Protein 1P7O (pdb70)

Secondary structure (DSSP, 8-state):
-HHHHHHHHHHH-TTS-HHHHTTTBTTTSSS---S--SSHHHHHHHHHHHHHHHHTT-TT--STT-STTT----EEEETTEEEE---S-HHHHHHHHHHHHHHHHHHTS---GGGBT--GGG--/-HHHHHHHHHHH-TTS-HHHHSSSBTTTTTSS--S---SHHHHHHHHHHHHHHHHTT-TT--STT-STTT----EEEETTEEEE---S-HHHHHHHHHHHHHHHHHHHS---GGGBT--STT--/-HHHHHHHHHHHSTT--HHHHSTTBTTTBSS---S--SSHHHHHHHHHHHHHHHHTT-TT--STT-STTT----EEEETTEEEE--SS-HHHHHHHHHHHHHHHHHHTS---GGGBT--GGG--/-HHHHHHHHHHHS-SS-THHHHTTBTTTBSSS--S--SSHHHHHHHHHHHHHHHHTT-TT--STT-STTT----EEEETTEEEE--SS-HHHHHHHHHHHHHHHHHHTS---GGGBT--GGG--/-HHHHHHHHHHHSTTS-HHHHSSSBTTTTTS---S---SHHHHHHHHHHHHHHHHTT-TT--STT-STTT----EEEETTEEEE---S-HHHHHHHHHHHHHHHHHHHS---GGGBT--GGGG-/-HHHHHHHHHHH-TTS-HHHHSSSBTTTSSS---S--SSHHHHHHHHHHHHHHHHHH-TT--STT-STTT----EE-STT--EE---S-HHHHHHHHHHHHHHHHHHTS---GGGBT--GGG--

Sequence (744 aa):
NLLQFRNMIKCTIPGREPLLAFSNYGCYCGKGGSGTPVDELDRCCQTHDNCYDKAEKLPECKGILSGPYFNTYSYDCTDGKLTCNDQNDKCKLFICNCDRTAAMCFAKAPYNEAYNHFNRQLCKNLLQFRNMIKCTIPGREPLLAFSNYGCYCGKGGSGTPVDELDRCCQTHDNCYDKAEKLPECKGILSGPYFNTYSYDCTDGKLTCNDQNDKCKLFICNCDRTAAMCFAKAPYNEAYNHFNRQLCKNLLQFRNMIKCTIPGREPLLAFSNYGCYCGKGGSGTPVDELDRCCQTHDNCYDKAEKLPECKGILSGPYFNTYSYDCTDGKLTCNDQNDKCKLFICNCDRTAAMCFAKAPYNEAYNHFNRQLCKNLLQFRNMIKCTIPGREPLLAFSNYGCYCGKGGSGTPVDELDRCCQTHDNCYDKAEKLPECKGILSGPYFNTYSYDCTDGKLTCNDQNDKCKLFICNCDRTAAMCFAKAPYNEAYNHFNRQLCKNLLQFRNMIKCTIPGREPLLAFSNYGCYCGKGGSGTPVDELDRCCQTHDNCYDKAEKLPECKGILSGPYFNTYSYDCTDGKLTCNDQNDKCKLFICNCDRTAAMCFAKAPYNEAYNHFNRQLCKNLLQFRNMIKCTIPGREPLLAFSNYGCYCGKGGSGTPVDELDRCCQTHDNCYDKAEKLPECKGILSGPYFNTYSYDCTDGKLTCNDQNDKCKLFICNCDRTAAMCFAKAPYNEAYNHFNRQLCK

InterPro domains:
  IPR001211 Phospholipase A2 [PR00389] (29-39)
  IPR001211 Phospholipase A2 [PR00389] (45-63)
  IPR001211 Phospholipase A2 [PR00389] (64-82)
  IPR001211 Phospholipase A2 [PR00389] (99-113)
  IPR001211 Phospholipase A2 [PR00389] (118-134)
  IPR001211 Phospholipase A2 [PTHR11716] (13-142)
  IPR016090 Phospholipase A2-like, central domain [PF00068] (29-141)
  IPR016090 Phospholipase A2-like, central domain [SM00085] (28-151)
  IPR016090 Phospholipase A2-like, central domain [cd00125] (28-151)
  IPR033112 Phospholipase A2, aspartic acid active site [PS00119] (122-132)
  IPR033113 Phospholipase A2, histidine active site [PS00118] (71-78)
  IPR036444 Phospholipase A2 domain superfamily [G3DSA:1.20.90.10] (24-151)
  IPR036444 Phospholipase A2 domain superfamily [SSF48619] (28-151)

Nearest PDB structures (foldseek):
  1p7o-assembly1_A  TM=1.008E+00  e=1.500E-25  Micropechis ikaheca
  1pwo-assembly1_D  TM=9.812E-01  e=1.322E-20  Micropechis ikaheca
  1vl9-assembly1_A  TM=9.628E-01  e=1.609E-16  Bos taurus
  2bpp-assembly1_A  TM=9.616E-01  e=1.937E-16  Bos taurus
  1irb-assembly1_A-2  TM=9.610E-01  e=3.179E-16  Bos taurus

Radius of gyration: 32.67 Å; Cα contacts (8 Å, |Δi|>4): 1209; chains: 6; bounding box: 71×70×94 Å

B-factor: mean 38.7, std 9.1, range [19.75, 93.49]

Structure (mmCIF, N/CA/C/O backbone):
data_1P7O
#
_entry.id   1P7O
#
_cell.length_a   88.038
_cell.length_b   88.038
_cell.length_c   262.941
_cell.angle_alpha   90.00
_cell.angle_beta   90.00
_cell.angle_gamma   90.00
#
_symmetry.space_group_name_H-M   'I 41'
#
loop_
_entity.id
_entity.type
_entity.pdbx_description
1 polymer 'PHOSPHOLIPASE A2'
2 water water
#
loop_
_atom_site.group_PDB
_atom_site.id
_atom_site.type_symbol
_atom_site.label_atom_id
_atom_site.label_alt_id
_atom_site.label_comp_id
_atom_site.label_asym_id
_atom_site.label_entity_id
_atom_site.label_seq_id
_atom_site.pdbx_PDB_ins_code
_atom_site.Cartn_x
_atom_site.Cartn_y
_atom_site.Cartn_z
_atom_site.occupancy
_atom_site.B_iso_or_equiv
_atom_site.auth_seq_id
_atom_site.auth_comp_id
_atom_site.auth_asym_id
_atom_site.auth_atom_id
_atom_site.pdbx_PDB_model_num
ATOM 1 N N . ASN A 1 1 ? 23.015 71.131 62.715 1.00 29.25 1 ASN A N 1
ATOM 2 C CA . ASN A 1 1 ? 23.553 69.822 63.179 1.00 29.73 1 ASN A CA 1
ATOM 3 C C . ASN A 1 1 ? 22.943 68.659 62.395 1.00 31.20 1 ASN A C 1
ATOM 4 O O . ASN A 1 1 ? 21.926 68.821 61.722 1.00 31.36 1 ASN A O 1
ATOM 9 N N . LEU A 1 2 ? 23.568 67.489 62.489 1.00 30.06 2 LEU A N 1
ATOM 10 C CA . LEU A 1 2 ? 23.107 66.310 61.767 1.00 31.09 2 LEU A CA 1
ATOM 11 C C . LEU A 1 2 ? 21.614 66.018 61.858 1.00 30.20 2 LEU A C 1
ATOM 12 O O . LEU A 1 2 ? 21.016 65.557 60.883 1.00 29.19 2 LEU A O 1
ATOM 17 N N . LEU A 1 3 ? 21.007 66.271 63.013 1.00 30.01 3 LEU A N 1
ATOM 18 C CA . LEU A 1 3 ? 19.582 66.008 63.156 1.00 31.13 3 LEU A CA 1
ATOM 19 C C . LEU A 1 3 ? 18.824 67.009 62.297 1.00 30.43 3 LEU A C 1
ATOM 20 O O . LEU A 1 3 ? 17.806 66.676 61.695 1.00 31.69 3 LEU A O 1
ATOM 25 N N . GLN A 1 4 ? 19.327 68.236 62.231 1.00 30.81 4 GLN A N 1
ATOM 26 C CA . GLN A 1 4 ? 18.694 69.251 61.396 1.00 31.25 4 GLN A CA 1
ATOM 27 C C . GLN A 1 4 ? 18.861 68.854 59.923 1.00 30.53 4 GLN A C 1
ATOM 28 O O . GLN A 1 4 ? 17.982 69.107 59.094 1.00 31.64 4 GLN A O 1
ATOM 34 N N . PHE A 1 5 ? 19.989 68.224 59.606 1.00 28.13 5 PHE A N 1
ATOM 35 C CA . PHE A 1 5 ? 20.259 67.794 58.240 1.00 28.37 5 PHE A CA 1
ATOM 36 C C . PHE A 1 5 ? 19.239 66.736 57.839 1.00 28.29 5 PHE A C 1
ATOM 37 O O . PHE A 1 5 ? 18.708 66.767 56.736 1.00 27.03 5 PHE A O 1
ATOM 45 N N . ARG A 1 6 ? 18.961 65.813 58.750 1.00 29.68 6 ARG A N 1
ATOM 46 C CA . ARG A 1 6 ? 17.992 64.767 58.487 1.00 32.20 6 ARG A CA 1
ATOM 47 C C . ARG A 1 6 ? 16.639 65.395 58.138 1.00 33.08 6 ARG A C 1
ATOM 48 O O . ARG A 1 6 ? 15.999 65.010 57.155 1.00 33.39 6 ARG A O 1
ATOM 56 N N . ASN A 1 7 ? 16.213 66.368 58.939 1.00 33.62 7 ASN A N 1
ATOM 57 C CA . ASN A 1 7 ? 14.933 67.022 58.703 1.00 35.18 7 ASN A CA 1
ATOM 58 C C . ASN A 1 7 ? 14.907 67.797 57.400 1.00 35.46 7 ASN A C 1
ATOM 59 O O . ASN A 1 7 ? 13.861 67.916 56.775 1.00 36.83 7 ASN A O 1
ATOM 64 N N . MET A 1 8 ? 16.048 68.338 56.991 1.00 34.91 8 MET A N 1
ATOM 65 C CA . MET A 1 8 ? 16.092 69.064 55.732 1.00 34.31 8 MET A CA 1
ATOM 66 C C . MET A 1 8 ? 15.831 68.077 54.606 1.00 34.36 8 MET A C 1
ATOM 67 O O . MET A 1 8 ? 15.258 68.433 53.581 1.00 33.14 8 MET A O 1
ATOM 72 N N . ILE A 1 9 ? 16.259 66.835 54.807 1.00 33.44 9 ILE A N 1
ATOM 73 C CA . ILE A 1 9 ? 16.083 65.797 53.806 1.00 34.11 9 ILE A CA 1
ATOM 74 C C . ILE A 1 9 ? 14.609 65.420 53.748 1.00 34.54 9 ILE A C 1
ATOM 75 O O . ILE A 1 9 ? 14.054 65.244 52.666 1.00 34.77 9 ILE A O 1
ATOM 80 N N . LYS A 1 10 ? 13.979 65.299 54.913 1.00 34.41 10 LYS A N 1
ATOM 81 C CA . LYS A 1 10 ? 12.554 64.980 54.975 1.00 37.04 10 LYS A CA 1
ATOM 82 C C . LYS A 1 10 ? 11.742 66.057 54.253 1.00 37.41 10 LYS A C 1
ATOM 83 O O . LYS A 1 10 ? 10.668 65.786 53.722 1.00 37.79 10 LYS A O 1
ATOM 89 N N . CYS A 1 11 ? 12.263 67.280 54.243 1.00 36.99 11 CYS A N 1
ATOM 90 C CA . CYS A 1 11 ? 11.579 68.391 53.605 1.00 38.68 11 CYS A CA 1
ATOM 91 C C . CYS A 1 11 ? 11.536 68.216 52.093 1.00 39.39 11 CYS A C 1
ATOM 92 O O . CYS A 1 11 ? 10.457 68.158 51.494 1.00 40.80 11 CYS A O 1
ATOM 95 N N . THR A 1 12 ? 12.708 68.115 51.477 1.00 38.79 12 THR A N 1
ATOM 96 C CA . THR A 1 12 ? 12.787 67.941 50.033 1.00 37.02 12 THR A CA 1
ATOM 97 C C . THR A 1 12 ? 12.366 66.539 49.591 1.00 36.07 12 THR A C 1
ATOM 98 O O . THR A 1 12 ? 12.021 66.332 48.426 1.00 37.47 12 THR A O 1
ATOM 102 N N . ILE A 1 13 ? 12.403 65.582 50.513 1.00 34.40 13 ILE A N 1
ATOM 103 C CA . ILE A 1 13 ? 12.050 64.195 50.207 1.00 34.90 13 ILE A CA 1
ATOM 104 C C . ILE A 1 13 ? 11.191 63.561 51.325 1.00 34.79 13 ILE A C 1
ATOM 105 O O . ILE A 1 13 ? 11.682 62.782 52.141 1.00 34.43 13 ILE A O 1
ATOM 110 N N . PRO A 1 14 ? 9.889 63.887 51.361 1.00 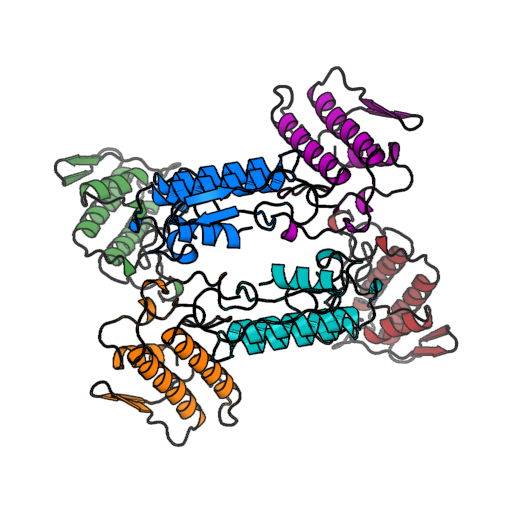34.46 14 PRO A N 1
ATOM 111 C CA . PRO A 1 14 ? 8.905 63.402 52.338 1.00 34.72 14 PRO A CA 1
ATOM 112 C C . PRO A 1 14 ? 8.696 61.891 52.404 1.00 34.09 14 PRO A C 1
ATOM 113 O O . PRO A 1 14 ? 8.513 61.335 53.486 1.00 33.42 14 PRO A O 1
ATOM 117 N N . GLY A 1 15 ? 8.705 61.227 51.254 1.00 35.60 15 GLY A N 1
ATOM 118 C CA . GLY A 1 15 ? 8.498 59.785 51.239 1.00 36.65 15 GLY A CA 1
ATOM 119 C C . GLY A 1 15 ? 9.699 58.917 51.592 1.00 37.78 15 GLY A C 1
ATOM 120 O O . GLY A 1 15 ? 9.867 57.828 51.041 1.00 39.86 15 GLY A O 1
ATOM 121 N N . ARG A 1 16 ? 10.530 59.370 52.523 1.00 38.21 16 ARG A N 1
ATOM 122 C CA . ARG A 1 16 ? 11.708 58.599 52.901 1.00 39.82 16 ARG A CA 1
ATOM 123 C C . ARG A 1 16 ? 12.317 58.903 54.260 1.00 39.44 16 ARG A C 1
ATOM 124 O O . ARG A 1 16 ? 12.320 60.045 54.723 1.00 38.71 16 ARG A O 1
ATOM 132 N N . GLU A 1 17 ? 12.843 57.856 54.886 1.00 38.32 17 GLU A N 1
ATOM 133 C CA . GLU A 1 17 ? 13.527 57.995 56.158 1.00 37.71 17 GLU A CA 1
ATOM 134 C C . GLU A 1 17 ? 14.980 58.226 55.751 1.00 36.98 17 GLU A C 1
ATOM 135 O O . GLU A 1 17 ? 15.640 57.322 55.239 1.00 36.50 17 GLU A O 1
ATOM 141 N N . PRO A 1 18 ? 15.492 59.442 55.964 1.00 35.76 18 PRO A N 1
ATOM 142 C CA . PRO A 1 18 ? 16.875 59.737 55.588 1.00 36.67 18 PRO A CA 1
ATOM 143 C C . PRO A 1 18 ? 17.891 58.722 56.112 1.00 37.85 18 PRO A C 1
ATOM 144 O O . PRO A 1 18 ? 18.756 58.256 55.365 1.00 36.83 18 PRO A O 1
ATOM 148 N N . LEU A 1 19 ? 17.775 58.363 57.385 1.00 37.96 19 LEU A N 1
ATOM 149 C CA . LEU A 1 19 ? 18.710 57.419 57.990 1.00 39.52 19 LEU A CA 1
ATOM 150 C C . LEU A 1 19 ? 18.685 56.017 57.407 1.00 41.19 19 LEU A C 1
ATOM 151 O O . LEU A 1 19 ? 19.563 55.205 57.710 1.00 44.46 19 LEU A O 1
ATOM 156 N N . LEU A 1 20 ? 17.704 55.716 56.567 1.00 40.76 20 LEU A N 1
ATOM 157 C CA . LEU A 1 20 ? 17.637 54.381 55.985 1.00 40.51 20 LEU A CA 1
ATOM 158 C C . LEU A 1 20 ? 17.972 54.361 54.506 1.00 39.68 20 LEU A C 1
ATOM 159 O O . LEU A 1 20 ? 18.275 53.307 53.942 1.00 40.42 20 LEU A O 1
ATOM 164 N N . ALA A 1 21 ? 17.928 55.524 53.878 1.00 37.36 21 ALA A N 1
ATOM 165 C CA . ALA A 1 21 ? 18.199 55.600 52.458 1.00 37.44 21 ALA A CA 1
ATOM 166 C C . ALA A 1 21 ? 19.548 56.224 52.096 1.00 36.95 21 ALA A C 1
ATOM 167 O O . ALA A 1 21 ? 20.132 55.881 51.072 1.00 36.26 21 ALA A O 1
ATOM 169 N N . PHE A 1 22 ? 20.049 57.120 52.939 1.00 36.75 22 PHE A N 1
ATOM 170 C CA . PHE A 1 22 ? 21.298 57.799 52.638 1.00 37.20 22 PHE A CA 1
ATOM 171 C C . PHE A 1 22 ? 22.431 57.592 53.642 1.00 39.05 22 PHE A C 1
ATOM 172 O O . PHE A 1 22 ? 23.549 58.027 53.400 1.00 40.89 22 PHE A O 1
ATOM 180 N N . SER A 1 23 ? 22.173 56.930 54.760 1.00 41.38 23 SER A N 1
ATOM 181 C CA . SER A 1 23 ? 23.237 56.766 55.739 1.00 44.51 23 SER A CA 1
ATOM 182 C C . SER A 1 23 ? 24.304 55.729 55.367 1.00 46.31 23 SER A C 1
ATOM 183 O O . SER A 1 23 ? 25.271 55.549 56.108 1.00 46.22 23 SER A O 1
ATOM 186 N N . ASN A 1 24 ? 24.139 55.059 54.227 1.00 46.78 24 ASN A N 1
ATOM 187 C CA . ASN A 1 24 ? 25.114 54.057 53.794 1.00 47.00 24 ASN A CA 1
ATOM 188 C C . ASN A 1 24 ? 24.965 53.764 52.304 1.00 45.35 24 ASN A C 1
ATOM 189 O O . ASN A 1 24 ? 24.915 52.611 51.892 1.00 46.77 24 ASN A O 1
ATOM 194 N N . TYR A 1 25 ? 24.914 54.818 51.503 1.00 43.59 25 TYR A N 1
ATOM 195 C CA . TYR A 1 25 ? 24.732 54.693 50.066 1.00 41.25 25 TYR A CA 1
ATOM 196 C C . TYR A 1 25 ? 25.968 55.125 49.281 1.00 40.51 25 TYR A C 1
ATOM 197 O O . TYR A 1 25 ? 26.585 56.152 49.576 1.00 38.99 25 TYR A O 1
ATOM 206 N N . GLY A 1 26 ? 26.330 54.324 48.285 1.00 40.49 26 GLY A N 1
ATOM 207 C CA . GLY A 1 26 ? 27.478 54.639 47.451 1.00 40.19 26 GLY A CA 1
ATOM 208 C C . GLY A 1 26 ? 28.814 54.639 48.166 1.00 39.52 26 GLY A C 1
ATOM 209 O O . GLY A 1 26 ? 29.062 53.796 49.026 1.00 39.02 26 GLY A O 1
ATOM 210 N N . CYS A 1 27 ? 29.677 55.586 47.806 1.00 39.06 27 CYS A N 1
ATOM 211 C CA . CYS A 1 27 ? 31.000 55.683 48.416 1.00 38.39 27 CYS A CA 1
ATOM 212 C C . CYS A 1 27 ? 31.165 56.900 49.326 1.00 38.97 27 CYS A C 1
ATOM 213 O O . CYS A 1 27 ? 32.112 56.946 50.110 1.00 40.21 27 CYS A O 1
ATOM 216 N N . TYR A 1 28 ? 30.255 57.873 49.233 1.00 38.27 28 TYR A N 1
ATOM 217 C CA . TYR A 1 28 ? 30.353 59.074 50.060 1.00 39.89 28 TYR A CA 1
ATOM 218 C C . TYR A 1 28 ? 29.193 59.387 50.998 1.00 40.46 28 TYR A C 1
ATOM 219 O O . TYR A 1 28 ? 29.374 60.068 52.010 1.00 39.29 28 TYR A O 1
ATOM 228 N N . CYS A 1 29 ? 28.005 58.898 50.675 1.00 41.95 29 CYS A N 1
ATOM 229 C CA . CYS A 1 29 ? 26.850 59.163 51.514 1.00 41.95 29 CYS A CA 1
ATOM 230 C C . CYS A 1 29 ? 26.945 58.566 52.897 1.00 43.56 29 CYS A C 1
ATOM 231 O O . CYS A 1 29 ? 27.147 57.362 53.056 1.00 42.53 29 CYS A O 1
ATOM 234 N N . GLY A 1 30 ? 26.805 59.423 53.901 1.00 46.37 30 GLY A N 1
ATOM 235 C CA . GLY A 1 30 ? 26.829 58.939 55.259 1.00 51.27 30 GLY A CA 1
ATOM 236 C C . GLY A 1 30 ? 28.056 59.082 56.135 1.00 55.32 30 GLY A C 1
ATOM 237 O O . GLY A 1 30 ? 28.153 60.040 56.912 1.00 57.54 30 GLY A O 1
ATOM 238 N N . LYS A 1 31 ? 29.015 58.164 56.018 1.00 57.91 31 LYS A N 1
ATOM 239 C CA . LYS A 1 31 ? 30.151 58.210 56.936 1.00 60.71 31 LYS A CA 1
ATOM 240 C C . LYS A 1 31 ? 31.592 58.261 56.433 1.00 60.09 31 LYS A C 1
ATOM 241 O O . LYS A 1 31 ? 32.279 59.269 56.615 1.00 59.82 31 LYS A O 1
ATOM 247 N N . GLY A 1 32 ? 32.069 57.181 55.824 1.00 59.67 32 GLY A N 1
ATOM 248 C CA . GLY A 1 32 ? 33.449 57.173 55.361 1.00 57.24 32 GLY A CA 1
ATOM 249 C C . GLY A 1 32 ? 33.705 57.439 53.891 1.00 54.99 32 GLY A C 1
ATOM 250 O O . GLY A 1 32 ? 34.336 56.633 53.219 1.00 56.28 32 GLY A O 1
ATOM 251 N N . GLY A 1 33 ? 33.246 58.573 53.384 1.00 53.19 33 GLY A N 1
ATOM 252 C CA . GLY A 1 33 ? 33.469 58.870 51.983 1.00 49.67 33 GLY A CA 1
ATOM 253 C C . GLY A 1 33 ? 34.909 58.804 51.492 1.00 47.10 33 GLY A C 1
ATOM 254 O O . GLY A 1 33 ? 35.785 59.497 52.007 1.00 46.10 33 GLY A O 1
ATOM 255 N N . SER A 1 34 ? 35.158 57.955 50.496 1.00 45.26 34 SER A N 1
ATOM 256 C CA . SER A 1 34 ? 36.484 57.832 49.884 1.00 42.98 34 SER A CA 1
ATOM 257 C C . SER A 1 34 ? 36.296 57.196 48.512 1.00 41.54 34 SER A C 1
ATOM 258 O O . SER A 1 34 ? 35.375 56.408 48.310 1.00 40.05 34 SER A O 1
ATOM 261 N N . GLY A 1 35 ? 37.147 57.559 47.560 1.00 40.69 35 GLY A N 1
ATOM 262 C CA . GLY A 1 35 ? 37.035 56.987 46.229 1.00 37.76 35 GLY A CA 1
ATOM 263 C C . GLY A 1 35 ? 36.277 57.842 45.234 1.00 36.31 35 GLY A C 1
ATOM 264 O O . GLY A 1 35 ? 36.289 59.069 45.329 1.00 33.87 35 GLY A O 1
ATOM 265 N N . THR A 1 36 ? 35.618 57.190 44.275 1.00 36.28 36 THR A N 1
ATOM 266 C CA . THR A 1 36 ? 34.853 57.886 43.232 1.00 36.50 36 THR A CA 1
ATOM 267 C C . THR A 1 36 ? 33.354 57.615 43.396 1.00 36.01 36 THR A C 1
ATOM 268 O O . THR A 1 36 ? 32.955 56.478 43.631 1.00 36.57 36 THR A O 1
ATOM 272 N N . PRO A 1 37 ? 32.509 58.655 43.262 1.00 35.77 37 PRO A N 1
ATOM 273 C CA . PRO A 1 37 ? 31.049 58.527 43.401 1.00 35.90 37 PRO A CA 1
ATOM 274 C C . PRO A 1 37 ? 30.474 57.490 42.439 1.00 37.35 37 PRO A C 1
ATOM 275 O O . PRO A 1 37 ? 30.866 57.459 41.268 1.00 38.33 37 PRO A O 1
ATOM 279 N N . VAL A 1 38 ? 29.554 56.649 42.918 1.00 36.55 38 VAL A N 1
ATOM 280 C CA . VAL A 1 38 ? 28.952 55.648 42.046 1.00 35.95 38 VAL A CA 1
ATOM 281 C C . VAL A 1 38 ? 27.926 56.309 41.117 1.00 36.29 38 VAL A C 1
ATOM 282 O O . VAL A 1 38 ? 27.753 55.885 39.980 1.00 35.69 38 VAL A O 1
ATOM 286 N N . ASP A 1 39 ? 27.260 57.357 41.596 1.00 37.49 39 ASP A N 1
ATOM 287 C CA . ASP A 1 39 ? 26.267 58.060 40.785 1.00 38.90 39 ASP A CA 1
ATOM 288 C C . ASP A 1 39 ? 26.113 59.518 41.184 1.00 39.21 39 ASP A C 1
ATOM 289 O O . ASP A 1 39 ? 26.890 60.028 41.975 1.00 39.23 39 ASP A O 1
ATOM 294 N N . GLU A 1 40 ? 25.102 60.176 40.630 1.00 39.81 40 GLU A N 1
ATOM 295 C CA . GLU A 1 40 ? 24.827 61.586 40.899 1.00 41.43 40 GLU A CA 1
ATOM 296 C C . GLU A 1 40 ? 24.494 61.851 42.368 1.00 40.68 40 GLU A C 1
ATOM 297 O O . GLU A 1 40 ? 24.925 62.861 42.946 1.00 41.34 40 GLU A O 1
ATOM 303 N N . LEU A 1 41 ? 23.723 60.944 42.964 1.00 38.52 41 LEU A N 1
ATOM 304 C CA . LEU A 1 41 ? 23.337 61.067 44.363 1.00 37.00 41 LEU A CA 1
ATOM 305 C C . LEU A 1 41 ? 24.618 60.981 45.181 1.00 35.61 41 LEU A C 1
ATOM 306 O O . LEU A 1 41 ? 24.882 61.818 46.036 1.00 35.37 41 LEU A O 1
ATOM 311 N N . ASP A 1 42 ? 25.412 59.954 44.901 1.00 34.94 42 ASP A N 1
ATOM 312 C CA . ASP A 1 42 ? 26.661 59.736 45.612 1.00 34.11 42 ASP A CA 1
ATOM 313 C C . ASP A 1 42 ? 27.530 60.975 45.540 1.00 32.57 42 ASP A C 1
ATOM 314 O O . ASP A 1 42 ? 28.245 61.307 46.481 1.00 30.29 42 ASP A O 1
ATOM 319 N N . ARG A 1 43 ? 27.455 61.666 44.415 1.00 31.73 43 ARG A N 1
ATOM 320 C CA . ARG A 1 43 ? 28.245 62.860 44.246 1.00 33.43 43 ARG A CA 1
ATOM 321 C C . ARG A 1 43 ? 27.752 63.966 45.168 1.00 33.38 43 ARG A C 1
ATOM 322 O O . ARG A 1 43 ? 28.551 64.740 45.694 1.00 35.30 43 ARG A O 1
ATOM 330 N N . CYS A 1 44 ? 26.442 64.043 45.368 1.00 32.40 44 CYS A N 1
ATOM 331 C CA . CYS A 1 44 ? 25.889 65.052 46.259 1.00 32.97 44 CYS A CA 1
ATOM 332 C C . CYS A 1 44 ? 26.542 64.896 47.636 1.00 32.29 44 CYS A C 1
ATOM 333 O O . CYS A 1 44 ? 26.819 65.881 48.318 1.00 32.18 44 CYS A O 1
ATOM 336 N N . CYS A 1 45 ? 26.782 63.653 48.038 1.00 32.32 45 CYS A N 1
ATOM 337 C CA . CYS A 1 45 ? 27.387 63.379 49.333 1.00 33.61 45 CYS A CA 1
ATOM 338 C C . CYS A 1 45 ? 28.870 63.754 49.395 1.00 35.25 45 CYS A C 1
ATOM 339 O O . CYS A 1 45 ? 29.366 64.182 50.437 1.00 33.95 45 CYS A O 1
ATOM 342 N N . GLN A 1 46 ? 29.576 63.597 48.280 1.00 35.73 46 GLN A N 1
ATOM 343 C CA . GLN A 1 46 ? 30.988 63.955 48.223 1.00 35.06 46 GLN A CA 1
ATOM 344 C C . GLN A 1 46 ? 31.094 65.483 48.340 1.00 34.64 46 GLN A C 1
ATOM 345 O O . GLN A 1 46 ? 31.965 66.018 49.030 1.00 36.47 46 GLN A O 1
ATOM 351 N N . THR A 1 47 ? 30.191 66.184 47.669 1.00 32.37 47 THR A N 1
ATOM 352 C CA . THR A 1 47 ? 30.193 67.631 47.717 1.00 31.64 47 THR A CA 1
ATOM 353 C C . THR A 1 47 ? 29.920 68.067 49.155 1.00 32.97 47 THR A C 1
ATOM 354 O O . THR A 1 47 ? 30.598 68.949 49.703 1.00 32.34 47 THR A O 1
ATOM 358 N N . HIS A 1 48 ? 28.929 67.426 49.765 1.00 32.17 48 HIS A N 1
ATOM 359 C CA . HIS A 1 48 ? 28.543 67.724 51.134 1.00 30.92 48 HIS A CA 1
ATOM 360 C C . HIS A 1 48 ? 29.779 67.599 52.018 1.00 32.10 48 HIS A C 1
ATOM 361 O O . HIS A 1 48 ? 30.102 68.508 52.786 1.00 33.03 48 HIS A O 1
ATOM 368 N N . ASP A 1 49 ? 30.469 66.468 51.901 1.00 31.89 49 ASP A N 1
ATOM 369 C CA . ASP A 1 49 ? 31.677 66.229 52.671 1.00 31.28 49 ASP A CA 1
ATOM 370 C C . ASP A 1 49 ? 32.658 67.365 52.488 1.00 31.76 49 ASP A C 1
ATOM 371 O O . ASP A 1 49 ? 33.199 67.887 53.455 1.00 32.49 49 ASP A O 1
ATOM 376 N N . ASN A 1 50 ? 32.888 67.737 51.236 1.00 31.85 50 ASN A N 1
ATOM 377 C CA . ASN A 1 50 ? 33.811 68.815 50.923 1.00 33.90 50 ASN A CA 1
ATOM 378 C C . ASN A 1 50 ? 33.372 70.123 51.582 1.00 34.20 50 ASN A C 1
ATOM 379 O O . ASN A 1 50 ? 34.200 70.873 52.092 1.00 34.58 50 ASN A O 1
ATOM 384 N N . CYS A 1 51 ? 32.068 70.382 51.563 1.00 33.31 51 CYS A N 1
ATOM 385 C CA . CYS A 1 51 ? 31.498 71.587 52.150 1.00 34.04 51 CYS A CA 1
ATOM 386 C C . CYS A 1 51 ? 31.809 71.643 53.646 1.00 35.47 51 CYS A C 1
ATOM 387 O O . CYS A 1 51 ? 32.247 72.674 54.155 1.00 34.64 51 CYS A O 1
ATOM 390 N N . TYR A 1 52 ? 31.582 70.528 54.341 1.00 35.03 52 TYR A N 1
ATOM 391 C CA . TYR A 1 52 ? 31.850 70.432 55.768 1.00 34.77 52 TYR A CA 1
ATOM 392 C C . TYR A 1 52 ? 33.342 70.653 56.009 1.00 36.39 52 TYR A C 1
ATOM 393 O O . TYR A 1 52 ? 33.731 71.224 57.022 1.00 37.08 52 TYR A O 1
ATOM 402 N N . ASP A 1 53 ? 34.169 70.195 55.073 1.00 37.13 53 ASP A N 1
ATOM 403 C CA . ASP A 1 53 ? 35.608 70.370 55.174 1.00 38.43 53 ASP A CA 1
ATOM 404 C C . ASP A 1 53 ? 35.920 71.863 55.124 1.00 38.81 53 ASP A C 1
ATOM 405 O O . ASP A 1 53 ? 36.778 72.344 55.863 1.00 37.68 53 ASP A O 1
ATOM 410 N N . LYS A 1 54 ? 35.206 72.584 54.257 1.00 38.67 54 LYS A N 1
ATOM 411 C CA . LYS A 1 54 ? 35.369 74.032 54.115 1.00 39.76 54 LYS A CA 1
ATOM 412 C C . LYS A 1 54 ? 34.866 74.725 55.367 1.00 38.73 54 LYS A C 1
ATOM 413 O O . LYS A 1 54 ? 35.448 75.703 55.821 1.00 39.52 54 LYS A O 1
ATOM 419 N N . ALA A 1 55 ? 33.767 74.213 55.910 1.00 38.56 55 ALA A N 1
ATOM 420 C CA . ALA A 1 55 ? 33.149 74.766 57.111 1.00 37.77 55 ALA A CA 1
ATOM 421 C C . ALA A 1 55 ? 34.114 74.813 58.294 1.00 37.23 55 ALA A C 1
ATOM 422 O O . ALA A 1 55 ? 34.074 75.746 59.093 1.00 38.04 55 ALA A O 1
ATOM 424 N N . GLU A 1 56 ? 34.974 73.807 58.400 1.00 36.93 56 GLU A N 1
ATOM 425 C CA . GLU A 1 56 ? 35.939 73.738 59.486 1.00 38.29 56 GLU A CA 1
ATOM 426 C C . GLU A 1 56 ? 37.133 74.679 59.302 1.00 39.69 56 GLU A C 1
ATOM 427 O O . GLU A 1 56 ? 37.939 74.830 60.219 1.00 38.81 56 GLU A O 1
ATOM 433 N N . LYS A 1 57 ? 37.265 75.282 58.120 1.00 41.60 57 LYS A N 1
ATOM 434 C CA . LYS A 1 57 ? 38.377 76.200 57.847 1.00 43.86 57 LYS A CA 1
ATOM 435 C C . LYS A 1 57 ? 37.856 77.606 57.642 1.00 44.89 57 LYS A C 1
ATOM 436 O O . LYS A 1 57 ? 38.619 78.533 57.363 1.00 47.24 57 LYS A O 1
ATOM 442 N N . LEU A 1 58 ? 36.546 77.765 57.775 1.00 46.34 58 LEU A N 1
ATOM 443 C CA . LEU A 1 58 ? 35.945 79.078 57.622 1.00 48.08 58 LEU A CA 1
ATOM 444 C C . LEU A 1 58 ? 36.396 79.906 58.823 1.00 48.32 58 LEU A C 1
ATOM 445 O O . LEU A 1 58 ? 36.239 79.489 59.968 1.00 49.52 58 LEU A O 1
ATOM 450 N N . PRO A 1 59 ? 36.989 81.079 58.575 1.00 47.71 59 PRO A N 1
ATOM 451 C CA . PRO A 1 59 ? 37.453 81.933 59.671 1.00 46.87 59 PRO A CA 1
ATOM 452 C C . PRO A 1 59 ? 36.340 82.258 60.651 1.00 46.77 59 PRO A C 1
ATOM 453 O O . PRO A 1 59 ? 36.591 82.454 61.834 1.00 47.63 59 PRO A O 1
ATOM 457 N N . GLU A 1 60 ? 35.107 82.314 60.159 1.00 45.98 60 GLU A N 1
ATOM 458 C CA . GLU A 1 60 ? 33.966 82.634 61.014 1.00 45.76 60 GLU A CA 1
ATOM 459 C C . GLU A 1 60 ? 33.554 81.490 61.933 1.00 45.74 60 GLU A C 1
ATOM 460 O O . GLU A 1 60 ? 32.777 81.691 62.871 1.00 44.46 60 GLU A O 1
ATOM 466 N N . CYS A 1 61 ? 34.047 80.288 61.646 1.00 44.90 61 CYS A N 1
ATOM 467 C CA . CYS A 1 61 ? 33.721 79.132 62.462 1.00 44.86 61 CYS A CA 1
ATOM 468 C C . CYS A 1 61 ? 34.797 78.942 63.534 1.00 45.02 61 CYS A C 1
ATOM 469 O O . CYS A 1 61 ? 35.967 78.794 63.209 1.00 45.69 61 CYS A O 1
ATOM 472 N N . LYS A 1 62 ? 34.393 78.948 64.803 1.00 46.03 62 LYS A N 1
ATOM 473 C CA . LYS A 1 62 ? 35.320 78.784 65.925 1.00 47.06 62 LYS A CA 1
ATOM 474 C C . LYS A 1 62 ? 34.563 78.533 67.234 1.00 46.73 62 LYS A C 1
ATOM 475 O O . LYS A 1 62 ? 33.415 78.958 67.396 1.00 46.52 62 LYS A O 1
ATOM 481 N N . GLY A 1 63 ? 35.207 77.828 68.161 1.00 45.77 63 GLY A N 1
ATOM 482 C CA . GLY A 1 63 ? 34.586 77.558 69.449 1.00 44.61 63 GLY A CA 1
ATOM 483 C C . GLY A 1 63 ? 33.924 76.200 69.592 1.00 43.83 63 GLY A C 1
ATOM 484 O O . GLY A 1 63 ? 33.659 75.505 68.605 1.00 43.93 63 GLY A O 1
ATOM 485 N N . ILE A 1 64 ? 33.645 75.827 70.834 1.00 42.53 64 ILE A N 1
ATOM 486 C CA . ILE A 1 64 ? 33.020 74.555 71.124 1.00 43.42 64 ILE A CA 1
ATOM 487 C C . ILE A 1 64 ? 31.728 74.420 70.329 1.00 42.73 64 ILE A C 1
ATOM 488 O O . ILE A 1 64 ? 30.995 75.395 70.126 1.00 40.85 64 ILE A O 1
ATOM 493 N N . LEU A 1 65 ? 31.485 73.199 69.872 1.00 41.49 65 LEU A N 1
ATOM 494 C CA . LEU A 1 65 ? 30.302 72.843 69.109 1.00 41.90 65 LEU A CA 1
ATOM 495 C C . LEU A 1 65 ? 29.976 73.752 67.922 1.00 41.66 65 LEU A C 1
ATOM 496 O O . LEU A 1 65 ? 28.800 74.034 67.654 1.00 42.51 65 LEU A O 1
ATOM 501 N N . SER A 1 66 ? 31.000 74.207 67.202 1.00 38.58 66 SER A N 1
ATOM 502 C CA . SER A 1 66 ? 30.757 75.044 66.035 1.00 37.57 66 SER A CA 1
ATOM 503 C C . SER A 1 66 ? 31.001 74.202 64.777 1.00 35.81 66 SER A C 1
ATOM 504 O O . SER A 1 66 ? 30.947 74.703 63.655 1.00 34.89 66 SER A O 1
ATOM 507 N N . GLY A 1 67 ? 31.249 72.911 64.987 1.00 34.76 67 GLY A N 1
ATOM 508 C CA . GLY A 1 67 ? 31.462 71.988 63.884 1.00 33.90 67 GLY A CA 1
ATOM 509 C C . GLY A 1 67 ? 30.143 71.701 63.182 1.00 33.88 67 GLY A C 1
ATOM 510 O O . GLY A 1 67 ? 29.089 71.854 63.791 1.00 33.44 67 GLY A O 1
ATOM 511 N N . PRO A 1 68 ? 30.165 71.263 61.914 1.00 34.50 68 PRO A N 1
ATOM 512 C CA . PRO A 1 68 ? 28.944 70.967 61.143 1.00 33.93 68 PRO A CA 1
ATOM 513 C C . PRO A 1 68 ? 28.022 69.929 61.774 1.00 32.89 68 PRO A C 1
ATOM 514 O O . PRO A 1 68 ? 26.810 69.972 61.587 1.00 30.87 68 PRO A O 1
ATOM 518 N N . TYR A 1 69 ? 28.598 68.987 62.509 1.00 34.12 69 TYR A N 1
ATOM 519 C CA . TYR A 1 69 ? 27.810 67.935 63.144 1.00 37.21 69 TYR A CA 1
ATOM 520 C C . TYR A 1 69 ? 27.026 68.366 64.386 1.00 36.66 69 TYR A C 1
ATOM 521 O O . TYR A 1 69 ? 25.950 67.839 64.661 1.00 35.08 69 TYR A O 1
ATOM 530 N N . PHE A 1 70 ? 27.563 69.323 65.132 1.00 36.05 70 PHE A N 1
ATOM 531 C CA . PHE A 1 70 ? 26.922 69.765 66.362 1.00 36.59 70 PHE A CA 1
ATOM 532 C C . PHE A 1 70 ? 26.404 71.192 66.364 1.00 34.65 70 PHE A C 1
ATOM 533 O O . PHE A 1 70 ? 25.606 71.550 67.221 1.00 37.19 70 PHE A O 1
ATOM 541 N N . ASN A 1 71 ? 26.854 72.004 65.414 1.00 32.73 71 ASN A N 1
ATOM 542 C CA . ASN A 1 71 ? 26.432 73.401 65.345 1.00 32.15 71 ASN A CA 1
ATOM 543 C C . ASN A 1 71 ? 24.983 73.554 64.877 1.00 32.67 71 ASN A C 1
ATOM 544 O O . ASN A 1 71 ? 24.609 73.073 63.802 1.00 31.59 71 ASN A O 1
ATOM 549 N N . THR A 1 72 ? 24.174 74.226 65.695 1.00 33.18 72 THR A N 1
ATOM 550 C CA . THR A 1 72 ? 22.761 74.445 65.386 1.00 33.44 72 THR A CA 1
ATOM 551 C C . THR A 1 72 ? 22.530 75.773 64.690 1.00 33.41 72 THR A C 1
ATOM 552 O O . THR A 1 72 ? 22.864 76.831 65.219 1.00 34.70 72 THR A O 1
ATOM 556 N N . TYR A 1 73 ? 21.946 75.711 63.501 1.00 32.09 73 TYR A N 1
ATOM 557 C CA . TYR A 1 73 ? 21.669 76.906 62.726 1.00 32.72 73 TYR A CA 1
ATOM 558 C C . TYR A 1 73 ? 20.169 77.142 62.722 1.00 33.74 73 TYR A C 1
ATOM 559 O O . TYR A 1 73 ? 19.423 76.339 63.275 1.00 33.66 73 TYR A O 1
ATOM 568 N N . SER A 1 74 ? 19.729 78.248 62.125 1.00 34.79 74 SER A N 1
ATOM 569 C CA . SER A 1 74 ? 18.296 78.528 62.030 1.00 37.38 74 SER A CA 1
ATOM 570 C C . SER A 1 74 ? 17.914 78.365 60.561 1.00 38.05 74 SER A C 1
ATOM 571 O O . SER A 1 74 ? 18.561 78.916 59.672 1.00 37.39 74 SER A O 1
ATOM 574 N N . TYR A 1 75 ? 16.875 77.582 60.305 1.00 39.67 75 TYR A N 1
ATOM 575 C CA . TYR A 1 75 ? 16.439 77.353 58.939 1.00 39.58 75 TYR A CA 1
ATOM 576 C C . TYR A 1 75 ? 14.936 77.171 58.914 1.00 39.35 75 TYR A C 1
ATOM 577 O O . TYR A 1 75 ? 14.296 77.074 59.961 1.00 37.01 75 TYR A O 1
ATOM 586 N N . ASP A 1 76 ? 14.390 77.101 57.706 1.00 40.39 76 ASP A N 1
ATOM 587 C CA . ASP A 1 76 ? 12.958 76.952 57.526 1.00 41.76 76 ASP A CA 1
ATOM 588 C C . ASP A 1 76 ? 12.563 75.988 56.415 1.00 42.18 76 ASP A C 1
ATOM 589 O O . ASP A 1 76 ? 13.179 75.961 55.345 1.00 41.07 76 ASP A O 1
ATOM 594 N N . CYS A 1 77 ? 11.536 75.191 56.689 1.00 43.37 77 CYS A N 1
ATOM 595 C CA . CYS A 1 77 ? 10.983 74.279 55.691 1.00 45.22 77 CYS A CA 1
ATOM 596 C C . CYS A 1 77 ? 9.490 74.584 55.629 1.00 45.72 77 CYS A C 1
ATOM 597 O O . CYS A 1 77 ? 8.760 74.285 56.569 1.00 45.65 77 CYS A O 1
ATOM 600 N N . THR A 1 78 ? 9.058 75.200 54.531 1.00 47.88 78 THR A N 1
ATOM 601 C CA . THR A 1 78 ? 7.652 75.541 54.316 1.00 50.03 78 THR A CA 1
ATOM 602 C C . THR A 1 78 ? 7.263 75.056 52.915 1.00 51.21 78 THR A C 1
ATOM 603 O O . THR A 1 78 ? 8.015 75.255 51.957 1.00 49.93 78 THR A O 1
ATOM 607 N N . ASP A 1 79 ? 6.084 74.436 52.808 1.00 52.87 79 ASP A N 1
ATOM 608 C CA . ASP A 1 79 ? 5.590 73.857 51.555 1.00 55.09 79 ASP A CA 1
ATOM 609 C C . ASP A 1 79 ? 6.707 73.379 50.613 1.00 55.47 79 ASP A C 1
ATOM 610 O O . ASP A 1 79 ? 6.810 73.794 49.450 1.00 56.22 79 ASP A O 1
ATOM 615 N N . GLY A 1 80 ? 7.559 72.508 51.160 1.00 55.46 80 GLY A N 1
ATOM 616 C CA . GLY A 1 80 ? 8.645 71.899 50.406 1.00 52.54 80 GLY A CA 1
ATOM 617 C C . GLY A 1 80 ? 9.971 72.599 50.192 1.00 50.62 80 GLY A C 1
ATOM 618 O O . GLY A 1 80 ? 10.899 71.986 49.664 1.00 49.66 80 GLY A O 1
ATOM 619 N N . LYS A 1 81 ? 10.094 73.861 50.583 1.00 49.37 81 LYS A N 1
ATOM 620 C CA . LYS A 1 81 ? 11.352 74.557 50.358 1.00 48.37 81 LYS A CA 1
ATOM 621 C C . LYS A 1 81 ? 12.137 74.835 51.638 1.00 46.13 81 LYS A C 1
ATOM 622 O O . LYS A 1 81 ? 11.568 74.907 52.725 1.00 45.92 81 LYS A O 1
ATOM 628 N N . LEU A 1 82 ? 13.447 74.998 51.486 1.00 43.74 82 LEU A N 1
ATOM 629 C CA . LEU A 1 82 ? 14.337 75.257 52.614 1.00 42.24 82 LEU A CA 1
ATOM 630 C C . LEU A 1 82 ? 14.975 76.638 52.533 1.00 41.04 82 LEU A C 1
ATOM 631 O O . LEU A 1 82 ? 15.497 77.029 51.490 1.00 40.63 82 LEU A O 1
ATOM 636 N N . THR A 1 83 ? 14.938 77.373 53.640 1.00 41.96 83 THR A N 1
ATOM 637 C CA . THR A 1 83 ? 15.530 78.704 53.676 1.00 41.91 83 THR A CA 1
ATOM 638 C C . THR A 1 83 ? 16.474 78.887 54.863 1.00 43.27 83 THR A C 1
ATOM 639 O O . THR A 1 83 ? 16.076 78.711 56.020 1.00 43.03 83 THR A O 1
ATOM 643 N N . CYS A 1 84 ? 17.727 79.230 54.574 1.00 43.63 84 CYS A N 1
ATOM 644 C CA . CYS A 1 84 ? 18.702 79.460 55.638 1.00 44.82 84 CYS A CA 1
ATOM 645 C C . CYS A 1 84 ? 18.556 80.907 56.104 1.00 45.43 84 CYS A C 1
ATOM 646 O O . CYS A 1 84 ? 18.846 81.853 55.364 1.00 45.87 84 CYS A O 1
ATOM 649 N N . ASN A 1 85 ? 18.100 81.054 57.345 1.00 46.28 85 ASN A N 1
ATOM 650 C CA . ASN A 1 85 ? 17.827 82.354 57.938 1.00 47.45 85 ASN A CA 1
ATOM 651 C C . ASN A 1 85 ? 18.898 82.955 58.855 1.00 48.90 85 ASN A C 1
ATOM 652 O O . ASN A 1 85 ? 18.635 83.919 59.575 1.00 48.20 85 ASN A O 1
ATOM 657 N N . ASP A 1 86 ? 20.098 82.393 58.848 1.00 49.43 86 ASP A N 1
ATOM 658 C CA . ASP A 1 86 ? 21.158 82.946 59.677 1.00 50.42 86 ASP A CA 1
ATOM 659 C C . ASP A 1 86 ? 21.759 84.178 58.988 1.00 51.69 86 ASP A C 1
ATOM 660 O O . ASP A 1 86 ? 21.972 84.194 57.767 1.00 51.35 86 ASP A O 1
ATOM 665 N N . GLN A 1 87 ? 22.024 85.215 59.773 1.00 52.69 87 GLN A N 1
ATOM 666 C CA . GLN A 1 87 ? 22.623 86.428 59.235 1.00 53.56 87 GLN A CA 1
ATOM 667 C C . GLN A 1 87 ? 23.879 86.763 60.017 1.00 52.44 87 GLN A C 1
ATOM 668 O O . GLN A 1 87 ? 24.982 86.770 59.465 1.00 52.91 87 GLN A O 1
ATOM 674 N N . ASN A 1 88 ? 23.714 87.022 61.311 1.00 50.76 88 ASN A N 1
ATOM 675 C CA . ASN A 1 88 ? 24.855 87.365 62.149 1.00 49.55 88 ASN A CA 1
ATOM 676 C C . ASN A 1 88 ? 25.915 86.262 62.164 1.00 48.67 88 ASN A C 1
ATOM 677 O O . ASN A 1 88 ? 27.074 86.507 61.841 1.00 49.81 88 ASN A O 1
ATOM 682 N N . ASP A 1 89 ? 25.521 85.045 62.518 1.00 47.04 89 ASP A N 1
ATOM 683 C CA . ASP A 1 89 ? 26.472 83.950 62.581 1.00 45.09 89 ASP A CA 1
ATOM 684 C C . ASP A 1 89 ? 26.710 83.341 61.212 1.00 45.01 89 ASP A C 1
ATOM 685 O O . ASP A 1 89 ? 25.962 82.470 60.766 1.00 45.70 89 ASP A O 1
ATOM 690 N N . LYS A 1 90 ? 27.767 83.793 60.551 1.00 43.77 90 LYS A N 1
ATOM 691 C CA . LYS A 1 90 ? 28.092 83.289 59.232 1.00 43.92 90 LYS A CA 1
ATOM 692 C C . LYS A 1 90 ? 28.577 81.849 59.248 1.00 43.01 90 LYS A C 1
ATOM 693 O O . LYS A 1 90 ? 28.617 81.209 58.203 1.00 43.86 90 LYS A O 1
ATOM 699 N N . CYS A 1 91 ? 28.950 81.335 60.417 1.00 41.28 91 CYS A N 1
ATOM 700 C CA . CYS A 1 91 ? 29.401 79.960 60.484 1.00 39.08 91 CYS A CA 1
ATOM 701 C C . CYS A 1 91 ? 28.195 79.047 60.324 1.00 38.74 91 CYS A C 1
ATOM 702 O O . CYS A 1 91 ? 28.245 78.060 59.595 1.00 36.28 91 CYS A O 1
ATOM 705 N N . LYS A 1 92 ? 27.105 79.392 61.002 1.00 38.40 92 LYS A N 1
ATOM 706 C CA . LYS A 1 92 ? 25.879 78.614 60.923 1.00 37.00 92 LYS A CA 1
ATOM 707 C C . LYS A 1 92 ? 25.315 78.736 59.515 1.00 37.50 92 LYS A C 1
ATOM 708 O O . LYS A 1 92 ? 24.933 77.733 58.905 1.00 36.45 92 LYS A O 1
ATOM 714 N N . LEU A 1 93 ? 25.291 79.963 58.995 1.00 35.91 93 LEU A N 1
ATOM 715 C CA . LEU A 1 93 ? 24.768 80.193 57.649 1.00 36.27 93 LEU A CA 1
ATOM 716 C C . LEU A 1 93 ? 25.469 79.297 56.636 1.00 33.65 93 LEU A C 1
ATOM 717 O O . LEU A 1 93 ? 24.833 78.723 55.753 1.00 34.92 93 LEU A O 1
ATOM 722 N N . PHE A 1 94 ? 26.781 79.183 56.766 1.00 31.38 94 PHE A N 1
ATOM 723 C CA . PHE A 1 94 ? 27.546 78.357 55.859 1.00 31.05 94 PHE A CA 1
ATOM 724 C C . PHE A 1 94 ? 27.135 76.884 56.010 1.00 31.01 94 PHE A C 1
ATOM 725 O O . PHE A 1 94 ? 26.809 76.224 55.026 1.00 32.21 94 PHE A O 1
ATOM 733 N N . ILE A 1 95 ? 27.154 76.380 57.241 1.00 29.97 95 ILE A N 1
ATOM 734 C CA . ILE A 1 95 ? 26.787 74.990 57.514 1.00 31.22 95 ILE A CA 1
ATOM 735 C C . ILE A 1 95 ? 25.375 74.725 56.999 1.00 30.35 95 ILE A C 1
ATOM 736 O O . ILE A 1 95 ? 25.114 73.697 56.378 1.00 28.97 95 ILE A O 1
ATOM 741 N N . CYS A 1 96 ? 24.473 75.663 57.275 1.00 31.31 96 CYS A N 1
ATOM 742 C CA . CYS A 1 96 ? 23.086 75.552 56.843 1.00 35.06 96 CYS A CA 1
ATOM 743 C C . CYS A 1 96 ? 22.991 75.355 55.334 1.00 35.04 96 CYS A C 1
ATOM 744 O O . CYS A 1 96 ? 22.210 74.529 54.866 1.00 34.99 96 CYS A O 1
ATOM 747 N N . ASN A 1 97 ? 23.786 76.118 54.584 1.00 35.12 97 ASN A N 1
ATOM 748 C CA . ASN A 1 97 ? 23.791 76.013 53.126 1.00 35.64 97 ASN A CA 1
ATOM 749 C C . ASN A 1 97 ? 24.387 74.687 52.692 1.00 35.11 97 ASN A C 1
ATOM 750 O O . ASN A 1 97 ? 23.943 74.098 51.718 1.00 36.14 97 ASN A O 1
ATOM 755 N N . CYS A 1 98 ? 25.399 74.220 53.410 1.00 33.03 98 CYS A N 1
ATOM 756 C CA . CYS A 1 98 ? 25.984 72.933 53.087 1.00 33.36 98 CYS A CA 1
ATOM 757 C C . CYS A 1 98 ? 24.839 71.911 53.087 1.00 32.29 98 CYS A C 1
ATOM 758 O O . CYS A 1 98 ? 24.701 71.113 52.165 1.00 30.36 98 CYS A O 1
ATOM 761 N N . ASP A 1 99 ? 24.021 71.960 54.135 1.00 31.82 99 ASP A N 1
ATOM 762 C CA . ASP A 1 99 ? 22.903 71.038 54.309 1.00 31.85 99 ASP A CA 1
ATOM 763 C C . ASP A 1 99 ? 21.752 71.254 53.336 1.00 33.45 99 ASP A C 1
ATOM 764 O O . ASP A 1 99 ? 21.196 70.295 52.800 1.00 34.45 99 ASP A O 1
ATOM 769 N N . ARG A 1 100 ? 21.390 72.511 53.117 1.00 34.83 100 ARG A N 1
ATOM 770 C CA . ARG A 1 100 ? 20.319 72.835 52.191 1.00 35.90 100 ARG A CA 1
ATOM 771 C C . ARG A 1 100 ? 20.671 72.359 50.780 1.00 34.48 100 ARG A C 1
ATOM 772 O O . ARG A 1 100 ? 19.874 71.708 50.122 1.00 34.23 100 ARG A O 1
ATOM 780 N N . THR A 1 101 ? 21.879 72.682 50.330 1.00 34.37 101 THR A N 1
ATOM 781 C CA . THR A 1 101 ? 22.328 72.311 48.995 1.00 33.89 101 THR A CA 1
ATOM 782 C C . THR A 1 101 ? 22.356 70.800 48.791 1.00 35.29 101 THR A C 1
ATOM 783 O O . THR A 1 101 ? 22.005 70.301 47.715 1.00 35.48 101 THR A O 1
ATOM 787 N N . ALA A 1 102 ? 22.763 70.067 49.821 1.00 33.78 102 ALA A N 1
ATOM 788 C CA . ALA A 1 102 ? 22.812 68.619 49.708 1.00 33.14 102 ALA A CA 1
ATOM 789 C C . ALA A 1 102 ? 21.393 68.054 49.678 1.00 32.99 102 ALA A C 1
ATOM 790 O O . ALA A 1 102 ? 21.109 67.123 48.934 1.00 32.11 102 ALA A O 1
ATOM 792 N N . ALA A 1 103 ? 20.504 68.628 50.482 1.00 33.68 103 ALA A N 1
ATOM 793 C CA . ALA A 1 103 ? 19.120 68.159 50.555 1.00 34.08 103 ALA A CA 1
ATOM 794 C C . ALA A 1 103 ? 18.390 68.261 49.218 1.00 34.33 103 ALA A C 1
ATOM 795 O O . ALA A 1 103 ? 17.667 67.343 48.828 1.00 32.04 103 ALA A O 1
ATOM 797 N N . MET A 1 104 ? 18.579 69.385 48.526 1.00 35.23 104 MET A N 1
ATOM 798 C CA . MET A 1 104 ? 17.946 69.605 47.227 1.00 36.32 104 MET A CA 1
ATOM 799 C C . MET A 1 104 ? 18.641 68.774 46.154 1.00 36.64 104 MET A C 1
ATOM 800 O O . MET A 1 104 ? 18.045 68.417 45.135 1.00 37.72 104 MET A O 1
ATOM 805 N N . CYS A 1 105 ? 19.914 68.483 46.384 1.00 35.91 105 CYS A N 1
ATOM 806 C CA . CYS A 1 105 ? 20.686 67.704 45.443 1.00 35.78 105 CYS A CA 1
ATOM 807 C C . CYS A 1 105 ? 20.212 66.266 45.558 1.00 36.55 105 CYS A C 1
ATOM 808 O O . CYS A 1 105 ? 20.158 65.538 44.563 1.00 37.70 105 CYS A O 1
ATOM 811 N N . PHE A 1 106 ? 19.852 65.868 46.775 1.00 36.02 106 PHE A N 1
ATOM 812 C CA . PHE A 1 106 ? 19.368 64.513 47.031 1.00 36.35 106 PHE A CA 1
ATOM 813 C C . PHE A 1 106 ? 18.027 64.306 46.328 1.00 37.82 106 PHE A C 1
ATOM 814 O O . PHE A 1 106 ? 17.801 63.272 45.695 1.00 37.14 106 PHE A O 1
ATOM 822 N N . ALA A 1 107 ? 17.142 65.294 46.442 1.00 38.06 107 ALA A N 1
ATOM 823 C CA . ALA A 1 107 ? 15.811 65.197 45.843 1.00 41.61 107 ALA A CA 1
ATOM 824 C C . ALA A 1 107 ? 15.826 65.244 44.316 1.00 43.04 107 ALA A C 1
ATOM 825 O O . ALA A 1 107 ? 15.101 64.497 43.650 1.00 43.27 107 ALA A O 1
ATOM 827 N N . LYS A 1 108 ? 16.671 66.111 43.771 1.00 44.00 108 LYS A N 1
ATOM 828 C CA . LYS A 1 108 ? 16.781 66.294 42.331 1.00 45.63 108 LYS A CA 1
ATOM 829 C C . LYS A 1 108 ? 17.629 65.221 41.662 1.00 46.03 108 LYS A C 1
ATOM 830 O O . LYS A 1 108 ? 17.851 65.269 40.453 1.00 47.48 108 LYS A O 1
ATOM 836 N N . ALA A 1 109 ? 18.097 64.250 42.436 1.00 44.76 109 ALA A N 1
ATOM 837 C CA . ALA A 1 109 ? 18.932 63.199 41.870 1.00 44.46 109 ALA A CA 1
ATOM 838 C C . ALA A 1 109 ? 18.251 61.843 41.874 1.00 44.93 109 ALA A C 1
ATOM 839 O O . ALA A 1 109 ? 17.321 61.605 42.641 1.00 44.97 109 ALA A O 1
ATOM 841 N N . PRO A 1 110 ? 18.707 60.931 40.997 1.00 46.26 110 PRO A N 1
ATOM 842 C CA . PRO A 1 110 ? 18.131 59.586 40.913 1.00 46.34 110 PRO A CA 1
ATOM 843 C C . PRO A 1 110 ? 18.538 58.732 42.114 1.00 45.38 110 PRO A C 1
ATOM 844 O O . PRO A 1 110 ? 19.610 58.924 42.701 1.00 45.96 110 PRO A O 1
ATOM 848 N N . TYR A 1 111 ? 17.676 57.798 42.488 1.00 44.24 111 TYR A N 1
ATOM 849 C CA . TYR A 1 111 ? 17.966 56.926 43.609 1.00 43.70 111 TYR A CA 1
ATOM 850 C C . TYR A 1 111 ? 18.077 55.503 43.087 1.00 46.60 111 TYR A C 1
ATOM 851 O O . TYR A 1 111 ? 17.149 54.996 42.457 1.00 46.54 111 TYR A O 1
ATOM 860 N N . ASN A 1 112 ? 19.207 54.858 43.358 1.00 48.66 112 ASN A N 1
ATOM 861 C CA . ASN A 1 112 ? 19.451 53.487 42.912 1.00 51.02 112 ASN A CA 1
ATOM 862 C C . ASN A 1 112 ? 19.681 52.602 44.128 1.00 52.69 112 ASN A C 1
ATOM 863 O O . ASN A 1 112 ? 20.779 52.585 44.693 1.00 53.04 112 ASN A O 1
ATOM 868 N N . GLU A 1 113 ? 18.654 51.856 44.525 1.00 54.69 113 GLU A N 1
ATOM 869 C CA . GLU A 1 113 ? 18.762 50.993 45.697 1.00 55.80 113 GLU A CA 1
ATOM 870 C C . GLU A 1 113 ? 19.808 49.899 45.551 1.00 54.16 113 GLU A C 1
ATOM 871 O O . GLU A 1 113 ? 20.203 49.278 46.540 1.00 51.89 113 GLU A O 1
ATOM 877 N N . ALA A 1 114 ? 20.241 49.651 44.321 1.00 52.32 114 ALA A N 1
ATOM 878 C CA . ALA A 1 114 ? 21.257 48.635 44.077 1.00 51.72 114 ALA A CA 1
ATOM 879 C C . ALA A 1 114 ? 22.545 49.150 44.712 1.00 51.38 114 ALA A C 1
ATOM 880 O O . ALA A 1 114 ? 23.415 48.372 45.120 1.00 51.12 114 ALA A O 1
ATOM 882 N N . TYR A 1 115 ? 22.636 50.476 44.804 1.00 50.37 115 TYR A N 1
ATOM 883 C CA . TYR A 1 115 ? 23.793 51.156 45.380 1.00 49.33 115 TYR A CA 1
ATOM 884 C C . TYR A 1 115 ? 23.667 51.416 46.880 1.00 48.65 115 TYR A C 1
ATOM 885 O O . TYR A 1 115 ? 24.527 52.069 47.472 1.00 48.29 115 TYR A O 1
ATOM 894 N N . ASN A 1 116 ? 22.599 50.914 47.492 1.00 47.87 116 ASN A N 1
ATOM 895 C CA . ASN A 1 116 ? 22.423 51.087 48.923 1.00 48.64 116 ASN A CA 1
ATOM 896 C C . ASN A 1 116 ? 23.202 49.961 49.592 1.00 49.53 116 ASN A C 1
ATOM 897 O O . ASN A 1 116 ? 23.310 48.864 49.037 1.00 49.23 116 ASN A O 1
ATOM 902 N N . HIS A 1 117 ? 23.754 50.219 50.775 1.00 49.84 117 HIS A N 1
ATOM 903 C CA . HIS A 1 117 ? 24.534 49.186 51.443 1.00 52.51 117 HIS A CA 1
ATOM 904 C C . HIS A 1 117 ? 25.627 48.749 50.471 1.00 51.96 117 HIS A C 1
ATOM 905 O O . HIS A 1 117 ? 25.829 47.560 50.225 1.00 53.39 117 HIS A O 1
ATOM 912 N N . PHE A 1 118 ? 26.336 49.733 49.932 1.00 50.85 118 PHE A N 1
ATOM 913 C CA . PHE A 1 118 ? 27.378 49.496 48.946 1.00 49.55 118 PHE A CA 1
ATOM 914 C C . PHE A 1 118 ? 28.704 48.980 49.495 1.00 49.90 118 PHE A C 1
ATOM 915 O O . PHE A 1 118 ? 29.156 49.376 50.573 1.00 49.08 118 PHE A O 1
ATOM 923 N N . ASN A 1 119 ? 29.319 48.089 48.724 1.00 49.60 119 ASN A N 1
ATOM 924 C CA . ASN A 1 119 ? 30.597 47.479 49.070 1.00 49.76 119 ASN A CA 1
ATOM 925 C C . ASN A 1 119 ? 31.701 48.478 48.719 1.00 50.12 119 ASN A C 1
ATOM 926 O O . ASN A 1 119 ? 32.219 48.489 47.596 1.00 49.37 119 ASN A O 1
ATOM 931 N N . ARG A 1 120 ? 32.055 49.308 49.699 1.00 49.81 120 ARG A N 1
ATOM 932 C CA . ARG A 1 120 ? 33.047 50.348 49.514 1.00 48.63 120 ARG A CA 1
ATOM 933 C C . ARG A 1 120 ? 34.455 49.940 49.131 1.00 48.32 120 ARG A C 1
ATOM 934 O O . ARG A 1 120 ? 35.306 50.799 48.909 1.00 46.17 120 ARG A O 1
ATOM 942 N N . GLN A 1 121 ? 34.717 48.643 49.038 1.00 49.16 121 GLN A N 1
ATOM 943 C CA . GLN A 1 121 ? 36.048 48.224 48.601 1.00 50.51 121 GLN A CA 1
ATOM 944 C C . GLN A 1 121 ? 36.068 48.356 47.084 1.00 48.83 121 GLN A C 1
ATOM 945 O O . GLN A 1 121 ? 37.095 48.136 46.438 1.00 48.44 121 GLN A O 1
ATOM 951 N N . LEU A 1 122 ? 34.915 48.719 46.528 1.00 47.69 122 LEU A N 1
ATOM 952 C CA . LEU A 1 122 ? 34.764 48.911 45.088 1.00 45.42 122 LEU A CA 1
ATOM 953 C C . LEU A 1 122 ? 34.890 50.379 44.764 1.00 44.07 122 LEU A C 1
ATOM 954 O O . LEU A 1 122 ? 34.701 50.786 43.625 1.00 43.69 122 LEU A O 1
ATOM 959 N N . CYS A 1 123 ? 35.214 51.174 45.774 1.00 42.91 123 CYS A N 1
ATOM 960 C CA . CYS A 1 123 ? 35.348 52.610 45.585 1.00 42.59 123 CYS A CA 1
ATOM 961 C C . CYS A 1 123 ? 36.703 53.036 45.038 1.00 42.89 123 CYS A C 1
ATOM 962 O O . CYS A 1 123 ? 36.826 54.102 44.443 1.00 43.51 123 CYS A O 1
ATOM 965 N N . LYS A 1 124 ? 37.715 52.200 45.233 1.00 42.89 124 LYS A N 1
ATOM 966 C CA . LYS A 1 124 ? 39.060 52.498 44.748 1.00 43.57 124 LYS A CA 1
ATOM 967 C C . LYS A 1 124 ? 39.178 52.429 43.219 1.00 45.29 124 LYS A C 1
ATOM 968 O O . LYS A 1 124 ? 40.065 53.125 42.678 1.00 46.00 124 LYS A O 1
ATOM 975 N N . ASN B 1 1 ? 18.359 24.892 71.875 1.00 27.71 1 ASN B N 1
ATOM 976 C CA . ASN B 1 1 ? 19.520 25.670 71.355 1.00 27.72 1 ASN B CA 1
ATOM 977 C C . ASN B 1 1 ? 19.119 26.545 70.168 1.00 27.82 1 ASN B C 1
ATOM 978 O O . ASN B 1 1 ? 18.014 26.418 69.641 1.00 28.33 1 ASN B O 1
ATOM 983 N N . LEU B 1 2 ? 20.019 27.425 69.743 1.00 26.72 2 LEU B N 1
ATOM 984 C CA . LEU B 1 2 ? 19.729 28.328 68.634 1.00 26.22 2 LEU B CA 1
ATOM 985 C C . LEU B 1 2 ? 19.360 27.644 67.327 1.00 25.16 2 LEU B C 1
ATOM 986 O O . LEU B 1 2 ? 18.504 28.132 66.595 1.00 25.85 2 LEU B O 1
ATOM 991 N N . LEU B 1 3 ? 20.001 26.524 67.023 1.00 25.19 3 LEU B N 1
ATOM 992 C CA . LEU B 1 3 ? 19.699 25.814 65.795 1.00 24.10 3 LEU B CA 1
ATOM 993 C C . LEU B 1 3 ? 18.253 25.350 65.843 1.00 23.70 3 LEU B C 1
ATOM 994 O O . LEU B 1 3 ? 17.557 25.391 64.841 1.00 23.26 3 LEU B O 1
ATOM 999 N N . GLN B 1 4 ? 17.801 24.921 67.016 1.00 24.67 4 GLN B N 1
ATOM 1000 C CA . GLN B 1 4 ? 16.416 24.492 67.175 1.00 25.68 4 GLN B CA 1
ATOM 1001 C C . GLN B 1 4 ? 15.514 25.710 67.011 1.00 26.95 4 GLN B C 1
ATOM 1002 O O . GLN B 1 4 ? 14.445 25.620 66.406 1.00 27.05 4 GLN B O 1
ATOM 1008 N N . PHE B 1 5 ? 15.954 26.850 67.548 1.00 26.37 5 PHE B N 1
ATOM 1009 C CA . PHE B 1 5 ? 15.188 28.092 67.462 1.00 25.18 5 PHE B CA 1
ATOM 1010 C C . PHE B 1 5 ? 14.966 28.495 66.001 1.00 25.68 5 PHE B C 1
ATOM 1011 O O . PHE B 1 5 ? 13.870 28.913 65.624 1.00 25.34 5 PHE B O 1
ATOM 1019 N N . ARG B 1 6 ? 16.004 28.355 65.181 1.00 25.61 6 ARG B N 1
ATOM 1020 C CA . ARG B 1 6 ? 15.902 28.677 63.767 1.00 25.26 6 ARG B CA 1
ATOM 1021 C C . ARG B 1 6 ? 14.837 27.795 63.113 1.00 27.53 6 ARG B C 1
ATOM 1022 O O . ARG B 1 6 ? 14.058 28.259 62.278 1.00 28.34 6 ARG B O 1
ATOM 1030 N N . ASN B 1 7 ? 14.806 26.523 63.488 1.00 27.02 7 ASN B N 1
ATOM 1031 C CA . ASN B 1 7 ? 13.828 25.609 62.922 1.00 29.20 7 ASN B CA 1
ATOM 1032 C C . ASN B 1 7 ? 12.410 25.851 63.429 1.00 30.17 7 ASN B C 1
ATOM 1033 O O . ASN B 1 7 ? 11.444 25.516 62.749 1.00 30.93 7 ASN B O 1
ATOM 1038 N N . MET B 1 8 ? 12.282 26.436 64.616 1.00 30.56 8 MET B N 1
ATOM 1039 C CA . MET B 1 8 ? 10.966 26.755 65.148 1.00 31.19 8 MET B CA 1
ATOM 1040 C C . MET B 1 8 ? 10.398 27.883 64.296 1.00 32.60 8 MET B C 1
ATOM 1041 O O . MET B 1 8 ? 9.220 27.892 63.968 1.00 35.77 8 MET B O 1
ATOM 1046 N N . ILE B 1 9 ? 11.247 28.849 63.955 1.00 33.22 9 ILE B N 1
ATOM 1047 C CA . ILE B 1 9 ? 10.821 29.972 63.135 1.00 31.04 9 ILE B CA 1
ATOM 1048 C C . ILE B 1 9 ? 10.412 29.431 61.765 1.00 32.92 9 ILE B C 1
ATOM 1049 O O . ILE B 1 9 ? 9.447 29.900 61.171 1.00 33.30 9 ILE B O 1
ATOM 1054 N N . LYS B 1 10 ? 11.146 28.439 61.267 1.00 33.49 10 LYS B N 1
ATOM 1055 C CA . LYS B 1 10 ? 10.828 27.841 59.975 1.00 35.23 10 LYS B CA 1
ATOM 1056 C C . LYS B 1 10 ? 9.502 27.107 60.086 1.00 36.34 10 LYS B C 1
ATOM 1057 O O . LYS B 1 10 ? 8.825 26.867 59.082 1.00 36.36 10 LYS B O 1
ATOM 1063 N N . CYS B 1 11 ? 9.144 26.747 61.316 1.00 38.08 11 CYS B N 1
ATOM 1064 C CA . CYS B 1 11 ? 7.891 26.055 61.578 1.00 39.62 11 CYS B CA 1
ATOM 1065 C C . CYS B 1 11 ? 6.733 27.044 61.551 1.00 39.50 11 CYS B C 1
ATOM 1066 O O . CYS B 1 11 ? 5.650 26.720 61.073 1.00 40.41 11 CYS B O 1
ATOM 1069 N N . THR B 1 12 ? 6.973 28.255 62.045 1.00 38.97 12 THR B N 1
ATOM 1070 C CA . THR B 1 12 ? 5.923 29.269 62.104 1.00 39.40 12 THR B CA 1
ATOM 1071 C C . THR B 1 12 ? 5.852 30.223 60.899 1.00 38.37 12 THR B C 1
ATOM 1072 O O . THR B 1 12 ? 4.804 30.818 60.631 1.00 38.54 12 THR B O 1
ATOM 1076 N N . ILE B 1 13 ? 6.960 30.361 60.178 1.00 37.57 13 ILE B N 1
ATOM 1077 C CA . ILE B 1 13 ? 7.014 31.212 58.991 1.00 36.78 13 ILE B CA 1
ATOM 1078 C C . ILE B 1 13 ? 7.642 30.393 57.867 1.00 37.72 13 ILE B C 1
ATOM 1079 O O . ILE B 1 13 ? 8.769 30.644 57.457 1.00 38.05 13 ILE B O 1
ATOM 1084 N N . PRO B 1 14 ? 6.899 29.400 57.349 1.00 38.98 14 PRO B N 1
ATOM 1085 C CA . PRO B 1 14 ? 7.317 28.497 56.275 1.00 40.04 14 PRO B CA 1
ATOM 1086 C C . PRO B 1 14 ? 8.081 29.151 55.125 1.00 41.17 14 PRO B C 1
ATOM 1087 O O . PRO B 1 14 ? 9.092 28.617 54.655 1.00 41.85 14 PRO B O 1
ATOM 1091 N N . GLY B 1 15 ? 7.604 30.314 54.690 1.00 41.44 15 GLY B N 1
ATOM 1092 C CA . GLY B 1 15 ? 8.218 31.008 53.566 1.00 42.03 15 GLY B CA 1
ATOM 1093 C C . GLY B 1 15 ? 9.525 31.783 53.701 1.00 42.37 15 GLY B C 1
ATOM 1094 O O . GLY B 1 15 ? 9.743 32.706 52.937 1.00 42.83 15 GLY B O 1
ATOM 1095 N N . ARG B 1 16 ? 10.410 31.439 54.633 1.00 42.17 16 ARG B N 1
ATOM 1096 C CA . ARG B 1 16 ? 11.658 32.184 54.711 1.00 40.98 16 ARG B CA 1
ATOM 1097 C C . ARG B 1 16 ? 12.807 31.558 55.503 1.00 39.68 16 ARG B C 1
ATOM 1098 O O . ARG B 1 16 ? 12.602 30.661 56.326 1.00 38.36 16 ARG B O 1
ATOM 1106 N N . GLU B 1 17 ? 14.015 32.053 55.230 1.00 35.95 17 GLU B N 1
ATOM 1107 C CA . GLU B 1 17 ? 15.217 31.591 55.899 1.00 32.37 17 GLU B CA 1
ATOM 1108 C C . GLU B 1 17 ? 15.441 32.539 57.068 1.00 30.98 17 GLU B C 1
ATOM 1109 O O . GLU B 1 17 ? 15.805 33.698 56.883 1.00 30.96 17 GLU B O 1
ATOM 1115 N N . PRO B 1 18 ? 15.207 32.056 58.297 1.00 30.89 18 PRO B N 1
ATOM 1116 C CA . PRO B 1 18 ? 15.378 32.879 59.495 1.00 29.08 18 PRO B CA 1
ATOM 1117 C C . PRO B 1 18 ? 16.660 33.690 59.548 1.00 29.77 18 PRO B C 1
ATOM 1118 O O . PRO B 1 18 ? 16.643 34.839 59.982 1.00 30.17 18 PRO B O 1
ATOM 1122 N N . LEU B 1 19 ? 17.762 33.107 59.089 1.00 31.37 19 LEU B N 1
ATOM 1123 C CA . LEU B 1 19 ? 19.060 33.791 59.101 1.00 30.39 19 LEU B CA 1
ATOM 1124 C C . LEU B 1 19 ? 19.156 34.983 58.147 1.00 29.66 19 LEU B C 1
ATOM 1125 O O . LEU B 1 19 ? 19.999 35.856 58.321 1.00 28.09 19 LEU B O 1
ATOM 1130 N N . LEU B 1 20 ? 18.290 35.016 57.143 1.00 30.77 20 LEU B N 1
ATOM 1131 C CA . LEU B 1 20 ? 18.295 36.103 56.168 1.00 31.73 20 LEU B CA 1
ATOM 1132 C C . LEU B 1 20 ? 17.303 37.214 56.525 1.00 30.60 20 LEU B C 1
ATOM 1133 O O . LEU B 1 20 ? 17.442 38.349 56.073 1.00 33.17 20 LEU B O 1
ATOM 1138 N N . ALA B 1 21 ? 16.312 36.897 57.343 1.00 28.31 21 ALA B N 1
ATOM 1139 C CA . ALA B 1 21 ? 15.313 37.890 57.710 1.00 27.40 21 ALA B CA 1
ATOM 1140 C C . ALA B 1 21 ? 15.348 38.400 59.152 1.00 27.90 21 ALA B C 1
ATOM 1141 O O . ALA B 1 21 ? 15.039 39.564 59.392 1.00 28.48 21 ALA B O 1
ATOM 1143 N N . PHE B 1 22 ? 15.727 37.547 60.100 1.00 27.59 22 PHE B N 1
ATOM 1144 C CA . 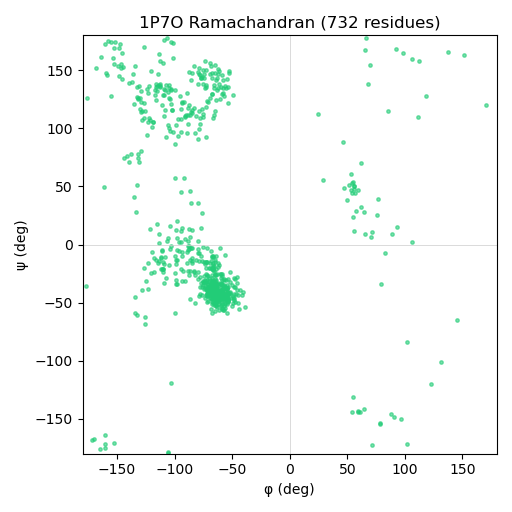PHE B 1 22 ? 15.723 37.933 61.511 1.00 28.78 22 PHE B CA 1
ATOM 1145 C C . PHE B 1 22 ? 17.061 38.036 62.258 1.00 31.37 22 PHE B C 1
ATOM 1146 O O . PHE B 1 22 ? 17.053 38.189 63.475 1.00 34.38 22 PHE B O 1
ATOM 1154 N N . SER B 1 23 ? 18.202 37.956 61.583 1.00 32.77 23 SER B N 1
ATOM 1155 C CA . SER B 1 23 ? 19.464 38.018 62.325 1.00 32.92 23 SER B CA 1
ATOM 1156 C C . SER B 1 23 ? 20.135 39.386 62.364 1.00 33.21 23 SER B C 1
ATOM 1157 O O . SER B 1 23 ? 21.043 39.613 63.163 1.00 30.46 23 SER B O 1
ATOM 1160 N N . ASN B 1 24 ? 19.674 40.295 61.507 1.00 33.92 24 ASN B N 1
ATOM 1161 C CA . ASN B 1 24 ? 20.200 41.655 61.450 1.00 35.44 24 ASN B CA 1
ATOM 1162 C C . ASN B 1 24 ? 19.040 42.641 61.392 1.00 35.43 24 ASN B C 1
ATOM 1163 O O . ASN B 1 24 ? 19.166 43.745 60.854 1.00 34.78 24 ASN B O 1
ATOM 1168 N N . TYR B 1 25 ? 17.909 42.240 61.957 1.00 34.39 25 TYR B N 1
ATOM 1169 C CA . TYR B 1 25 ? 16.721 43.080 61.929 1.00 32.72 25 TYR B CA 1
ATOM 1170 C C . TYR B 1 25 ? 16.611 44.041 63.105 1.00 32.10 25 TYR B C 1
ATOM 1171 O O . TYR B 1 25 ? 16.750 43.647 64.258 1.00 30.44 25 TYR B O 1
ATOM 1180 N N . GLY B 1 26 ? 16.360 45.307 62.789 1.00 30.98 26 GLY B N 1
ATOM 1181 C CA . GLY B 1 26 ? 16.211 46.323 63.812 1.00 32.25 26 GLY B CA 1
ATOM 1182 C C . GLY B 1 26 ? 17.340 46.457 64.816 1.00 30.72 26 GLY B C 1
ATOM 1183 O O . GLY B 1 26 ? 18.512 46.283 64.488 1.00 29.22 26 GLY B O 1
ATOM 1184 N N . CYS B 1 27 ? 16.969 46.759 66.053 1.00 30.12 27 CYS B N 1
ATOM 1185 C CA . CYS B 1 27 ? 17.929 46.952 67.128 1.00 31.17 27 CYS B CA 1
ATOM 1186 C C . CYS B 1 27 ? 18.224 45.718 67.979 1.00 30.34 27 CYS B C 1
ATOM 1187 O O . CYS B 1 27 ? 19.339 45.564 68.475 1.00 28.10 27 CYS B O 1
ATOM 1190 N N . TYR B 1 28 ? 17.239 44.840 68.141 1.00 31.02 28 TYR B N 1
ATOM 1191 C CA . TYR B 1 28 ? 17.430 43.659 68.978 1.00 33.03 28 TYR B CA 1
ATOM 1192 C C . TYR B 1 28 ? 17.503 42.288 68.320 1.00 32.87 28 TYR B C 1
ATOM 1193 O O . TYR B 1 28 ? 18.073 41.364 68.902 1.00 34.00 28 TYR B O 1
ATOM 1202 N N . CYS B 1 29 ? 16.942 42.136 67.127 1.00 32.80 29 CYS B N 1
ATOM 1203 C CA . CYS B 1 29 ? 16.960 40.830 66.484 1.00 34.11 29 CYS B CA 1
ATOM 1204 C C . CYS B 1 29 ? 18.345 40.365 66.059 1.00 35.81 29 CYS B C 1
ATOM 1205 O O . CYS B 1 29 ? 19.082 41.094 65.401 1.00 37.76 29 CYS B O 1
ATOM 1208 N N . GLY B 1 30 ? 18.694 39.146 66.445 1.00 36.97 30 GLY B N 1
ATOM 1209 C CA . GLY B 1 30 ? 19.983 38.601 66.071 1.00 42.17 30 GLY B CA 1
ATOM 1210 C C . GLY B 1 30 ? 20.980 38.552 67.207 1.00 44.57 30 GLY B C 1
ATOM 1211 O O . GLY B 1 30 ? 22.126 38.144 67.006 1.00 46.85 30 GLY B O 1
ATOM 1212 N N . LYS B 1 31 ? 20.542 38.956 68.396 1.00 45.79 31 LYS B N 1
ATOM 1213 C CA . LYS B 1 31 ? 21.390 38.970 69.589 1.00 48.34 31 LYS B CA 1
ATOM 1214 C C . LYS B 1 31 ? 22.465 40.055 69.490 1.00 48.77 31 LYS B C 1
ATOM 1215 O O . LYS B 1 31 ? 22.853 40.467 68.397 1.00 47.64 31 LYS B O 1
ATOM 1221 N N . GLY B 1 32 ? 22.928 40.521 70.648 1.00 49.51 32 GLY B N 1
ATOM 1222 C CA . GLY B 1 32 ? 23.937 41.564 70.681 1.00 50.22 32 GLY B CA 1
ATOM 1223 C C . GLY B 1 32 ? 23.342 42.931 70.386 1.00 51.03 32 GLY B C 1
ATOM 1224 O O . GLY B 1 32 ? 23.967 43.743 69.691 1.00 51.92 32 GLY B O 1
ATOM 1225 N N . GLY B 1 33 ? 22.143 43.191 70.915 1.00 50.32 33 GLY B N 1
ATOM 1226 C CA . GLY B 1 33 ? 21.489 44.471 70.679 1.00 48.90 33 GLY B CA 1
ATOM 1227 C C . GLY B 1 33 ? 21.041 45.236 71.918 1.00 48.22 33 GLY B C 1
ATOM 1228 O O . GLY B 1 33 ? 21.051 44.711 73.039 1.00 49.30 33 GLY B O 1
ATOM 1229 N N . SER B 1 34 ? 20.643 46.488 71.712 1.00 46.27 34 SER B N 1
ATOM 1230 C CA . SER B 1 34 ? 20.179 47.350 72.795 1.00 45.53 34 SER B CA 1
ATOM 1231 C C . SER B 1 34 ? 19.351 48.511 72.227 1.00 44.60 34 SER B C 1
ATOM 1232 O O . SER B 1 34 ? 18.906 48.459 71.080 1.00 44.91 34 SER B O 1
ATOM 1235 N N . GLY B 1 35 ? 19.144 49.552 73.028 1.00 41.79 35 GLY B N 1
ATOM 1236 C CA . GLY B 1 35 ? 18.386 50.701 72.563 1.00 38.78 35 GLY B CA 1
ATOM 1237 C C . GLY B 1 35 ? 16.889 50.488 72.577 1.00 38.67 35 GLY B C 1
ATOM 1238 O O . GLY B 1 35 ? 16.386 49.683 73.348 1.00 37.97 35 GLY B O 1
ATOM 1239 N N . THR B 1 36 ? 16.168 51.202 71.719 1.00 37.59 36 THR B N 1
ATOM 1240 C CA . THR B 1 36 ? 14.715 51.068 71.669 1.00 35.99 36 THR B CA 1
ATOM 1241 C C . THR B 1 36 ? 14.281 50.233 70.471 1.00 34.69 36 THR B C 1
ATOM 1242 O O . THR B 1 36 ? 14.760 50.442 69.365 1.00 36.64 36 THR B O 1
ATOM 1246 N N . PRO B 1 37 ? 13.374 49.266 70.676 1.00 34.15 37 PRO B N 1
ATOM 1247 C CA . PRO B 1 37 ? 12.928 48.447 69.543 1.00 33.21 37 PRO B CA 1
ATOM 1248 C C . PRO B 1 37 ? 12.318 49.369 68.481 1.00 34.59 37 PRO B C 1
ATOM 1249 O O . PRO B 1 37 ? 11.694 50.387 68.821 1.00 33.67 37 PRO B O 1
ATOM 1253 N N . VAL B 1 38 ? 12.488 49.021 67.208 1.00 32.96 38 VAL B N 1
ATOM 1254 C CA . VAL B 1 38 ? 11.965 49.858 66.142 1.00 32.50 38 VAL B CA 1
ATOM 1255 C C . VAL B 1 38 ? 10.525 49.573 65.764 1.00 31.68 38 VAL B C 1
ATOM 1256 O O . VAL B 1 38 ? 9.859 50.434 65.212 1.00 34.45 38 VAL B O 1
ATOM 1260 N N . ASP B 1 39 ? 10.046 48.371 66.062 1.00 31.45 39 ASP B N 1
ATOM 1261 C CA . ASP B 1 39 ? 8.674 47.982 65.740 1.00 29.69 39 ASP B CA 1
ATOM 1262 C C . ASP B 1 39 ? 8.282 46.729 66.515 1.00 29.95 39 ASP B C 1
ATOM 1263 O O . ASP B 1 39 ? 9.053 46.244 67.340 1.00 29.34 39 ASP B O 1
ATOM 1268 N N . GLU B 1 40 ? 7.087 46.209 66.252 1.00 30.06 40 GLU B N 1
ATOM 1269 C CA . GLU B 1 40 ? 6.620 45.016 66.944 1.00 30.67 40 GLU B CA 1
ATOM 1270 C C . GLU B 1 40 ? 7.598 43.844 66.819 1.00 30.45 40 GLU B C 1
ATOM 1271 O O . GLU B 1 40 ? 7.886 43.174 67.810 1.00 31.64 40 GLU B O 1
ATOM 1277 N N . LEU B 1 41 ? 8.103 43.596 65.611 1.00 29.37 41 LEU B N 1
ATOM 1278 C CA . LEU B 1 41 ? 9.042 42.498 65.392 1.00 29.90 41 LEU B CA 1
ATOM 1279 C C . LEU B 1 41 ? 10.246 42.671 66.314 1.00 31.22 41 LEU B C 1
ATOM 1280 O O . LEU B 1 41 ? 10.665 41.732 66.998 1.00 29.12 41 LEU B O 1
ATOM 1285 N N . ASP B 1 42 ? 10.794 43.884 66.315 1.00 32.08 42 ASP B N 1
ATOM 1286 C CA . ASP B 1 42 ? 11.954 44.211 67.128 1.00 34.11 42 ASP B CA 1
ATOM 1287 C C . ASP B 1 42 ? 11.685 43.985 68.619 1.00 35.25 42 ASP B C 1
ATOM 1288 O O . ASP B 1 42 ? 12.595 43.598 69.346 1.00 36.41 42 ASP B O 1
ATOM 1293 N N . ARG B 1 43 ? 10.448 44.220 69.068 1.00 35.78 43 ARG B N 1
ATOM 1294 C CA . ARG B 1 43 ? 10.081 44.011 70.477 1.00 36.81 43 ARG B CA 1
ATOM 1295 C C . ARG B 1 43 ? 10.132 42.514 70.752 1.00 36.32 43 ARG B C 1
ATOM 1296 O O . ARG B 1 43 ? 10.606 42.082 71.803 1.00 35.62 43 ARG B O 1
ATOM 1304 N N . CYS B 1 44 ? 9.612 41.725 69.814 1.00 35.22 44 CYS B N 1
ATOM 1305 C CA . CYS B 1 44 ? 9.636 40.274 69.964 1.00 35.93 44 CYS B CA 1
ATOM 1306 C C . CYS B 1 44 ? 11.057 39.823 70.341 1.00 35.51 44 CYS B C 1
ATOM 1307 O O . CYS B 1 44 ? 11.249 39.086 71.304 1.00 35.21 44 CYS B O 1
ATOM 1310 N N . CYS B 1 45 ? 12.046 40.279 69.577 1.00 34.07 45 CYS B N 1
ATOM 1311 C CA . CYS B 1 45 ? 13.428 39.908 69.834 1.00 34.84 45 CYS B CA 1
ATOM 1312 C C . CYS B 1 45 ? 13.907 40.417 71.186 1.00 36.05 45 CYS B C 1
ATOM 1313 O O . CYS B 1 45 ? 14.700 39.753 71.859 1.00 35.93 45 CYS B O 1
ATOM 1316 N N . GLN B 1 46 ? 13.420 41.584 71.598 1.00 36.74 46 GLN B N 1
ATOM 1317 C CA . GLN B 1 46 ? 13.804 42.113 72.897 1.00 36.00 46 GLN B CA 1
ATOM 1318 C C . GLN B 1 46 ? 13.250 41.221 74.011 1.00 35.22 46 GLN B C 1
ATOM 1319 O O . GLN B 1 46 ? 13.990 40.823 74.906 1.00 34.91 46 GLN B O 1
ATOM 1325 N N . THR B 1 47 ? 11.963 40.891 73.961 1.00 34.22 47 THR B N 1
ATOM 1326 C CA . THR B 1 47 ? 11.407 40.039 75.003 1.00 36.04 47 THR B CA 1
ATOM 1327 C C . THR B 1 47 ? 12.025 38.644 74.949 1.00 35.72 47 THR B C 1
ATOM 1328 O O . THR B 1 47 ? 11.974 37.892 75.923 1.00 36.26 47 THR B O 1
ATOM 1332 N N . HIS B 1 48 ? 12.629 38.308 73.815 1.00 34.76 48 HIS B N 1
ATOM 1333 C CA . HIS B 1 48 ? 13.280 37.016 73.670 1.00 32.22 48 HIS B CA 1
ATOM 1334 C C . HIS B 1 48 ? 14.615 37.074 74.421 1.00 30.69 48 HIS B C 1
ATOM 1335 O O . HIS B 1 48 ? 15.046 36.088 75.021 1.00 30.25 48 HIS B O 1
ATOM 1342 N N . ASP B 1 49 ? 15.265 38.232 74.379 1.00 30.56 49 ASP B N 1
ATOM 1343 C CA . ASP B 1 49 ? 16.521 38.419 75.094 1.00 32.59 49 ASP B CA 1
ATOM 1344 C C . ASP B 1 49 ? 16.201 38.303 76.582 1.00 34.33 49 ASP B C 1
ATOM 1345 O O . ASP B 1 49 ? 16.761 37.466 77.288 1.00 33.73 49 ASP B O 1
ATOM 1350 N N . ASN B 1 50 ? 15.278 39.146 77.043 1.00 36.87 50 ASN B N 1
ATOM 1351 C CA . ASN B 1 50 ? 14.870 39.156 78.441 1.00 37.88 50 ASN B CA 1
ATOM 1352 C C . ASN B 1 50 ? 14.612 37.745 78.898 1.00 37.79 50 ASN B C 1
ATOM 1353 O O . ASN B 1 50 ? 14.996 37.358 79.998 1.00 41.96 50 ASN B O 1
ATOM 1358 N N . CYS B 1 51 ? 13.953 36.978 78.042 1.00 36.00 51 CYS B N 1
ATOM 1359 C CA . CYS B 1 51 ? 13.636 35.604 78.357 1.00 35.81 51 CYS B CA 1
ATOM 1360 C C . CYS B 1 51 ? 14.914 34.792 78.588 1.00 35.11 51 CYS B C 1
ATOM 1361 O O . CYS B 1 51 ? 14.998 34.016 79.533 1.00 34.57 51 CYS B O 1
ATOM 1364 N N . TYR B 1 52 ? 15.906 34.972 77.721 1.00 32.62 52 TYR B N 1
ATOM 1365 C CA . TYR B 1 52 ? 17.164 34.251 77.870 1.00 32.21 52 TYR B CA 1
ATOM 1366 C C . TYR B 1 52 ? 17.849 34.694 79.155 1.00 31.88 52 TYR B C 1
ATOM 1367 O O . TYR B 1 52 ? 18.492 33.893 79.829 1.00 29.75 52 TYR B O 1
ATOM 1376 N N . ASP B 1 53 ? 17.694 35.974 79.484 1.00 32.90 53 ASP B N 1
ATOM 1377 C CA . ASP B 1 53 ? 18.267 36.547 80.696 1.00 35.20 53 ASP B CA 1
ATOM 1378 C C . ASP B 1 53 ? 17.690 35.839 81.916 1.00 35.11 53 ASP B C 1
ATOM 1379 O O . ASP B 1 53 ? 18.414 35.533 82.858 1.00 34.89 53 ASP B O 1
ATOM 1384 N N . LYS B 1 54 ? 16.384 35.581 81.891 1.00 34.46 54 LYS B N 1
ATOM 1385 C CA . LYS B 1 54 ? 15.721 34.910 83.003 1.00 35.48 54 LYS B CA 1
ATOM 1386 C C . LYS B 1 54 ? 16.129 33.448 83.078 1.00 36.50 54 LYS B C 1
ATOM 1387 O O . LYS B 1 54 ? 16.207 32.872 84.167 1.00 38.03 54 LYS B O 1
ATOM 1393 N N . ALA B 1 55 ? 16.358 32.834 81.923 1.00 35.00 55 ALA B N 1
ATOM 1394 C CA . ALA B 1 55 ? 16.744 31.431 81.897 1.00 35.09 55 ALA B CA 1
ATOM 1395 C C . ALA B 1 55 ? 18.082 31.233 82.598 1.00 34.30 55 ALA B C 1
ATOM 1396 O O . ALA B 1 55 ? 18.268 30.259 83.320 1.00 35.45 55 ALA B O 1
ATOM 1398 N N . GLU B 1 56 ? 19.007 32.164 82.397 1.00 33.70 56 GLU B N 1
ATOM 1399 C CA . GLU B 1 56 ? 20.319 32.044 83.014 1.00 35.53 56 GLU B CA 1
ATOM 1400 C C . GLU B 1 56 ? 20.253 32.124 84.538 1.00 36.00 56 GLU B C 1
ATOM 1401 O O . GLU B 1 56 ? 21.221 31.789 85.217 1.00 35.83 56 GLU B O 1
ATOM 1407 N N . LYS B 1 57 ? 19.110 32.557 85.063 1.00 37.70 57 LYS B N 1
ATOM 1408 C CA . LYS B 1 57 ? 18.923 32.704 86.502 1.00 38.65 57 LYS B CA 1
ATOM 1409 C C . LYS B 1 57 ? 17.931 31.714 87.090 1.00 38.95 57 LYS B C 1
ATOM 1410 O O . LYS B 1 57 ? 17.811 31.595 88.312 1.00 37.87 57 LYS B O 1
ATOM 1416 N N . LEU B 1 58 ? 17.211 31.007 86.227 1.00 38.74 58 LEU B N 1
ATOM 1417 C CA . LEU B 1 58 ? 16.246 30.029 86.705 1.00 40.53 58 LEU B CA 1
ATOM 1418 C C . LEU B 1 58 ? 17.016 29.019 87.564 1.00 42.20 58 LEU B C 1
ATOM 1419 O O . LEU B 1 58 ? 18.060 28.512 87.155 1.00 41.64 58 LEU B O 1
ATOM 1424 N N . PRO B 1 59 ? 16.519 28.732 88.778 1.00 43.13 59 PRO B N 1
ATOM 1425 C CA . PRO B 1 59 ? 17.171 27.783 89.685 1.00 42.87 59 PRO B CA 1
ATOM 1426 C C . PRO B 1 59 ? 17.385 26.435 89.025 1.00 42.17 59 PRO B C 1
ATOM 1427 O O . PRO B 1 59 ? 18.407 25.778 89.225 1.00 42.29 59 PRO B O 1
ATOM 1431 N N . GLU B 1 60 ? 16.410 26.037 88.223 1.00 42.03 60 GLU B N 1
ATOM 1432 C CA . GLU B 1 60 ? 16.463 24.764 87.527 1.00 43.22 60 GLU B CA 1
ATOM 1433 C C . GLU B 1 60 ? 17.550 24.668 86.460 1.00 42.81 60 GLU B C 1
ATOM 1434 O O . GLU B 1 60 ? 17.804 23.583 85.951 1.00 42.98 60 GLU B O 1
ATOM 1440 N N . CYS B 1 61 ? 18.181 25.789 86.113 1.00 41.49 61 CYS B N 1
ATOM 1441 C CA . CYS B 1 61 ? 19.233 25.786 85.092 1.00 39.53 61 CYS B CA 1
ATOM 1442 C C . CYS B 1 61 ? 20.653 25.827 85.642 1.00 40.20 61 CYS B C 1
ATOM 1443 O O . CYS B 1 61 ? 21.170 26.897 85.965 1.00 40.16 61 CYS B O 1
ATOM 1446 N N . LYS B 1 62 ? 21.281 24.662 85.751 1.00 39.71 62 LYS B N 1
ATOM 1447 C CA . LYS B 1 62 ? 22.659 24.572 86.216 1.00 39.06 62 LYS B CA 1
ATOM 1448 C C . LYS B 1 62 ? 23.293 23.449 85.446 1.00 35.74 62 LYS B C 1
ATOM 1449 O O . LYS B 1 62 ? 22.593 22.537 85.014 1.00 36.47 62 LYS B O 1
ATOM 1455 N N . GLY B 1 63 ? 24.609 23.526 85.264 1.00 32.99 63 GLY B N 1
ATOM 1456 C CA . GLY B 1 63 ? 25.325 22.491 84.539 1.00 29.54 63 GLY B CA 1
ATOM 1457 C C . GLY B 1 63 ? 25.921 22.899 83.200 1.00 28.86 63 GLY B C 1
ATOM 1458 O O . GLY B 1 63 ? 25.489 23.873 82.584 1.00 26.20 63 GLY B O 1
ATOM 1459 N N . ILE B 1 64 ? 26.922 22.144 82.755 1.00 28.11 64 ILE B N 1
ATOM 1460 C CA . ILE B 1 64 ? 27.566 22.405 81.477 1.00 29.17 64 ILE B CA 1
ATOM 1461 C C . ILE B 1 64 ? 26.500 22.409 80.385 1.00 28.26 64 ILE B C 1
ATOM 1462 O O . ILE B 1 64 ? 25.639 21.531 80.338 1.00 27.44 64 ILE B O 1
ATOM 1467 N N . LEU B 1 65 ? 26.574 23.408 79.514 1.00 27.45 65 LEU B N 1
ATOM 1468 C CA . LEU B 1 65 ? 25.634 23.581 78.413 1.00 27.34 65 LEU B CA 1
ATOM 1469 C C . LEU B 1 65 ? 24.168 23.614 78.822 1.00 27.08 65 LEU B C 1
ATOM 1470 O O . LEU B 1 65 ? 23.329 22.992 78.185 1.00 27.36 65 LEU B O 1
ATOM 1475 N N . SER B 1 66 ? 23.856 24.340 79.887 1.00 26.34 66 SER B N 1
ATOM 1476 C CA . SER B 1 66 ? 22.468 24.464 80.303 1.00 27.11 66 SER B CA 1
ATOM 1477 C C . SER B 1 66 ? 21.959 25.850 79.862 1.00 26.24 66 SER B C 1
ATOM 1478 O O . SER B 1 66 ? 20.799 26.186 80.065 1.00 26.07 66 SER B O 1
ATOM 1481 N N . GLY B 1 67 ? 22.846 26.636 79.248 1.00 27.10 67 GLY B N 1
ATOM 1482 C CA . GLY B 1 67 ? 22.495 27.964 78.755 1.00 26.42 67 GLY B CA 1
ATOM 1483 C C . GLY B 1 67 ? 21.535 27.879 77.582 1.00 26.44 67 GLY B C 1
ATOM 1484 O O . GLY B 1 67 ? 21.545 26.883 76.868 1.00 27.93 67 GLY B O 1
ATOM 1485 N N . PRO B 1 68 ? 20.708 28.910 77.342 1.00 26.03 68 PRO B N 1
ATOM 1486 C CA . PRO B 1 68 ? 19.733 28.928 76.245 1.00 26.95 68 PRO B CA 1
ATOM 1487 C C . PRO B 1 68 ? 20.272 28.791 74.823 1.00 27.08 68 PRO B C 1
ATOM 1488 O O . PRO B 1 68 ? 19.551 28.353 73.932 1.00 28.17 68 PRO B O 1
ATOM 1492 N N . TYR B 1 69 ? 21.528 29.171 74.610 1.00 26.94 69 TYR B N 1
ATOM 1493 C CA . TYR B 1 69 ? 22.152 29.084 73.292 1.00 26.26 69 TYR B CA 1
ATOM 1494 C C . TYR B 1 69 ? 22.460 27.646 72.886 1.00 26.55 69 TYR B C 1
ATOM 1495 O O . TYR B 1 69 ? 22.212 27.249 71.752 1.00 24.08 69 TYR B O 1
ATOM 1504 N N . PHE B 1 70 ? 23.006 26.871 73.823 1.00 26.13 70 PHE B N 1
ATOM 1505 C CA . PHE B 1 70 ? 23.407 25.503 73.528 1.00 28.09 70 PHE B CA 1
ATOM 1506 C C . PHE B 1 70 ? 22.630 24.346 74.151 1.00 27.86 70 PHE B C 1
ATOM 1507 O O . PHE B 1 70 ? 22.907 23.193 73.827 1.00 27.80 70 PHE B O 1
ATOM 1515 N N . ASN B 1 71 ? 21.667 24.645 75.021 1.00 26.32 71 ASN B N 1
ATOM 1516 C CA . ASN B 1 71 ? 20.877 23.619 75.701 1.00 26.12 71 ASN B CA 1
ATOM 1517 C C . ASN B 1 71 ? 19.845 23.022 74.750 1.00 26.84 71 ASN B C 1
ATOM 1518 O O . ASN B 1 71 ? 18.945 23.711 74.276 1.00 28.43 71 ASN B O 1
ATOM 1523 N N . THR B 1 72 ? 19.979 21.731 74.476 1.00 26.05 72 THR B N 1
ATOM 1524 C CA . THR B 1 72 ? 19.062 21.058 73.567 1.00 27.46 72 THR B CA 1
ATOM 1525 C C . THR B 1 72 ? 17.813 20.562 74.270 1.00 28.38 72 THR B C 1
ATOM 1526 O O . THR B 1 72 ? 17.872 19.673 75.117 1.00 28.97 72 THR B O 1
ATOM 1530 N N . TYR B 1 73 ? 16.679 21.145 73.914 1.00 29.03 73 TYR B N 1
ATOM 1531 C CA . TYR B 1 73 ? 15.414 20.752 74.508 1.00 31.41 73 TYR B CA 1
ATOM 1532 C C . TYR B 1 73 ? 14.642 19.845 73.564 1.00 32.72 73 TYR B C 1
ATOM 1533 O O . TYR B 1 73 ? 15.057 19.619 72.424 1.00 33.30 73 TYR B O 1
ATOM 1542 N N . SER B 1 74 ? 13.528 19.305 74.044 1.00 35.34 74 SER B N 1
ATOM 1543 C CA . SER B 1 74 ? 12.707 18.439 73.210 1.00 37.07 74 SER B CA 1
ATOM 1544 C C . SER B 1 74 ? 11.479 19.234 72.795 1.00 36.48 74 SER B C 1
ATOM 1545 O O . SER B 1 74 ? 10.865 19.915 73.612 1.00 36.62 74 SER B O 1
ATOM 1548 N N . TYR B 1 75 ? 11.134 19.159 71.518 1.00 36.87 75 TYR B N 1
ATOM 1549 C CA . TYR B 1 75 ? 9.988 19.891 71.020 1.00 38.57 75 TYR B CA 1
ATOM 1550 C C . TYR B 1 75 ? 9.547 19.269 69.710 1.00 39.79 75 TYR B C 1
ATOM 1551 O O . TYR B 1 75 ? 10.227 18.399 69.161 1.00 39.71 75 TYR B O 1
ATOM 1560 N N . ASP B 1 76 ? 8.411 19.729 69.206 1.00 40.74 76 ASP B N 1
ATOM 1561 C CA . ASP B 1 76 ? 7.867 19.211 67.961 1.00 42.83 76 ASP B CA 1
ATOM 1562 C C . ASP B 1 76 ? 7.132 20.285 67.162 1.00 43.63 76 ASP B C 1
ATOM 1563 O O . ASP B 1 76 ? 6.604 21.259 67.712 1.00 43.46 76 ASP B O 1
ATOM 1568 N N . CYS B 1 77 ? 7.113 20.106 65.851 1.00 45.15 77 CYS B N 1
ATOM 1569 C CA . CYS B 1 77 ? 6.428 21.037 64.967 1.00 46.66 77 CYS B CA 1
ATOM 1570 C C . CYS B 1 77 ? 5.495 20.248 64.063 1.00 48.26 77 CYS B C 1
ATOM 1571 O O . CYS B 1 77 ? 5.950 19.545 63.162 1.00 48.48 77 CYS B O 1
ATOM 1574 N N . THR B 1 78 ? 4.194 20.358 64.318 1.00 50.30 78 THR B N 1
ATOM 1575 C CA . THR B 1 78 ? 3.191 19.666 63.515 1.00 52.81 78 THR B CA 1
ATOM 1576 C C . THR B 1 78 ? 2.087 20.637 63.118 1.00 53.93 78 THR B C 1
ATOM 1577 O O . THR B 1 78 ? 1.481 21.301 63.975 1.00 54.00 78 THR B O 1
ATOM 1581 N N . ASP B 1 79 ? 1.838 20.716 61.815 1.00 54.65 79 ASP B N 1
ATOM 1582 C CA . ASP B 1 79 ? 0.818 21.605 61.265 1.00 56.84 79 ASP B CA 1
ATOM 1583 C C . ASP B 1 79 ? 1.013 23.043 61.745 1.00 56.99 79 ASP B C 1
ATOM 1584 O O . ASP B 1 79 ? 0.143 23.618 62.411 1.00 57.50 79 ASP B O 1
ATOM 1589 N N . GLY B 1 80 ? 2.171 23.607 61.407 1.00 56.40 80 GLY B N 1
ATOM 1590 C CA . GLY B 1 80 ? 2.492 24.974 61.776 1.00 54.02 80 GLY B CA 1
ATOM 1591 C C . GLY B 1 80 ? 2.399 25.255 63.260 1.00 52.51 80 GLY B C 1
ATOM 1592 O O . GLY B 1 80 ? 2.419 26.414 63.681 1.00 51.45 80 GLY B O 1
ATOM 1593 N N . LYS B 1 81 ? 2.287 24.204 64.061 1.00 51.28 81 LYS B N 1
ATOM 1594 C CA . LYS B 1 81 ? 2.200 24.388 65.504 1.00 51.40 81 LYS B CA 1
ATOM 1595 C C . LYS B 1 81 ? 3.379 23.764 66.256 1.00 48.96 81 LYS B C 1
ATOM 1596 O O . LYS B 1 81 ? 3.760 22.614 66.014 1.00 47.66 81 LYS B O 1
ATOM 1602 N N . LEU B 1 82 ? 3.940 24.550 67.172 1.00 46.35 82 LEU B N 1
ATOM 1603 C CA . LEU B 1 82 ? 5.084 24.154 67.990 1.00 43.55 82 LEU B CA 1
ATOM 1604 C C . LEU B 1 82 ? 4.676 23.697 69.385 1.00 42.30 82 LEU B C 1
ATOM 1605 O O . LEU B 1 82 ? 3.895 24.366 70.064 1.00 41.85 82 LEU B O 1
ATOM 1610 N N . THR B 1 83 ? 5.224 22.567 69.821 1.00 40.01 83 THR B N 1
ATOM 1611 C CA . THR B 1 83 ? 4.919 22.070 71.153 1.00 40.75 83 THR B CA 1
ATOM 1612 C C . THR B 1 83 ? 6.199 21.688 71.903 1.00 39.71 83 THR B C 1
ATOM 1613 O O . THR B 1 83 ? 7.026 20.925 71.399 1.00 38.85 83 THR B O 1
ATOM 1617 N N . CYS B 1 84 ? 6.371 22.252 73.095 1.00 39.28 84 CYS B N 1
ATOM 1618 C CA . CYS B 1 84 ? 7.527 21.949 73.928 1.00 40.10 84 CYS B CA 1
ATOM 1619 C C . CYS B 1 84 ? 7.212 20.686 74.716 1.00 42.39 84 CYS B C 1
ATOM 1620 O O . CYS B 1 84 ? 6.294 20.676 75.538 1.00 42.41 84 CYS B O 1
ATOM 1623 N N . ASN B 1 85 ? 7.965 19.618 74.471 1.00 43.57 85 ASN B N 1
ATOM 1624 C CA . ASN B 1 85 ? 7.698 18.358 75.150 1.00 46.10 85 ASN B CA 1
ATOM 1625 C C . ASN B 1 85 ? 8.393 18.109 76.485 1.00 47.95 85 ASN B C 1
ATOM 1626 O O . ASN B 1 85 ? 7.985 17.215 77.219 1.00 50.00 85 ASN B O 1
ATOM 1631 N N . ASP B 1 86 ? 9.427 18.872 76.822 1.00 49.90 86 ASP B N 1
ATOM 1632 C CA . ASP B 1 86 ? 10.105 18.630 78.096 1.00 52.91 86 ASP B CA 1
ATOM 1633 C C . ASP B 1 86 ? 9.119 18.620 79.257 1.00 55.76 86 ASP B C 1
ATOM 1634 O O . ASP B 1 86 ? 8.110 19.322 79.217 1.00 55.59 86 ASP B O 1
ATOM 1639 N N . GLN B 1 87 ? 9.405 17.819 80.284 1.00 58.62 87 GLN B N 1
ATOM 1640 C CA . GLN B 1 87 ? 8.516 17.721 81.442 1.00 61.97 87 GLN B CA 1
ATOM 1641 C C . GLN B 1 87 ? 9.206 17.807 82.799 1.00 61.90 87 GLN B C 1
ATOM 1642 O O . GLN B 1 87 ? 8.913 18.718 83.584 1.00 62.76 87 GLN B O 1
ATOM 1648 N N . ASN B 1 88 ? 10.114 16.881 83.095 1.00 61.33 88 ASN B N 1
ATOM 1649 C CA . ASN B 1 88 ? 10.784 16.938 84.394 1.00 61.45 88 ASN B CA 1
ATOM 1650 C C . ASN B 1 88 ? 11.993 17.857 84.412 1.00 60.07 88 ASN B C 1
ATOM 1651 O O . ASN B 1 88 ? 12.483 18.220 85.485 1.00 59.95 88 ASN B O 1
ATOM 1656 N N . ASP B 1 89 ? 12.481 18.228 83.230 1.00 58.12 89 ASP B N 1
ATOM 1657 C CA . ASP B 1 89 ? 13.617 19.143 83.148 1.00 54.59 89 ASP B CA 1
ATOM 1658 C C . ASP B 1 89 ? 13.049 20.532 82.858 1.00 53.03 89 ASP B C 1
ATOM 1659 O O . ASP B 1 89 ? 12.935 20.964 81.707 1.00 52.09 89 ASP B O 1
ATOM 1664 N N . LYS B 1 90 ? 12.694 21.211 83.939 1.00 50.90 90 LYS B N 1
ATOM 1665 C CA . LYS B 1 90 ? 12.104 22.538 83.913 1.00 49.55 90 LYS B CA 1
ATOM 1666 C C . LYS B 1 90 ? 12.964 23.575 83.186 1.00 47.28 90 LYS B C 1
ATOM 1667 O O . LYS B 1 90 ? 12.444 24.462 82.515 1.00 44.68 90 LYS B O 1
ATOM 1673 N N . CYS B 1 91 ? 14.282 23.457 83.307 1.00 44.19 91 CYS B N 1
ATOM 1674 C CA . CYS B 1 91 ? 15.182 24.420 82.679 1.00 40.91 91 CYS B CA 1
ATOM 1675 C C . CYS B 1 91 ? 15.072 24.417 81.153 1.00 40.04 91 CYS B C 1
ATOM 1676 O O . CYS B 1 91 ? 14.990 25.458 80.483 1.00 37.35 91 CYS B O 1
ATOM 1679 N N . LYS B 1 92 ? 15.070 23.216 80.623 1.00 38.60 92 LYS B N 1
ATOM 1680 C CA . LYS B 1 92 ? 15.071 22.999 79.215 1.00 40.61 92 LYS B CA 1
ATOM 1681 C C . LYS B 1 92 ? 13.651 23.163 78.612 1.00 40.65 92 LYS B C 1
ATOM 1682 O O . LYS B 1 92 ? 13.473 23.206 77.383 1.00 40.65 92 LYS B O 1
ATOM 1688 N N . LEU B 1 93 ? 12.666 23.325 79.509 1.00 40.31 93 LEU B N 1
ATOM 1689 C CA . LEU B 1 93 ? 11.268 23.599 79.154 1.00 38.02 93 LEU B CA 1
ATOM 1690 C C . LEU B 1 93 ? 11.143 25.117 79.007 1.00 37.29 93 LEU B C 1
ATOM 1691 O O . LEU B 1 93 ? 10.549 25.630 78.058 1.00 37.64 93 LEU B O 1
ATOM 1696 N N . PHE B 1 94 ? 11.691 25.827 79.985 1.00 35.49 94 PHE B N 1
ATOM 1697 C CA . PHE B 1 94 ? 11.675 27.298 80.020 1.00 36.05 94 PHE B CA 1
ATOM 1698 C C . PHE B 1 94 ? 12.327 27.871 78.747 1.00 36.01 94 PHE B C 1
ATOM 1699 O O . PHE B 1 94 ? 11.797 28.773 78.114 1.00 35.50 94 PHE B O 1
ATOM 1707 N N . ILE B 1 95 ? 13.490 27.335 78.388 1.00 35.90 95 ILE B N 1
ATOM 1708 C CA . ILE B 1 95 ? 14.206 27.758 77.190 1.00 33.10 95 ILE B CA 1
ATOM 1709 C C . ILE B 1 95 ? 13.367 27.425 75.954 1.00 33.89 95 ILE B C 1
ATOM 1710 O O . ILE B 1 95 ? 13.213 28.264 75.060 1.00 31.60 95 ILE B O 1
ATOM 1715 N N . CYS B 1 96 ? 12.821 26.211 75.897 1.00 33.28 96 CYS B N 1
ATOM 1716 C CA . CYS B 1 96 ? 11.994 25.840 74.753 1.00 34.29 96 CYS B CA 1
ATOM 1717 C C . CYS B 1 96 ? 10.834 26.817 74.574 1.00 34.82 96 CYS B C 1
ATOM 1718 O O . CYS B 1 96 ? 10.448 27.123 73.448 1.00 34.77 96 CYS B O 1
ATOM 1721 N N . ASN B 1 97 ? 10.278 27.293 75.686 1.00 34.43 97 ASN B N 1
ATOM 1722 C CA . ASN B 1 97 ? 9.171 28.245 75.648 1.00 34.21 97 ASN B CA 1
ATOM 1723 C C . ASN B 1 97 ? 9.631 29.609 75.179 1.00 33.06 97 ASN B C 1
ATOM 1724 O O . ASN B 1 97 ? 8.920 30.268 74.422 1.00 34.59 97 ASN B O 1
ATOM 1729 N N . CYS B 1 98 ? 10.822 30.026 75.615 1.00 32.74 98 CYS B N 1
ATOM 1730 C CA . CYS B 1 98 ? 11.385 31.305 75.182 1.00 33.67 98 CYS B CA 1
ATOM 1731 C C . CYS B 1 98 ? 11.397 31.337 73.653 1.00 33.08 98 CYS B C 1
ATOM 1732 O O . CYS B 1 98 ? 10.928 32.292 73.046 1.00 33.44 98 CYS B O 1
ATOM 1735 N N . ASP B 1 99 ? 11.923 30.273 73.049 1.00 33.33 99 ASP B N 1
ATOM 1736 C CA . ASP B 1 99 ? 12.013 30.162 71.596 1.00 33.91 99 ASP B CA 1
ATOM 1737 C C . ASP B 1 99 ? 10.653 29.987 70.936 1.00 34.98 99 ASP B C 1
ATOM 1738 O O . ASP B 1 99 ? 10.420 30.497 69.841 1.00 34.96 99 ASP B O 1
ATOM 1743 N N . ARG B 1 100 ? 9.758 29.268 71.601 1.00 35.79 100 ARG B N 1
ATOM 1744 C CA . ARG B 1 100 ? 8.424 29.050 71.063 1.00 36.64 100 ARG B CA 1
ATOM 1745 C C . ARG B 1 100 ? 7.711 30.396 70.975 1.00 36.31 100 ARG B C 1
ATOM 1746 O O . ARG B 1 100 ? 7.214 30.781 69.910 1.00 34.01 100 ARG B O 1
ATOM 1754 N N .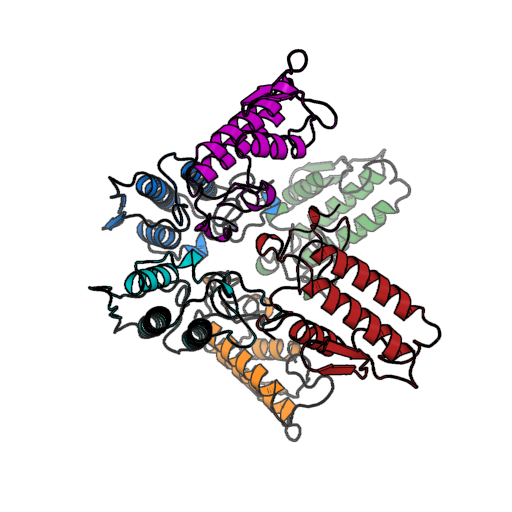 THR B 1 101 ? 7.687 31.106 72.101 1.00 35.67 101 THR B N 1
ATOM 1755 C CA . THR B 1 101 ? 7.044 32.414 72.194 1.00 35.19 101 THR B CA 1
ATOM 1756 C C . THR B 1 101 ? 7.584 33.397 71.169 1.00 34.97 101 THR B C 1
ATOM 1757 O O . THR B 1 101 ? 6.833 34.170 70.591 1.00 36.18 101 THR B O 1
ATOM 1761 N N . ALA B 1 102 ? 8.892 33.378 70.947 1.00 34.99 102 ALA B N 1
ATOM 1762 C CA . ALA B 1 102 ? 9.489 34.284 69.985 1.00 32.91 102 ALA B CA 1
ATOM 1763 C C . ALA B 1 102 ? 9.079 33.954 68.549 1.00 32.22 102 ALA B C 1
ATOM 1764 O O . ALA B 1 102 ? 8.774 34.858 67.776 1.00 31.38 102 ALA B O 1
ATOM 1766 N N . ALA B 1 103 ? 9.065 32.666 68.204 1.00 30.86 103 ALA B N 1
ATOM 1767 C CA . ALA B 1 103 ? 8.716 32.223 66.854 1.00 32.52 103 ALA B CA 1
ATOM 1768 C C . ALA B 1 103 ? 7.277 32.538 66.453 1.00 34.03 103 ALA B C 1
ATOM 1769 O O . ALA B 1 103 ? 6.996 32.813 65.291 1.00 35.57 103 ALA B O 1
ATOM 1771 N N . MET B 1 104 ? 6.367 32.487 67.418 1.00 36.11 104 MET B N 1
ATOM 1772 C CA . MET B 1 104 ? 4.966 32.788 67.158 1.00 37.41 104 MET B CA 1
ATOM 1773 C C . MET B 1 104 ? 4.790 34.306 67.062 1.00 37.07 104 MET B C 1
ATOM 1774 O O . MET B 1 104 ? 3.957 34.801 66.300 1.00 38.37 104 MET B O 1
ATOM 1779 N N . CYS B 1 105 ? 5.590 35.034 67.842 1.00 36.20 105 CYS B N 1
ATOM 1780 C CA . CYS B 1 105 ? 5.579 36.495 67.855 1.00 35.86 105 CYS B CA 1
ATOM 1781 C C . CYS B 1 105 ? 6.076 36.981 66.484 1.00 36.71 105 CYS B C 1
ATOM 1782 O O . CYS B 1 105 ? 5.413 37.793 65.832 1.00 37.09 105 CYS B O 1
ATOM 1785 N N . PHE B 1 106 ? 7.239 36.480 66.052 1.00 35.53 106 PHE B N 1
ATOM 1786 C CA . PHE B 1 106 ? 7.804 36.849 64.750 1.00 34.94 106 PHE B CA 1
ATOM 1787 C C . PHE B 1 106 ? 6.731 36.704 63.665 1.00 35.91 106 PHE B C 1
ATOM 1788 O O . PHE B 1 106 ? 6.584 37.563 62.797 1.00 35.49 106 PHE B O 1
ATOM 1796 N N . ALA B 1 107 ? 5.988 35.604 63.723 1.00 37.27 107 ALA B N 1
ATOM 1797 C CA . ALA B 1 107 ? 4.946 35.311 62.745 1.00 38.22 107 ALA B CA 1
ATOM 1798 C C . ALA B 1 107 ? 3.737 36.238 62.767 1.00 39.54 107 ALA B C 1
ATOM 1799 O O . ALA B 1 107 ? 3.163 36.533 61.720 1.00 40.04 107 ALA B O 1
ATOM 1801 N N . LYS B 1 108 ? 3.342 36.688 63.954 1.00 41.02 108 LYS B N 1
ATOM 1802 C CA . LYS B 1 108 ? 2.189 37.574 64.085 1.00 42.25 108 LYS B CA 1
ATOM 1803 C C . LYS B 1 108 ? 2.526 39.018 63.755 1.00 40.97 108 LYS B C 1
ATOM 1804 O O . LYS B 1 108 ? 1.651 39.794 63.391 1.00 42.96 108 LYS B O 1
ATOM 1810 N N . ALA B 1 109 ? 3.794 39.381 63.870 1.00 37.90 109 ALA B N 1
ATOM 1811 C CA . ALA B 1 109 ? 4.194 40.756 63.623 1.00 35.53 109 ALA B CA 1
ATOM 1812 C C . ALA B 1 109 ? 4.520 41.070 62.179 1.00 34.52 109 ALA B C 1
ATOM 1813 O O . ALA B 1 109 ? 5.009 40.229 61.441 1.00 34.19 109 ALA B O 1
ATOM 1815 N N . PRO B 1 110 ? 4.254 42.310 61.757 1.00 35.47 110 PRO B N 1
ATOM 1816 C CA . PRO B 1 110 ? 4.541 42.706 60.378 1.00 34.21 110 PRO B CA 1
ATOM 1817 C C . PRO B 1 110 ? 6.046 42.706 60.195 1.00 32.44 110 PRO B C 1
ATOM 1818 O O . PRO B 1 110 ? 6.781 42.988 61.135 1.00 30.90 110 PRO B O 1
ATOM 1822 N N . TYR B 1 111 ? 6.497 42.389 58.988 1.00 32.15 111 TYR B N 1
ATOM 1823 C CA . TYR B 1 111 ? 7.914 42.378 58.696 1.00 30.55 111 TYR B CA 1
ATOM 1824 C C . TYR B 1 111 ? 8.201 43.629 57.874 1.00 33.55 111 TYR B C 1
ATOM 1825 O O . TYR B 1 111 ? 7.562 43.864 56.854 1.00 33.06 111 TYR B O 1
ATOM 1834 N N . ASN B 1 112 ? 9.153 44.435 58.331 1.00 34.45 112 ASN B N 1
ATOM 1835 C CA . ASN B 1 112 ? 9.521 45.663 57.642 1.00 35.78 112 ASN B CA 1
ATOM 1836 C C . ASN B 1 112 ? 10.867 45.542 56.956 1.00 36.89 112 ASN B C 1
ATOM 1837 O O . ASN B 1 112 ? 11.895 45.827 57.565 1.00 34.01 112 ASN B O 1
ATOM 1842 N N . GLU B 1 113 ? 10.845 45.149 55.684 1.00 38.12 113 GLU B N 1
ATOM 1843 C CA . GLU B 1 113 ? 12.056 44.963 54.891 1.00 40.49 113 GLU B CA 1
ATOM 1844 C C . GLU B 1 113 ? 13.058 46.113 55.032 1.00 40.55 113 GLU B C 1
ATOM 1845 O O . GLU B 1 113 ? 14.267 45.919 54.891 1.00 39.97 113 GLU B O 1
ATOM 1851 N N . ALA B 1 114 ? 12.561 47.313 55.314 1.00 40.73 114 ALA B N 1
ATOM 1852 C CA . ALA B 1 114 ? 13.448 48.473 55.454 1.00 40.03 114 ALA B CA 1
ATOM 1853 C C . ALA B 1 114 ? 14.297 48.443 56.733 1.00 39.32 114 ALA B C 1
ATOM 1854 O O . ALA B 1 114 ? 15.383 49.031 56.786 1.00 38.41 114 ALA B O 1
ATOM 1856 N N . TYR B 1 115 ? 13.795 47.755 57.756 1.00 38.11 115 TYR B N 1
ATOM 1857 C CA . TYR B 1 115 ? 14.496 47.652 59.025 1.00 37.27 115 TYR B CA 1
ATOM 1858 C C . TYR B 1 115 ? 15.482 46.500 59.075 1.00 37.03 115 TYR B C 1
ATOM 1859 O O . TYR B 1 115 ? 16.173 46.311 60.076 1.00 36.90 115 TYR B O 1
ATOM 1868 N N . ASN B 1 116 ? 15.566 45.736 57.993 1.00 36.97 116 ASN B N 1
ATOM 1869 C CA . ASN B 1 116 ? 16.510 44.628 57.964 1.00 37.61 116 ASN B CA 1
ATOM 1870 C C . ASN B 1 116 ? 17.905 45.197 57.713 1.00 37.45 116 ASN B C 1
ATOM 1871 O O . ASN B 1 116 ? 18.056 46.191 56.998 1.00 37.81 116 ASN B O 1
ATOM 1876 N N . HIS B 1 117 ? 18.918 44.571 58.300 1.00 36.73 117 HIS B N 1
ATOM 1877 C CA . HIS B 1 117 ? 20.282 45.059 58.174 1.00 39.31 117 HIS B CA 1
ATOM 1878 C C . HIS B 1 117 ? 20.271 46.503 58.664 1.00 39.67 117 HIS B C 1
ATOM 1879 O O . HIS B 1 117 ? 20.810 47.399 58.018 1.00 40.14 117 HIS B O 1
ATOM 1886 N N . PHE B 1 118 ? 19.648 46.708 59.823 1.00 41.48 118 PHE B N 1
ATOM 1887 C CA . PHE B 1 118 ? 19.509 48.030 60.426 1.00 43.51 118 PHE B CA 1
ATOM 1888 C C . PHE B 1 118 ? 20.839 48.576 60.924 1.00 44.42 118 PHE B C 1
ATOM 1889 O O . PHE B 1 118 ? 21.688 47.825 61.385 1.00 45.34 118 PHE B O 1
ATOM 1897 N N . ASN B 1 119 ? 21.008 49.890 60.841 1.00 47.12 119 ASN B N 1
ATOM 1898 C CA . ASN B 1 119 ? 22.250 50.545 61.245 1.00 50.14 119 ASN B CA 1
ATOM 1899 C C . ASN B 1 119 ? 22.739 50.238 62.670 1.00 51.97 119 ASN B C 1
ATOM 1900 O O . ASN B 1 119 ? 23.916 49.932 62.874 1.00 54.03 119 ASN B O 1
ATOM 1905 N N . ARG B 1 120 ? 21.850 50.335 63.649 1.00 52.70 120 ARG B N 1
ATOM 1906 C CA . ARG B 1 120 ? 22.184 50.056 65.050 1.00 53.39 120 ARG B CA 1
ATOM 1907 C C . ARG B 1 120 ? 22.898 51.203 65.738 1.00 54.01 120 ARG B C 1
ATOM 1908 O O . ARG B 1 120 ? 22.726 51.410 66.937 1.00 54.98 120 ARG B O 1
ATOM 1916 N N . GLN B 1 121 ? 23.716 51.944 65.001 1.00 54.91 121 GLN B N 1
ATOM 1917 C CA . GLN B 1 121 ? 24.379 53.086 65.611 1.00 54.31 121 GLN B CA 1
ATOM 1918 C C . GLN B 1 121 ? 23.257 54.077 65.914 1.00 51.77 121 GLN B C 1
ATOM 1919 O O . GLN B 1 121 ? 23.442 55.057 66.650 1.00 52.05 121 GLN B O 1
ATOM 1925 N N . LEU B 1 122 ? 22.080 53.776 65.367 1.00 47.37 122 LEU B N 1
ATOM 1926 C CA . LEU B 1 122 ? 20.889 54.592 65.549 1.00 44.39 122 LEU B CA 1
ATOM 1927 C C . LEU B 1 122 ? 20.012 54.111 66.702 1.00 43.13 122 LEU B C 1
ATOM 1928 O O . LEU B 1 122 ? 18.955 54.687 66.946 1.00 42.08 122 LEU B O 1
ATOM 1933 N N . CYS B 1 123 ? 20.435 53.068 67.406 1.00 40.76 123 CYS B N 1
ATOM 1934 C CA . CYS B 1 123 ? 19.626 52.530 68.498 1.00 41.01 123 CYS B CA 1
ATOM 1935 C C . CYS B 1 123 ? 19.787 53.196 69.855 1.00 42.27 123 CYS B C 1
ATOM 1936 O O . CYS B 1 123 ? 19.308 52.673 70.853 1.00 45.67 123 CYS B O 1
ATOM 1939 N N . LYS B 1 124 ? 20.441 54.352 69.892 1.00 41.45 124 LYS B N 1
ATOM 1940 C CA . LYS B 1 124 ? 20.671 55.074 71.138 1.00 39.39 124 LYS B CA 1
ATOM 1941 C C . LYS B 1 124 ? 19.638 56.146 71.473 1.00 37.83 124 LYS B C 1
ATOM 1942 O O . LYS B 1 124 ? 19.455 56.431 72.678 1.00 36.86 124 LYS B O 1
ATOM 1949 N N . ASN C 1 1 ? 44.615 36.793 34.393 1.00 34.04 1 ASN C N 1
ATOM 1950 C CA . ASN C 1 1 ? 44.590 37.608 35.628 1.00 33.57 1 ASN C CA 1
ATOM 1951 C C . ASN C 1 1 ? 43.197 37.965 36.129 1.00 34.11 1 ASN C C 1
ATOM 1952 O O . ASN C 1 1 ? 42.171 37.700 35.473 1.00 33.00 1 ASN C O 1
ATOM 1957 N N . LEU C 1 2 ? 43.216 38.574 37.315 1.00 33.84 2 LEU C N 1
ATOM 1958 C CA . LEU C 1 2 ? 42.048 39.039 38.057 1.00 35.18 2 LEU C CA 1
ATOM 1959 C C . LEU C 1 2 ? 41.024 39.767 37.184 1.00 34.46 2 LEU C C 1
ATOM 1960 O O . LEU C 1 2 ? 39.844 39.397 37.146 1.00 31.47 2 LEU C O 1
ATOM 1965 N N . LEU C 1 3 ? 41.488 40.808 36.494 1.00 33.12 3 LEU C N 1
ATOM 1966 C CA . LEU C 1 3 ? 40.650 41.612 35.623 1.00 32.30 3 LEU C CA 1
ATOM 1967 C C . LEU C 1 3 ? 40.134 40.809 34.442 1.00 31.07 3 LEU C C 1
ATOM 1968 O O . LEU C 1 3 ? 39.063 41.085 33.921 1.00 30.61 3 LEU C O 1
ATOM 1973 N N . GLN C 1 4 ? 40.898 39.817 34.015 1.00 31.83 4 GLN C N 1
ATOM 1974 C CA . GLN C 1 4 ? 40.477 38.979 32.895 1.00 31.64 4 GLN C CA 1
ATOM 1975 C C . GLN C 1 4 ? 39.312 38.076 33.315 1.00 31.81 4 GLN C C 1
ATOM 1976 O O . GLN C 1 4 ? 38.341 37.928 32.571 1.00 32.26 4 GLN C O 1
ATOM 1982 N N . PHE C 1 5 ? 39.415 37.481 34.506 1.00 30.07 5 PHE C N 1
ATOM 1983 C CA . PHE C 1 5 ? 38.361 36.622 35.030 1.00 31.35 5 PHE C CA 1
ATOM 1984 C C . PHE C 1 5 ? 37.083 37.456 35.116 1.00 31.12 5 PHE C C 1
ATOM 1985 O O . PHE C 1 5 ? 36.010 37.003 34.745 1.00 31.27 5 PHE C O 1
ATOM 1993 N N . ARG C 1 6 ? 37.210 38.689 35.585 1.00 32.04 6 ARG C N 1
ATOM 1994 C CA . ARG C 1 6 ? 36.062 39.580 35.683 1.00 34.11 6 ARG C CA 1
ATOM 1995 C C . ARG C 1 6 ? 35.420 39.784 34.309 1.00 33.94 6 ARG C C 1
ATOM 1996 O O . ARG C 1 6 ? 34.196 39.782 34.183 1.00 34.70 6 ARG C O 1
ATOM 2004 N N . ASN C 1 7 ? 36.241 39.980 33.282 1.00 31.70 7 ASN C N 1
ATOM 2005 C CA . ASN C 1 7 ? 35.698 40.188 31.953 1.00 31.11 7 ASN C CA 1
ATOM 2006 C C . ASN C 1 7 ? 35.110 38.901 31.379 1.00 29.58 7 ASN C C 1
ATOM 2007 O O . ASN C 1 7 ? 34.161 38.956 30.605 1.00 29.28 7 ASN C O 1
ATOM 2012 N N . MET C 1 8 ? 35.661 37.751 31.763 1.00 27.35 8 MET C N 1
ATOM 2013 C CA . MET C 1 8 ? 35.134 36.472 31.296 1.00 26.29 8 MET C CA 1
ATOM 2014 C C . MET C 1 8 ? 33.715 36.312 31.818 1.00 25.68 8 MET C C 1
ATOM 2015 O O . MET C 1 8 ? 32.853 35.759 31.136 1.00 25.22 8 MET C O 1
ATOM 2020 N N . ILE C 1 9 ? 33.484 36.796 33.036 1.00 25.77 9 ILE C N 1
ATOM 2021 C CA . ILE C 1 9 ? 32.166 36.724 33.647 1.00 26.67 9 ILE C CA 1
ATOM 2022 C C . ILE C 1 9 ? 31.203 37.635 32.881 1.00 27.33 9 ILE C C 1
ATOM 2023 O O . ILE C 1 9 ? 30.044 37.293 32.687 1.00 27.64 9 ILE C O 1
ATOM 2028 N N . LYS C 1 10 ? 31.692 38.785 32.432 1.00 28.35 10 LYS C N 1
ATOM 2029 C CA . LYS C 1 10 ? 30.868 39.714 31.671 1.00 29.51 10 LYS C CA 1
ATOM 2030 C C . LYS C 1 10 ? 30.533 39.094 30.319 1.00 29.86 10 LYS C C 1
ATOM 2031 O O . LYS C 1 10 ? 29.489 39.379 29.731 1.00 30.18 10 LYS C O 1
ATOM 2037 N N . CYS C 1 11 ? 31.420 38.237 29.830 1.00 27.52 11 CYS C N 1
ATOM 2038 C CA . CYS C 1 11 ? 31.195 37.551 28.566 1.00 28.20 11 CYS C CA 1
ATOM 2039 C C . CYS C 1 11 ? 30.058 36.524 28.712 1.00 28.49 11 CYS C C 1
ATOM 2040 O O . CYS C 1 11 ? 29.166 36.454 27.869 1.00 28.23 11 CYS C O 1
ATOM 2043 N N . THR C 1 12 ? 30.091 35.735 29.786 1.00 27.69 12 THR C N 1
ATOM 2044 C CA . THR C 1 12 ? 29.073 34.713 30.003 1.00 30.59 12 THR C CA 1
ATOM 2045 C C . THR C 1 12 ? 27.793 35.225 30.639 1.00 32.83 12 THR C C 1
ATOM 2046 O O . THR C 1 12 ? 26.745 34.608 30.474 1.00 33.56 12 THR C O 1
ATOM 2050 N N . ILE C 1 13 ? 27.876 36.349 31.350 1.00 34.55 13 ILE C N 1
ATOM 2051 C CA . ILE C 1 13 ? 26.715 36.934 32.026 1.00 36.41 13 ILE C CA 1
ATOM 2052 C C . ILE C 1 13 ? 26.583 38.437 31.757 1.00 39.68 13 ILE C C 1
ATOM 2053 O O . ILE C 1 13 ? 26.924 39.264 32.609 1.00 41.06 13 ILE C O 1
ATOM 2058 N N . PRO C 1 14 ? 26.083 38.811 30.571 1.00 41.70 14 PRO C N 1
ATOM 2059 C CA . PRO C 1 14 ? 25.928 40.227 30.240 1.00 43.97 14 PRO C CA 1
ATOM 2060 C C . PRO C 1 14 ? 24.957 40.934 31.194 1.00 46.07 14 PRO C C 1
ATOM 2061 O O . PRO C 1 14 ? 24.045 40.306 31.737 1.00 46.39 14 PRO C O 1
ATOM 2065 N N . GLY C 1 15 ? 25.165 42.231 31.409 1.00 47.05 15 GLY C N 1
ATOM 2066 C CA . GLY C 1 15 ? 24.268 42.986 32.276 1.00 49.63 15 GLY C CA 1
ATOM 2067 C C . GLY C 1 15 ? 24.584 43.033 33.763 1.00 50.17 15 GLY C C 1
ATOM 2068 O O . GLY C 1 15 ? 23.780 43.511 34.564 1.00 50.00 15 GLY C O 1
ATOM 2069 N N . ARG C 1 16 ? 25.752 42.537 34.141 1.00 50.95 16 ARG C N 1
ATOM 2070 C CA . ARG C 1 16 ? 26.151 42.530 35.539 1.00 51.56 16 ARG C CA 1
ATOM 2071 C C . ARG C 1 16 ? 27.581 43.001 35.688 1.00 50.40 16 ARG C C 1
ATOM 2072 O O . ARG C 1 16 ? 28.387 42.870 34.756 1.00 50.41 16 ARG C O 1
ATOM 2080 N N . GLU C 1 17 ? 27.884 43.556 36.861 1.00 48.62 17 GLU C N 1
ATOM 2081 C CA . GLU C 1 17 ? 29.237 43.985 37.177 1.00 45.41 17 GLU C CA 1
ATOM 2082 C C . GLU C 1 17 ? 29.749 42.906 38.111 1.00 44.85 17 GLU C C 1
ATOM 2083 O O . GLU C 1 17 ? 29.463 42.934 39.303 1.00 45.21 17 GLU C O 1
ATOM 2089 N N . PRO C 1 18 ? 30.510 41.933 37.577 1.00 44.63 18 PRO C N 1
ATOM 2090 C CA . PRO C 1 18 ? 31.058 40.828 38.372 1.00 43.87 18 PRO C CA 1
ATOM 2091 C C . PRO C 1 18 ? 31.590 41.189 39.761 1.00 43.72 18 PRO C C 1
ATOM 2092 O O . PRO C 1 18 ? 31.377 40.451 40.718 1.00 42.17 18 PRO C O 1
ATOM 2096 N N . LEU C 1 19 ? 32.277 42.322 39.873 1.00 44.49 19 LEU C N 1
ATOM 2097 C CA . LEU C 1 19 ? 32.832 42.726 41.159 1.00 44.59 19 LEU C CA 1
ATOM 2098 C C . LEU C 1 19 ? 31.730 43.203 42.081 1.00 45.66 19 LEU C C 1
ATOM 2099 O O . LEU C 1 19 ? 31.919 43.285 43.289 1.00 46.40 19 LEU C O 1
ATOM 2104 N N . LEU C 1 20 ? 30.572 43.510 41.509 1.00 46.61 20 LEU C N 1
ATOM 2105 C CA . LEU C 1 20 ? 29.435 43.995 42.287 1.00 48.07 20 LEU C CA 1
ATOM 2106 C C . LEU C 1 20 ? 28.486 42.869 42.714 1.00 48.02 20 LEU C C 1
ATOM 2107 O O . LEU C 1 20 ? 27.581 43.081 43.541 1.00 50.36 20 LEU C O 1
ATOM 2112 N N . ALA C 1 21 ? 28.695 41.674 42.168 1.00 46.98 21 ALA C N 1
ATOM 2113 C CA . ALA C 1 21 ? 27.816 40.554 42.475 1.00 46.35 21 ALA C CA 1
ATOM 2114 C C . ALA C 1 21 ? 28.505 39.295 43.013 1.00 45.56 21 ALA C C 1
ATOM 2115 O O . ALA C 1 21 ? 27.925 38.553 43.813 1.00 45.14 21 ALA C O 1
ATOM 2117 N N . PHE C 1 22 ? 29.736 39.050 42.575 1.00 44.73 22 PHE C N 1
ATOM 2118 C CA . PHE C 1 22 ? 30.473 37.863 43.002 1.00 44.51 22 PHE C CA 1
ATOM 2119 C C . PHE C 1 22 ? 31.599 38.168 43.980 1.00 45.58 22 PHE C C 1
ATOM 2120 O O . PHE C 1 22 ? 32.334 37.261 44.375 1.00 45.58 22 PHE C O 1
ATOM 2128 N N . SER C 1 23 ? 31.740 39.437 44.363 1.00 46.14 23 SER C N 1
ATOM 2129 C CA . SER C 1 23 ? 32.802 39.844 45.291 1.00 46.63 23 SER C CA 1
ATOM 2130 C C . SER C 1 23 ? 32.768 39.131 46.638 1.00 46.08 23 SER C C 1
ATOM 2131 O O . SER C 1 23 ? 33.759 38.542 47.059 1.00 44.50 23 SER C O 1
ATOM 2134 N N . ASN C 1 24 ? 31.633 39.223 47.322 1.00 45.34 24 ASN C N 1
ATOM 2135 C CA . ASN C 1 24 ? 31.463 38.584 48.620 1.00 44.92 24 ASN C CA 1
ATOM 2136 C C . ASN C 1 24 ? 30.154 37.847 48.586 1.00 42.98 24 ASN C C 1
ATOM 2137 O O . ASN C 1 24 ? 29.178 38.292 49.179 1.00 45.50 24 ASN C O 1
ATOM 2142 N N . TYR C 1 25 ? 30.127 36.721 47.887 1.00 39.73 25 TYR C N 1
ATOM 2143 C CA . TYR C 1 25 ? 28.905 35.937 47.782 1.00 34.98 25 TYR C CA 1
ATOM 2144 C C . TYR C 1 25 ? 29.082 34.568 48.434 1.00 33.79 25 TYR C C 1
ATOM 2145 O O . TYR C 1 25 ? 30.125 33.928 48.278 1.00 31.67 25 TYR C O 1
ATOM 2154 N N . GLY C 1 26 ? 28.051 34.143 49.160 1.00 31.53 26 GLY C N 1
ATOM 2155 C CA . GLY C 1 26 ? 28.054 32.854 49.815 1.00 32.22 26 GLY C CA 1
ATOM 2156 C C . GLY C 1 26 ? 29.240 32.641 50.726 1.00 32.72 26 GLY C C 1
ATOM 2157 O O . GLY C 1 26 ? 29.555 33.488 51.565 1.00 31.94 26 GLY C O 1
ATOM 2158 N N . CYS C 1 27 ? 29.888 31.490 50.576 1.00 32.47 27 CYS C N 1
ATOM 2159 C CA . CYS C 1 27 ? 31.032 31.144 51.423 1.00 33.70 27 CYS C CA 1
ATOM 2160 C C . CYS C 1 27 ? 32.366 30.992 50.660 1.00 33.82 27 CYS C C 1
ATOM 2161 O O . CYS C 1 27 ? 33.419 30.929 51.302 1.00 34.68 27 CYS C O 1
ATOM 2164 N N . TYR C 1 28 ? 32.337 30.905 49.324 1.00 34.14 28 TYR C N 1
ATOM 2165 C CA . TYR C 1 28 ? 33.570 30.757 48.556 1.00 33.56 28 TYR C CA 1
ATOM 2166 C C . TYR C 1 28 ? 33.816 31.827 47.502 1.00 34.23 28 TYR C C 1
ATOM 2167 O O . TYR C 1 28 ? 34.934 31.958 47.023 1.00 36.20 28 TYR C O 1
ATOM 2176 N N . CYS C 1 29 ? 32.788 32.587 47.141 1.00 34.26 29 CYS C N 1
ATOM 2177 C CA . CYS C 1 29 ? 32.943 33.610 46.116 1.00 35.55 29 CYS C CA 1
ATOM 2178 C C . CYS C 1 29 ? 33.630 34.884 46.595 1.00 38.27 29 CYS C C 1
ATOM 2179 O O . CYS C 1 29 ? 33.064 35.677 47.351 1.00 37.37 29 CYS C O 1
ATOM 2182 N N . GLY C 1 30 ? 34.857 35.074 46.126 1.00 41.47 30 GLY C N 1
ATOM 2183 C CA . GLY C 1 30 ? 35.624 36.242 46.503 1.00 46.40 30 GLY C CA 1
ATOM 2184 C C . GLY C 1 30 ? 36.948 35.872 47.146 1.00 50.35 30 GLY C C 1
ATOM 2185 O O . GLY C 1 30 ? 37.797 35.200 46.533 1.00 51.79 30 GLY C O 1
ATOM 2186 N N . LYS C 1 31 ? 37.133 36.305 48.389 1.00 52.74 31 LYS C N 1
ATOM 2187 C CA . LYS C 1 31 ? 38.373 36.032 49.097 1.00 56.68 31 LYS C CA 1
ATOM 2188 C C . LYS C 1 31 ? 38.081 35.422 50.457 1.00 57.21 31 LYS C C 1
ATOM 2189 O O . LYS C 1 31 ? 37.492 36.072 51.325 1.00 58.37 31 LYS C O 1
ATOM 2195 N N . GLY C 1 32 ? 38.481 34.171 50.649 1.00 56.70 32 GLY C N 1
ATOM 2196 C CA . GLY C 1 32 ? 38.231 33.545 51.934 1.00 56.83 32 GLY C CA 1
ATOM 2197 C C . GLY C 1 32 ? 37.933 32.059 51.890 1.00 55.81 32 GLY C C 1
ATOM 2198 O O . GLY C 1 32 ? 38.700 31.257 52.431 1.00 57.93 32 GLY C O 1
ATOM 2199 N N . GLY C 1 33 ? 36.823 31.677 51.268 1.00 54.14 33 GLY C N 1
ATOM 2200 C CA . GLY C 1 33 ? 36.477 30.267 51.224 1.00 52.16 33 GLY C CA 1
ATOM 2201 C C . GLY C 1 33 ? 36.160 29.778 52.631 1.00 49.86 33 GLY C C 1
ATOM 2202 O O . GLY C 1 33 ? 36.260 30.557 53.571 1.00 50.92 33 GLY C O 1
ATOM 2203 N N . SER C 1 34 ? 35.770 28.511 52.772 1.00 47.45 34 SER C N 1
ATOM 2204 C CA . SER C 1 34 ? 35.439 27.910 54.065 1.00 43.96 34 SER C CA 1
ATOM 2205 C C . SER C 1 34 ? 34.002 27.416 54.192 1.00 41.75 34 SER C C 1
ATOM 2206 O O . SER C 1 34 ? 33.043 28.144 53.933 1.00 40.19 34 SER C O 1
ATOM 2209 N N . GLY C 1 35 ? 33.871 26.159 54.601 1.00 39.30 35 GLY C N 1
ATOM 2210 C CA . GLY C 1 35 ? 32.566 25.574 54.815 1.00 36.87 35 GLY C CA 1
ATOM 2211 C C . GLY C 1 35 ? 31.950 24.872 53.629 1.00 35.75 35 GLY C C 1
ATOM 2212 O O . GLY C 1 35 ? 32.643 24.278 52.807 1.00 35.67 35 GLY C O 1
ATOM 2213 N N . THR C 1 36 ? 30.625 24.921 53.575 1.00 33.70 36 THR C N 1
ATOM 2214 C CA . THR C 1 36 ? 29.842 24.304 52.512 1.00 33.99 36 THR C CA 1
ATOM 2215 C C . THR C 1 36 ? 29.175 25.408 51.680 1.00 32.38 36 THR C C 1
ATOM 2216 O O . THR C 1 36 ? 28.686 26.396 52.217 1.00 31.70 36 THR C O 1
ATOM 2220 N N . PRO C 1 37 ? 29.163 25.256 50.354 1.00 32.53 37 PRO C N 1
ATOM 2221 C CA . PRO C 1 37 ? 28.542 26.277 49.507 1.00 32.85 37 PRO C CA 1
ATOM 2222 C C . PRO C 1 37 ? 27.052 26.418 49.807 1.00 32.27 37 PRO C C 1
ATOM 2223 O O . PRO C 1 37 ? 26.379 25.430 50.131 1.00 30.41 37 PRO C O 1
ATOM 2227 N N . VAL C 1 38 ? 26.544 27.642 49.684 1.00 30.68 38 VAL C N 1
ATOM 2228 C CA . VAL C 1 38 ? 25.135 27.910 49.937 1.00 28.64 38 VAL C CA 1
ATOM 2229 C C . VAL C 1 38 ? 24.237 27.576 48.756 1.00 29.73 38 VAL C C 1
ATOM 2230 O O . VAL C 1 38 ? 23.021 27.517 48.905 1.00 31.95 38 VAL C O 1
ATOM 2234 N N . ASP C 1 39 ? 24.836 27.362 47.588 1.00 28.59 39 ASP C N 1
ATOM 2235 C CA . ASP C 1 39 ? 24.102 27.015 46.371 1.00 29.63 39 ASP C CA 1
ATOM 2236 C C . ASP C 1 39 ? 25.082 26.642 45.256 1.00 31.24 39 ASP C C 1
ATOM 2237 O O . ASP C 1 39 ? 26.267 26.450 45.517 1.00 29.08 39 ASP C O 1
ATOM 2242 N N . GLU C 1 40 ? 24.592 26.533 44.025 1.00 31.32 40 GLU C N 1
ATOM 2243 C CA . GLU C 1 40 ? 25.456 26.170 42.905 1.00 33.53 40 GLU C CA 1
ATOM 2244 C C . GLU C 1 40 ? 26.509 27.230 42.600 1.00 32.14 40 GLU C C 1
ATOM 2245 O O . GLU C 1 40 ? 27.687 26.908 42.481 1.00 32.49 40 GLU C O 1
ATOM 2251 N N . LEU C 1 41 ? 26.092 28.487 42.470 1.00 28.87 41 LEU C N 1
ATOM 2252 C CA . LEU C 1 41 ? 27.039 29.551 42.178 1.00 28.38 41 LEU C CA 1
ATOM 2253 C C . LEU C 1 41 ? 28.213 29.474 43.150 1.00 27.39 41 LEU C C 1
ATOM 2254 O O . LEU C 1 41 ? 29.373 29.435 42.730 1.00 26.92 41 LEU C O 1
ATOM 2259 N N . ASP C 1 42 ? 27.897 29.456 44.442 1.00 24.95 42 ASP C N 1
ATOM 2260 C CA . ASP C 1 42 ? 28.900 29.378 45.497 1.00 25.50 42 ASP C CA 1
ATOM 2261 C C . ASP C 1 42 ? 29.814 28.173 45.258 1.00 25.95 42 ASP C C 1
ATOM 2262 O O . ASP C 1 42 ? 31.027 28.256 45.446 1.00 24.39 42 ASP C O 1
ATOM 2267 N N . ARG C 1 43 ? 29.224 27.053 44.844 1.00 24.76 43 ARG C N 1
ATOM 2268 C CA . ARG C 1 43 ? 29.999 25.854 44.579 1.00 26.11 43 ARG C CA 1
ATOM 2269 C C . ARG C 1 43 ? 30.941 26.075 43.405 1.00 26.36 43 ARG C C 1
ATOM 2270 O O . ARG C 1 43 ? 32.041 25.534 43.389 1.00 26.03 43 ARG C O 1
ATOM 2278 N N . CYS C 1 44 ? 30.504 26.856 42.422 1.00 25.07 44 CYS C N 1
ATOM 2279 C CA . CYS C 1 44 ? 31.346 27.158 41.274 1.00 25.09 44 CYS C CA 1
ATOM 2280 C C . CYS C 1 44 ? 32.612 27.850 41.792 1.00 25.40 44 CYS C C 1
ATOM 2281 O O . CYS C 1 44 ? 33.716 27.554 41.342 1.00 28.31 44 CYS C O 1
ATOM 2284 N N . CYS C 1 45 ? 32.450 28.775 42.733 1.00 25.02 45 CYS C N 1
ATOM 2285 C CA . CYS C 1 45 ? 33.592 29.490 43.286 1.00 27.01 45 CYS C CA 1
ATOM 2286 C C . CYS C 1 45 ? 34.471 28.553 44.094 1.00 27.83 45 CYS C C 1
ATOM 2287 O O . CYS C 1 45 ? 35.695 28.681 44.088 1.00 28.29 45 CYS C O 1
ATOM 2290 N N . GLN C 1 46 ? 33.843 27.611 44.791 1.00 28.26 46 GLN C N 1
ATOM 2291 C CA . GLN C 1 46 ? 34.576 26.641 45.597 1.00 27.83 46 GLN C CA 1
ATOM 2292 C C . GLN C 1 46 ? 35.492 25.837 44.671 1.00 27.50 46 GLN C C 1
ATOM 2293 O O . GLN C 1 46 ? 36.666 25.631 44.967 1.00 28.23 46 GLN C O 1
ATOM 2299 N N . THR C 1 47 ? 34.939 25.397 43.545 1.00 26.52 47 THR C N 1
ATOM 2300 C CA . THR C 1 47 ? 35.678 24.636 42.553 1.00 25.56 47 THR C CA 1
ATOM 2301 C C . THR C 1 47 ? 36.778 25.512 41.949 1.00 28.01 47 THR C C 1
ATOM 2302 O O . THR C 1 47 ? 37.895 25.043 41.699 1.00 28.53 47 THR C O 1
ATOM 2306 N N . HIS C 1 48 ? 36.453 26.781 41.713 1.00 26.38 48 HIS C N 1
ATOM 2307 C CA . HIS C 1 48 ? 37.416 27.721 41.161 1.00 27.35 48 HIS C CA 1
ATOM 2308 C C . HIS C 1 48 ? 38.642 27.739 42.085 1.00 28.04 48 HIS C C 1
ATOM 2309 O O . HIS C 1 48 ? 39.761 27.519 41.635 1.00 29.08 48 HIS C O 1
ATOM 2316 N N . ASP C 1 49 ? 38.419 27.991 43.376 1.00 29.65 49 ASP C N 1
ATOM 2317 C CA . ASP C 1 49 ? 39.498 28.031 44.360 1.00 31.16 49 ASP C CA 1
ATOM 2318 C C . ASP C 1 49 ? 40.396 26.814 44.238 1.00 31.36 49 ASP C C 1
ATOM 2319 O O . ASP C 1 49 ? 41.620 26.923 44.251 1.00 32.38 49 ASP C O 1
ATOM 2324 N N . ASN C 1 50 ? 39.780 25.650 44.119 1.00 31.01 50 ASN C N 1
ATOM 2325 C CA . ASN C 1 50 ? 40.550 24.436 44.009 1.00 32.06 50 ASN C CA 1
ATOM 2326 C C . ASN C 1 50 ? 41.396 24.402 42.742 1.00 33.22 50 ASN C C 1
ATOM 2327 O O . ASN C 1 50 ? 42.517 23.894 42.748 1.00 33.50 50 ASN C O 1
ATOM 2332 N N . CYS C 1 51 ? 40.854 24.930 41.648 1.00 33.10 51 CYS C N 1
ATOM 2333 C CA . CYS C 1 51 ? 41.583 24.931 40.385 1.00 30.63 51 CYS C CA 1
ATOM 2334 C C . CYS C 1 51 ? 42.820 25.807 40.566 1.00 30.45 51 CYS C C 1
ATOM 2335 O O . CYS C 1 51 ? 43.898 25.476 40.086 1.00 30.35 51 CYS C O 1
ATOM 2338 N N . TYR C 1 52 ? 42.647 26.923 41.271 1.00 29.55 52 TYR C N 1
ATOM 2339 C CA . TYR C 1 52 ? 43.742 27.837 41.543 1.00 29.96 52 TYR C CA 1
ATOM 2340 C C . TYR C 1 52 ? 44.771 27.151 42.435 1.00 31.40 52 TYR C C 1
ATOM 2341 O O . TYR C 1 52 ? 45.966 27.400 42.318 1.00 31.33 52 TYR C O 1
ATOM 2350 N N . ASP C 1 53 ? 44.309 26.295 43.340 1.00 31.70 53 ASP C N 1
ATOM 2351 C CA . ASP C 1 53 ? 45.234 25.573 44.201 1.00 33.66 53 ASP C CA 1
ATOM 2352 C C . ASP C 1 53 ? 46.081 24.624 43.363 1.00 34.32 53 ASP C C 1
ATOM 2353 O O . ASP C 1 53 ? 47.239 24.395 43.674 1.00 37.20 53 ASP C O 1
ATOM 2358 N N . LYS C 1 54 ? 45.500 24.078 42.300 1.00 35.05 54 LYS C N 1
ATOM 2359 C CA . LYS C 1 54 ? 46.213 23.156 41.421 1.00 35.94 54 LYS C CA 1
ATOM 2360 C C . LYS C 1 54 ? 47.218 23.886 40.530 1.00 36.49 54 LYS C C 1
ATOM 2361 O O . LYS C 1 54 ? 48.258 23.335 40.178 1.00 37.60 54 LYS C O 1
ATOM 2367 N N . ALA C 1 55 ? 46.906 25.122 40.160 1.00 36.68 55 ALA C N 1
ATOM 2368 C CA . ALA C 1 55 ? 47.804 25.897 39.308 1.00 37.13 55 ALA C CA 1
ATOM 2369 C C . ALA C 1 55 ? 49.101 26.254 40.040 1.00 36.52 55 ALA C C 1
ATOM 2370 O O . ALA C 1 55 ? 50.164 26.303 39.427 1.00 37.03 55 ALA C O 1
ATOM 2372 N N . GLU C 1 56 ? 49.009 26.506 41.342 1.00 35.12 56 GLU C N 1
ATOM 2373 C CA . GLU C 1 56 ? 50.187 26.855 42.135 1.00 35.49 56 GLU C CA 1
ATOM 2374 C C . GLU C 1 56 ? 51.141 25.679 42.232 1.00 35.14 56 GLU C C 1
ATOM 2375 O O . GLU C 1 56 ? 52.312 25.863 42.539 1.00 35.13 56 GLU C O 1
ATOM 2381 N N . LYS C 1 57 ? 50.623 24.473 42.000 1.00 35.81 57 LYS C N 1
ATOM 2382 C CA . LYS C 1 57 ? 51.420 23.250 42.066 1.00 36.92 57 LYS C CA 1
ATOM 2383 C C . LYS C 1 57 ? 51.847 22.799 40.678 1.00 37.68 57 LYS C C 1
ATOM 2384 O O . LYS C 1 57 ? 52.699 21.931 40.532 1.00 37.53 57 LYS C O 1
ATOM 2390 N N . LEU C 1 58 ? 51.238 23.384 39.660 1.00 38.13 58 LEU C N 1
ATOM 2391 C CA . LEU C 1 58 ? 51.546 23.023 38.290 1.00 39.90 58 LEU C CA 1
ATOM 2392 C C . LEU C 1 58 ? 53.021 23.258 37.985 1.00 41.04 58 LEU C C 1
ATOM 2393 O O . LEU C 1 58 ? 53.560 24.331 38.264 1.00 42.89 58 LEU C O 1
ATOM 2398 N N . PRO C 1 59 ? 53.700 22.249 37.415 1.00 42.13 59 PRO C N 1
ATOM 2399 C CA . PRO C 1 59 ? 55.122 22.368 37.072 1.00 42.56 59 PRO C CA 1
ATOM 2400 C C . PRO C 1 59 ? 55.422 23.594 36.198 1.00 42.79 59 PRO C C 1
ATOM 2401 O O . PRO C 1 59 ? 56.407 24.298 36.412 1.00 42.53 59 PRO C O 1
ATOM 2405 N N . GLU C 1 60 ? 54.560 23.841 35.218 1.00 42.68 60 GLU C N 1
ATOM 2406 C CA . GLU C 1 60 ? 54.734 24.967 34.306 1.00 43.28 60 GLU C CA 1
ATOM 2407 C C . GLU C 1 60 ? 54.575 26.299 35.010 1.00 42.86 60 GLU C C 1
ATOM 2408 O O . GLU C 1 60 ? 55.051 27.324 34.523 1.00 42.78 60 GLU C O 1
ATOM 2414 N N . CYS C 1 61 ? 53.900 26.291 36.155 1.00 41.00 61 CYS C N 1
ATOM 2415 C CA . CYS C 1 61 ? 53.688 27.531 36.884 1.00 40.15 61 CYS C CA 1
ATOM 2416 C C . CYS C 1 61 ? 54.797 27.859 37.865 1.00 40.68 61 CYS C C 1
ATOM 2417 O O . CYS C 1 61 ? 54.884 27.269 38.936 1.00 40.18 61 CYS C O 1
ATOM 2420 N N . LYS C 1 62 ? 55.645 28.803 37.490 1.00 40.76 62 LYS C N 1
ATOM 2421 C CA . LYS C 1 62 ? 56.717 29.245 38.363 1.00 41.67 62 LYS C CA 1
ATOM 2422 C C . LYS C 1 62 ? 57.466 30.389 37.732 1.00 39.36 62 LYS C C 1
ATOM 2423 O O . LYS C 1 62 ? 57.933 30.302 36.600 1.00 39.92 62 LYS C O 1
ATOM 2429 N N . GLY C 1 63 ? 57.562 31.470 38.485 1.00 36.41 63 GLY C N 1
ATOM 2430 C CA . GLY C 1 63 ? 58.229 32.653 38.005 1.00 35.19 63 GLY C CA 1
ATOM 2431 C C . GLY C 1 63 ? 57.533 33.765 38.734 1.00 35.54 63 GLY C C 1
ATOM 2432 O O . GLY C 1 63 ? 56.452 33.561 39.274 1.00 36.15 63 GLY C O 1
ATOM 2433 N N . ILE C 1 64 ? 58.144 34.935 38.758 1.00 35.28 64 ILE C N 1
ATOM 2434 C CA . ILE C 1 64 ? 57.560 36.060 39.450 1.00 35.67 64 ILE C CA 1
ATOM 2435 C C . ILE C 1 64 ? 56.271 36.544 38.774 1.00 35.98 64 ILE C C 1
ATOM 2436 O O . ILE C 1 64 ? 56.226 36.779 37.566 1.00 35.43 64 ILE C O 1
ATOM 2441 N N . LEU C 1 65 ? 55.229 36.677 39.583 1.00 35.78 65 LEU C N 1
ATOM 2442 C CA . LEU C 1 65 ? 53.917 37.109 39.137 1.00 36.21 65 LEU C CA 1
ATOM 2443 C C . LEU C 1 65 ? 53.241 36.144 38.174 1.00 36.53 65 LEU C C 1
ATOM 2444 O O . LEU C 1 65 ? 52.422 36.541 37.356 1.00 37.41 65 LEU C O 1
ATOM 2449 N N . SER C 1 66 ? 53.574 34.864 38.286 1.00 37.20 66 SER C N 1
ATOM 2450 C CA . SER C 1 66 ? 52.959 33.861 37.436 1.00 38.25 66 SER C CA 1
ATOM 2451 C C . SER C 1 66 ? 51.746 33.242 38.153 1.00 38.91 66 SER C C 1
ATOM 2452 O O . SER C 1 66 ? 51.226 32.210 37.731 1.00 38.52 66 SER C O 1
ATOM 2455 N N . GLY C 1 67 ? 51.300 33.895 39.228 1.00 39.04 67 GLY C N 1
ATOM 2456 C CA . GLY C 1 67 ? 50.149 33.421 39.981 1.00 39.89 67 GLY C CA 1
ATOM 2457 C C . GLY C 1 67 ? 48.844 33.882 39.349 1.00 40.69 67 GLY C C 1
ATOM 2458 O O . GLY C 1 67 ? 48.831 34.920 38.675 1.00 40.37 67 GLY C O 1
ATOM 2459 N N . PRO C 1 68 ? 47.729 33.142 39.555 1.00 41.67 68 PRO C N 1
ATOM 2460 C CA . PRO C 1 68 ? 46.381 33.419 39.026 1.00 41.40 68 PRO C CA 1
ATOM 2461 C C . PRO C 1 68 ? 45.955 34.876 39.101 1.00 42.12 68 PRO C C 1
ATOM 2462 O O . PRO C 1 68 ? 45.328 35.399 38.181 1.00 42.81 68 PRO C O 1
ATOM 2466 N N . TYR C 1 69 ? 46.303 35.533 40.202 1.00 41.79 69 TYR C N 1
ATOM 2467 C CA . TYR C 1 69 ? 45.938 36.930 40.406 1.00 41.18 69 TYR C CA 1
ATOM 2468 C C . TYR C 1 69 ? 46.543 37.914 39.400 1.00 40.86 69 TYR C C 1
ATOM 2469 O O . TYR C 1 69 ? 45.863 38.834 38.932 1.00 39.11 69 TYR C O 1
ATOM 2478 N N . PHE C 1 70 ? 47.819 37.719 39.074 1.00 42.12 70 PHE C N 1
ATOM 2479 C CA . PHE C 1 70 ? 48.539 38.620 38.168 1.00 41.44 70 PHE C CA 1
ATOM 2480 C C . PHE C 1 70 ? 48.897 38.068 36.795 1.00 38.95 70 PHE C C 1
ATOM 2481 O O . PHE C 1 70 ? 49.160 38.846 35.881 1.00 39.93 70 PHE C O 1
ATOM 2489 N N . ASN C 1 71 ? 48.931 36.747 36.646 1.00 37.04 71 ASN C N 1
ATOM 2490 C CA . ASN C 1 71 ? 49.306 36.146 35.360 1.00 34.21 71 ASN C CA 1
ATOM 2491 C C . ASN C 1 71 ? 48.305 36.436 34.237 1.00 34.05 71 ASN C C 1
ATOM 2492 O O . ASN C 1 71 ? 47.171 35.946 34.241 1.00 30.40 71 ASN C O 1
ATOM 2497 N N . THR C 1 72 ? 48.749 37.238 33.273 1.00 32.82 72 THR C N 1
ATOM 2498 C CA . THR C 1 72 ? 47.932 37.624 32.130 1.00 31.71 72 THR C CA 1
ATOM 2499 C C . THR C 1 72 ? 47.982 36.544 31.064 1.00 31.48 72 THR C C 1
ATOM 2500 O O . THR C 1 72 ? 49.046 36.259 30.517 1.00 32.84 72 THR C O 1
ATOM 2504 N N . TYR C 1 73 ? 46.838 35.940 30.763 1.00 28.98 73 TYR C N 1
ATOM 2505 C CA . TYR C 1 73 ? 46.797 34.900 29.748 1.00 27.89 73 TYR C CA 1
ATOM 2506 C C . TYR C 1 73 ? 46.162 35.405 28.457 1.00 28.62 73 TYR C C 1
ATOM 2507 O O . TYR C 1 73 ? 45.772 36.568 28.355 1.00 27.16 73 TYR C O 1
ATOM 2516 N N . SER C 1 74 ? 46.064 34.521 27.472 1.00 29.65 74 SER C N 1
ATOM 2517 C CA . SER C 1 74 ? 45.473 34.872 26.187 1.00 30.48 74 SER C CA 1
ATOM 2518 C C . SER C 1 74 ? 44.143 34.152 25.993 1.00 28.45 74 SER C C 1
ATOM 2519 O O . SER C 1 74 ? 44.080 32.926 25.981 1.00 27.45 74 SER C O 1
ATOM 2522 N N . TYR C 1 75 ? 43.078 34.924 25.834 1.00 29.14 75 TYR C N 1
ATOM 2523 C CA . TYR C 1 75 ? 41.763 34.333 25.647 1.00 29.42 75 TYR C CA 1
ATOM 2524 C C . TYR C 1 75 ? 40.882 35.196 24.763 1.00 30.09 75 TYR C C 1
ATOM 2525 O O . TYR C 1 75 ? 41.191 36.352 24.471 1.00 29.25 75 TYR C O 1
ATOM 2534 N N . ASP C 1 76 ? 39.755 34.629 24.367 1.00 30.70 76 ASP C N 1
ATOM 2535 C CA . ASP C 1 76 ? 38.842 35.338 23.508 1.00 30.08 76 ASP C CA 1
ATOM 2536 C C . ASP C 1 76 ? 37.378 35.192 23.919 1.00 27.68 76 ASP C C 1
ATOM 2537 O O . ASP C 1 76 ? 36.931 34.126 24.339 1.00 26.73 76 ASP C O 1
ATOM 2542 N N . CYS C 1 77 ? 36.644 36.289 23.824 1.00 27.69 77 CYS C N 1
ATOM 2543 C CA . CYS C 1 77 ? 35.222 36.263 24.105 1.00 28.94 77 CYS C CA 1
ATOM 2544 C C . CYS C 1 77 ? 34.572 36.684 22.806 1.00 28.53 77 CYS C C 1
ATOM 2545 O O . CYS C 1 77 ? 34.616 37.846 22.429 1.00 28.33 77 CYS C O 1
ATOM 2548 N N . THR C 1 78 ? 33.984 35.727 22.111 1.00 30.61 78 THR C N 1
ATOM 2549 C CA . THR C 1 78 ? 33.338 36.025 20.849 1.00 31.84 78 THR C CA 1
ATOM 2550 C C . THR C 1 78 ? 31.938 35.458 20.866 1.00 32.83 78 THR C C 1
ATOM 2551 O O . THR C 1 78 ? 31.752 34.244 20.921 1.00 34.88 78 THR C O 1
ATOM 2555 N N . ASP C 1 79 ? 30.956 36.348 20.832 1.00 34.77 79 ASP C N 1
ATOM 2556 C CA . ASP C 1 79 ? 29.554 35.956 20.845 1.00 35.57 79 ASP C CA 1
ATOM 2557 C C . ASP C 1 79 ? 29.179 35.088 22.038 1.00 33.87 79 ASP C C 1
ATOM 2558 O O . ASP C 1 79 ? 28.572 34.028 21.883 1.00 31.80 79 ASP C O 1
ATOM 2563 N N . GLY C 1 80 ? 29.551 35.551 23.229 1.00 32.80 80 GLY C N 1
ATOM 2564 C CA . GLY C 1 80 ? 29.234 34.832 24.450 1.00 31.67 80 GLY C CA 1
ATOM 2565 C C . GLY C 1 80 ? 29.995 33.537 24.666 1.00 32.72 80 GLY C C 1
ATOM 2566 O O . GLY C 1 80 ? 29.716 32.788 25.610 1.00 31.63 80 GLY C O 1
ATOM 2567 N N . LYS C 1 81 ? 30.958 33.265 23.794 1.00 31.12 81 LYS C N 1
ATOM 2568 C CA . LYS C 1 81 ? 31.753 32.053 23.912 1.00 32.74 81 LYS C CA 1
ATOM 2569 C C . LYS C 1 81 ? 33.199 32.433 24.237 1.00 31.72 81 LYS C C 1
ATOM 2570 O O . LYS C 1 81 ? 33.745 33.384 23.668 1.00 30.71 81 LYS C O 1
ATOM 2576 N N . LEU C 1 82 ? 33.799 31.695 25.169 1.00 30.74 82 LEU C N 1
ATOM 2577 C CA . LEU C 1 82 ? 35.171 31.940 25.613 1.00 29.14 82 LEU C CA 1
ATOM 2578 C C . LEU C 1 82 ? 36.138 30.867 25.133 1.00 28.66 82 LEU C C 1
ATOM 2579 O O . LEU C 1 82 ? 35.876 29.673 25.249 1.00 29.25 82 LEU C O 1
ATOM 2584 N N . THR C 1 83 ? 37.266 31.301 24.596 1.00 29.10 83 THR C N 1
ATOM 2585 C CA . THR C 1 83 ? 38.271 30.369 24.123 1.00 30.70 83 THR C CA 1
ATOM 2586 C C . THR C 1 83 ? 39.630 30.743 24.715 1.00 29.16 83 THR C C 1
ATOM 2587 O O . THR C 1 83 ? 40.016 31.910 24.704 1.00 29.77 83 THR C O 1
ATOM 2591 N N . CYS C 1 84 ? 40.335 29.757 25.257 1.00 30.27 84 CYS C N 1
ATOM 2592 C CA . CYS C 1 84 ? 41.666 29.980 25.811 1.00 32.04 84 CYS C CA 1
ATOM 2593 C C . CYS C 1 84 ? 42.657 29.714 24.678 1.00 32.41 84 CYS C C 1
ATOM 2594 O O . CYS C 1 84 ? 42.677 28.632 24.107 1.00 33.70 84 CYS C O 1
ATOM 2597 N N . ASN C 1 85 ? 43.485 30.703 24.366 1.00 33.61 85 ASN C N 1
ATOM 2598 C CA . ASN C 1 85 ? 44.410 30.588 23.249 1.00 35.26 85 ASN C CA 1
ATOM 2599 C C . ASN C 1 85 ? 45.889 30.232 23.478 1.00 36.87 85 ASN C C 1
ATOM 2600 O O . ASN C 1 85 ? 46.603 29.971 22.509 1.00 36.83 85 ASN C O 1
ATOM 2605 N N . ASP C 1 86 ? 46.359 30.217 24.722 1.00 35.90 86 ASP C N 1
ATOM 2606 C CA . ASP C 1 86 ? 47.762 29.895 24.974 1.00 37.09 86 ASP C CA 1
ATOM 2607 C C . ASP C 1 86 ? 48.161 28.499 24.512 1.00 38.27 86 ASP C C 1
ATOM 2608 O O . ASP C 1 86 ? 47.422 27.534 24.688 1.00 38.67 86 ASP C O 1
ATOM 2613 N N . GLN C 1 87 ? 49.340 28.405 23.908 1.00 39.85 87 GLN C N 1
ATOM 2614 C CA . GLN C 1 87 ? 49.879 27.128 23.443 1.00 40.99 87 GLN C CA 1
ATOM 2615 C C . GLN C 1 87 ? 51.291 26.973 23.997 1.00 40.09 87 GLN C C 1
ATOM 2616 O O . GLN C 1 87 ? 51.697 25.883 24.392 1.00 40.75 87 GLN C O 1
ATOM 2622 N N . ASN C 1 88 ? 52.027 28.080 24.023 1.00 38.78 88 ASN C N 1
ATOM 2623 C CA . ASN C 1 88 ? 53.402 28.082 24.500 1.00 39.03 88 ASN C CA 1
ATOM 2624 C C . ASN C 1 88 ? 53.531 28.016 26.015 1.00 39.15 88 ASN C C 1
ATOM 2625 O O . ASN C 1 88 ? 54.349 27.266 26.543 1.00 41.11 88 ASN C O 1
ATOM 2630 N N . ASP C 1 89 ? 52.715 28.789 26.718 1.00 38.71 89 ASP C N 1
ATOM 2631 C CA . ASP C 1 89 ? 52.782 28.811 28.169 1.00 37.10 89 ASP C CA 1
ATOM 2632 C C . ASP C 1 89 ? 51.616 28.050 28.782 1.00 36.84 89 ASP C C 1
ATOM 2633 O O . ASP C 1 89 ? 50.502 28.567 28.877 1.00 38.04 89 ASP C O 1
ATOM 2638 N N . LYS C 1 90 ? 51.886 26.819 29.202 1.00 35.86 90 LYS C N 1
ATOM 2639 C CA . LYS C 1 90 ? 50.869 25.959 29.793 1.00 36.29 90 LYS C CA 1
ATOM 2640 C C . LYS C 1 90 ? 50.333 26.422 31.143 1.00 35.19 90 LYS C C 1
ATOM 2641 O O . LYS C 1 90 ? 49.285 25.960 31.581 1.00 36.99 90 LYS C O 1
ATOM 2647 N N . CYS C 1 91 ? 51.048 27.319 31.810 1.00 34.49 91 CYS C N 1
ATOM 2648 C CA . CYS C 1 91 ? 50.585 27.814 33.098 1.00 33.26 91 CYS C CA 1
ATOM 2649 C C . CYS C 1 91 ? 49.487 28.840 32.840 1.00 32.18 91 CYS C C 1
ATOM 2650 O O . CYS C 1 91 ? 48.462 28.855 33.513 1.00 30.11 91 CYS C O 1
ATOM 2653 N N . LYS C 1 92 ? 49.713 29.698 31.854 1.00 31.99 92 LYS C N 1
ATOM 2654 C CA . LYS C 1 92 ? 48.729 30.701 31.487 1.00 31.98 92 LYS C CA 1
ATOM 2655 C C . LYS C 1 92 ? 47.505 29.972 30.945 1.00 31.68 92 LYS C C 1
ATOM 2656 O O . LYS C 1 92 ? 46.377 30.408 31.154 1.00 30.56 92 LYS C O 1
ATOM 2662 N N . LEU C 1 93 ? 47.735 28.857 30.252 1.00 30.95 93 LEU C N 1
ATOM 2663 C CA . LEU C 1 93 ? 46.642 28.086 29.674 1.00 31.19 93 LEU C CA 1
ATOM 2664 C C . LEU C 1 93 ? 45.802 27.440 30.753 1.00 31.31 93 LEU C C 1
ATOM 2665 O O . LEU C 1 93 ? 44.581 27.363 30.624 1.00 29.86 93 LEU C O 1
ATOM 2670 N N . PHE C 1 94 ? 46.456 26.969 31.812 1.00 29.96 94 PHE C N 1
ATOM 2671 C CA . PHE C 1 94 ? 45.741 26.325 32.901 1.00 30.67 94 PHE C CA 1
ATOM 2672 C C . PHE C 1 94 ? 44.897 27.359 33.627 1.00 31.53 94 PHE C C 1
ATOM 2673 O O . PHE C 1 94 ? 43.726 27.121 33.910 1.00 31.89 94 PHE C O 1
ATOM 2681 N N . ILE C 1 95 ? 45.510 28.506 33.919 1.00 30.40 95 ILE C N 1
ATOM 2682 C CA . ILE C 1 95 ? 44.846 29.591 34.615 1.00 29.56 95 ILE C CA 1
ATOM 2683 C C . ILE C 1 95 ? 43.641 30.077 33.816 1.00 30.33 95 ILE C C 1
ATOM 2684 O O . ILE C 1 95 ? 42.572 30.343 34.377 1.00 28.86 95 ILE C O 1
ATOM 2689 N N . CYS C 1 96 ? 43.827 30.218 32.508 1.00 28.40 96 CYS C N 1
ATOM 2690 C CA . CYS C 1 96 ? 42.757 30.675 31.638 1.00 29.63 96 CYS C CA 1
ATOM 2691 C C . CYS C 1 96 ? 41.581 29.714 31.729 1.00 29.76 96 CYS C C 1
ATOM 2692 O O . CYS C 1 96 ? 40.429 30.131 31.796 1.00 28.75 96 CYS C O 1
ATOM 2695 N N . ASN C 1 97 ? 41.883 28.422 31.741 1.00 29.29 97 ASN C N 1
ATOM 2696 C CA . ASN C 1 97 ? 40.852 27.401 31.833 1.00 28.98 97 ASN C CA 1
ATOM 2697 C C . ASN C 1 97 ? 40.133 27.397 33.181 1.00 28.61 97 ASN C C 1
ATOM 2698 O O . ASN C 1 97 ? 38.952 27.077 33.244 1.00 28.20 97 ASN C O 1
ATOM 2703 N N . CYS C 1 98 ? 40.834 27.743 34.258 1.00 27.19 98 CYS C N 1
ATOM 2704 C CA . CYS C 1 98 ? 40.187 27.811 35.564 1.00 26.66 98 CYS C CA 1
ATOM 2705 C C . CYS C 1 98 ? 39.145 28.938 35.496 1.00 27.00 98 CYS C C 1
ATOM 2706 O O . CYS C 1 98 ? 38.006 28.785 35.924 1.00 27.68 98 CYS C O 1
ATOM 2709 N N . ASP C 1 99 ? 39.548 30.078 34.952 1.00 25.84 99 ASP C N 1
ATOM 2710 C CA . ASP C 1 99 ? 38.650 31.211 34.847 1.00 25.14 99 ASP C CA 1
ATOM 2711 C C . ASP C 1 99 ? 37.499 30.913 33.891 1.00 24.60 99 ASP C C 1
ATOM 2712 O O . ASP C 1 99 ? 36.344 31.200 34.205 1.00 23.91 99 ASP C O 1
ATOM 2717 N N . ARG C 1 100 ? 37.809 30.306 32.746 1.00 23.44 100 ARG C N 1
ATOM 2718 C CA . ARG C 1 100 ? 36.777 29.981 31.768 1.00 25.33 100 ARG C CA 1
ATOM 2719 C C . ARG C 1 100 ? 35.674 29.061 32.307 1.00 25.59 100 ARG C C 1
ATOM 2720 O O . ARG C 1 100 ? 34.493 29.407 32.216 1.00 25.28 100 ARG C O 1
ATOM 2728 N N . THR C 1 101 ? 36.031 27.901 32.857 1.00 25.94 101 THR C N 1
ATOM 2729 C CA . THR C 1 101 ? 34.979 27.017 33.352 1.00 27.47 101 THR C CA 1
ATOM 2730 C C . THR C 1 101 ? 34.212 27.647 34.521 1.00 26.33 101 THR C C 1
ATOM 2731 O O . THR C 1 101 ? 33.026 27.379 34.716 1.00 26.82 101 THR C O 1
ATOM 2735 N N . ALA C 1 102 ? 34.884 28.484 35.298 1.00 23.67 102 ALA C N 1
ATOM 2736 C CA . ALA C 1 102 ? 34.215 29.142 36.402 1.00 22.43 102 ALA C CA 1
ATOM 2737 C C . ALA C 1 102 ? 33.183 30.131 35.858 1.00 23.28 102 ALA C C 1
ATOM 2738 O O . ALA C 1 102 ? 32.048 30.171 36.321 1.00 22.95 102 ALA C O 1
ATOM 2740 N N . ALA C 1 103 ? 33.585 30.933 34.878 1.00 21.83 103 ALA C N 1
ATOM 2741 C CA . ALA C 1 103 ? 32.686 31.918 34.294 1.00 23.38 103 ALA C CA 1
ATOM 2742 C C . ALA C 1 103 ? 31.474 31.247 33.672 1.00 24.42 103 ALA C C 1
ATOM 2743 O O . ALA C 1 103 ? 30.363 31.745 33.777 1.00 26.30 103 ALA C O 1
ATOM 2745 N N . MET C 1 104 ? 31.696 30.115 33.019 1.00 23.04 104 MET C N 1
ATOM 2746 C CA . MET C 1 104 ? 30.613 29.383 32.391 1.00 24.99 104 MET C CA 1
ATOM 2747 C C . MET C 1 104 ? 29.702 28.723 33.425 1.00 26.19 104 MET C C 1
ATOM 2748 O O . MET C 1 104 ? 28.493 28.602 33.211 1.00 25.94 104 MET C O 1
ATOM 2753 N N . CYS C 1 105 ? 30.297 28.316 34.545 1.00 26.24 105 CYS C N 1
ATOM 2754 C CA . CYS C 1 105 ? 29.592 27.677 35.655 1.00 27.07 105 CYS C CA 1
ATOM 2755 C C . CYS C 1 105 ? 28.694 28.713 36.327 1.00 27.70 105 CYS C C 1
ATOM 2756 O O . CYS C 1 105 ? 27.554 28.420 36.692 1.00 27.18 105 CYS C O 1
ATOM 2759 N N . PHE C 1 106 ? 29.222 29.923 36.486 1.00 27.45 106 PHE C N 1
ATOM 2760 C CA . PHE C 1 106 ? 28.468 31.018 37.077 1.00 27.34 106 PHE C CA 1
ATOM 2761 C C . PHE C 1 106 ? 27.198 31.280 36.269 1.00 28.37 106 PHE C C 1
ATOM 2762 O O . PHE C 1 106 ? 26.139 31.533 36.829 1.00 26.41 106 PHE C O 1
ATOM 2770 N N . ALA C 1 107 ? 27.325 31.223 34.947 1.00 28.27 107 ALA C N 1
ATOM 2771 C CA . ALA C 1 107 ? 26.217 31.492 34.032 1.00 31.40 107 ALA C CA 1
ATOM 2772 C C . ALA C 1 107 ? 25.067 30.480 34.048 1.00 31.97 107 ALA C C 1
ATOM 2773 O O . ALA C 1 107 ? 23.953 30.795 33.604 1.00 31.14 107 ALA C O 1
ATOM 2775 N N . LYS C 1 108 ? 25.344 29.277 34.552 1.00 33.15 108 LYS C N 1
ATOM 2776 C CA . LYS C 1 108 ? 24.362 28.196 34.640 1.00 34.13 108 LYS C CA 1
ATOM 2777 C C . LYS C 1 108 ? 23.743 28.165 36.024 1.00 34.20 108 LYS C C 1
ATOM 2778 O O . LYS C 1 108 ? 22.822 27.384 36.290 1.00 34.96 108 LYS C O 1
ATOM 2784 N N . ALA C 1 109 ? 24.259 28.997 36.916 1.00 32.89 109 ALA C N 1
ATOM 2785 C CA . ALA C 1 109 ? 23.776 28.990 38.278 1.00 33.74 109 ALA C CA 1
ATOM 2786 C C . ALA C 1 109 ? 22.877 30.161 38.643 1.00 36.13 109 ALA C C 1
ATOM 2787 O O . ALA C 1 109 ? 23.134 31.307 38.281 1.00 37.94 109 ALA C O 1
ATOM 2789 N N . PRO C 1 110 ? 21.794 29.879 39.370 1.00 36.17 110 PRO C N 1
ATOM 2790 C CA . PRO C 1 110 ? 20.867 30.930 39.783 1.00 36.63 110 PRO C CA 1
ATOM 2791 C C . PRO C 1 110 ? 21.590 31.861 40.744 1.00 37.23 110 PRO C C 1
ATOM 2792 O O . PRO C 1 110 ? 22.314 31.404 41.628 1.00 37.40 110 PRO C O 1
ATOM 2796 N N . TYR C 1 111 ? 21.397 33.161 40.573 1.00 35.59 111 TYR C N 1
ATOM 2797 C CA . TYR C 1 111 ? 22.031 34.132 41.445 1.00 35.31 111 TYR C CA 1
ATOM 2798 C C . TYR C 1 111 ? 21.053 34.692 42.479 1.00 36.24 111 TYR C C 1
ATOM 2799 O O . TYR C 1 111 ? 20.085 35.362 42.122 1.00 35.76 111 TYR C O 1
ATOM 2808 N N . ASN C 1 112 ? 21.308 34.423 43.757 1.00 36.36 112 ASN C N 1
ATOM 2809 C CA . ASN C 1 112 ? 20.450 34.926 44.824 1.00 36.62 112 ASN C CA 1
ATOM 2810 C C . ASN C 1 112 ? 21.136 36.108 45.478 1.00 37.89 112 ASN C C 1
ATOM 2811 O O . ASN C 1 112 ? 22.200 35.973 46.073 1.00 37.23 112 ASN C O 1
ATOM 2816 N N . GLU C 1 113 ? 20.509 37.268 45.355 1.00 39.67 113 GLU C N 1
ATOM 2817 C CA . GLU C 1 113 ? 21.039 38.508 45.899 1.00 42.76 113 GLU C CA 1
ATOM 2818 C C . GLU C 1 113 ? 21.110 38.488 47.423 1.00 42.46 113 GLU C C 1
ATOM 2819 O O . GLU C 1 113 ? 21.942 39.177 48.027 1.00 42.12 113 GLU C O 1
ATOM 2825 N N . ALA C 1 114 ? 20.250 37.685 48.044 1.00 41.78 114 ALA C N 1
ATOM 2826 C CA . ALA C 1 114 ? 20.231 37.584 49.499 1.00 43.25 114 ALA C CA 1
ATOM 2827 C C . ALA C 1 114 ? 21.514 36.942 50.061 1.00 44.48 114 ALA C C 1
ATOM 2828 O O . ALA C 1 114 ? 21.824 37.090 51.253 1.00 43.45 114 ALA C O 1
ATOM 2830 N N . TYR C 1 115 ? 22.253 36.233 49.210 1.00 43.81 115 TYR C N 1
ATOM 2831 C CA . TYR C 1 115 ? 23.474 35.571 49.651 1.00 43.10 115 TYR C CA 1
ATOM 2832 C C . TYR C 1 115 ? 24.689 36.485 49.598 1.00 43.79 115 TYR C C 1
ATOM 2833 O O . TYR C 1 115 ? 25.782 36.084 49.997 1.00 43.83 115 TYR C O 1
ATOM 2842 N N . ASN C 1 116 ? 24.494 37.705 49.107 1.00 44.57 116 ASN C N 1
ATOM 2843 C CA . ASN C 1 116 ? 25.579 38.691 49.034 1.00 46.68 116 ASN C CA 1
ATOM 2844 C C . ASN C 1 116 ? 26.051 39.053 50.441 1.00 47.54 116 ASN C C 1
ATOM 2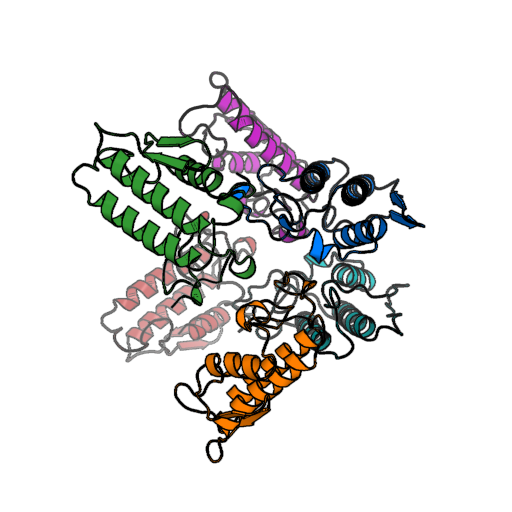845 O O . ASN C 1 116 ? 25.246 39.187 51.367 1.00 47.48 116 ASN C O 1
ATOM 2850 N N . HIS C 1 117 ? 27.355 39.236 50.588 1.00 48.47 117 HIS C N 1
ATOM 2851 C CA . HIS C 1 117 ? 27.940 39.587 51.872 1.00 49.94 117 HIS C CA 1
ATOM 2852 C C . HIS C 1 117 ? 27.383 38.695 52.975 1.00 47.82 117 HIS C C 1
ATOM 2853 O O . HIS C 1 117 ? 26.953 39.169 54.020 1.00 46.83 117 HIS C O 1
ATOM 2860 N N . PHE C 1 118 ? 27.395 37.395 52.720 1.00 45.68 118 PHE C N 1
ATOM 2861 C CA . PHE C 1 118 ? 26.899 36.396 53.661 1.00 43.88 118 PHE C CA 1
ATOM 2862 C C . PHE C 1 118 ? 27.795 36.332 54.903 1.00 43.86 118 PHE C C 1
ATOM 2863 O O . PHE C 1 118 ? 29.016 36.490 54.800 1.00 44.24 118 PHE C O 1
ATOM 2871 N N . ASN C 1 119 ? 27.190 36.111 56.072 1.00 41.56 119 ASN C N 1
ATOM 2872 C CA . ASN C 1 119 ? 27.934 36.002 57.331 1.00 40.66 119 ASN C CA 1
ATOM 2873 C C . ASN C 1 119 ? 28.666 34.673 57.339 1.00 39.27 119 ASN C C 1
ATOM 2874 O O . ASN C 1 119 ? 28.120 33.652 57.755 1.00 37.73 119 ASN C O 1
ATOM 2879 N N . ARG C 1 120 ? 29.912 34.701 56.881 1.00 39.80 120 ARG C N 1
ATOM 2880 C CA . ARG C 1 120 ? 30.712 33.491 56.767 1.00 40.41 120 ARG C CA 1
ATOM 2881 C C . ARG C 1 120 ? 30.942 32.627 58.002 1.00 40.04 120 ARG C C 1
ATOM 2882 O O . ARG C 1 120 ? 31.448 31.511 57.893 1.00 39.63 120 ARG C O 1
ATOM 2890 N N . GLN C 1 121 ? 30.558 33.104 59.177 1.00 40.04 121 GLN C N 1
ATOM 2891 C CA . GLN C 1 121 ? 30.732 32.273 60.363 1.00 41.03 121 GLN C CA 1
ATOM 2892 C C . GLN C 1 121 ? 29.647 31.192 60.376 1.00 39.56 121 GLN C C 1
ATOM 2893 O O . GLN C 1 121 ? 29.738 30.224 61.128 1.00 39.64 121 GLN C O 1
ATOM 2899 N N . LEU C 1 122 ? 28.625 31.368 59.538 1.00 37.93 122 LEU C N 1
ATOM 2900 C CA . LEU C 1 122 ? 27.533 30.403 59.437 1.00 36.18 122 LEU C CA 1
ATOM 2901 C C . LEU C 1 122 ? 27.958 29.303 58.463 1.00 34.87 122 LEU C C 1
ATOM 2902 O O . LEU C 1 122 ? 27.246 28.338 58.255 1.00 33.33 122 LEU C O 1
ATOM 2907 N N . CYS C 1 123 ? 29.140 29.461 57.882 1.00 34.54 123 CYS C N 1
ATOM 2908 C CA . CYS C 1 123 ? 29.676 28.503 56.920 1.00 35.72 123 CYS C CA 1
ATOM 2909 C C . CYS C 1 123 ? 30.550 27.417 57.570 1.00 36.15 123 CYS C C 1
ATOM 2910 O O . CYS C 1 123 ? 31.713 27.268 57.195 1.00 39.24 123 CYS C O 1
ATOM 2913 N N . LYS C 1 124 ? 30.033 26.662 58.528 1.00 36.63 124 LYS C N 1
ATOM 2914 C CA . LYS C 1 124 ? 30.839 25.599 59.136 1.00 37.31 124 LYS C CA 1
ATOM 2915 C C . LYS C 1 124 ? 29.974 24.377 59.366 1.00 35.42 124 LYS C C 1
ATOM 2916 O O . LYS C 1 124 ? 30.526 23.260 59.442 1.00 37.39 124 LYS C O 1
ATOM 2923 N N . ASN D 1 1 ? 51.083 43.602 101.206 1.00 32.50 1 ASN D N 1
ATOM 2924 C CA . ASN D 1 1 ? 50.324 43.500 99.928 1.00 33.03 1 ASN D CA 1
ATOM 2925 C C . ASN D 1 1 ? 49.952 44.875 99.363 1.00 32.31 1 ASN D C 1
ATOM 2926 O O . ASN D 1 1 ? 50.237 45.904 99.973 1.00 31.20 1 ASN D O 1
ATOM 2931 N N . LEU D 1 2 ? 49.323 44.877 98.192 1.00 32.45 2 LEU D N 1
ATOM 2932 C CA . LEU D 1 2 ? 48.926 46.104 97.507 1.00 32.57 2 LEU D CA 1
ATOM 2933 C C . LEU D 1 2 ? 48.225 47.096 98.415 1.00 32.54 2 LEU D C 1
ATOM 2934 O O . LEU D 1 2 ? 48.548 48.280 98.426 1.00 30.39 2 LEU D O 1
ATOM 2939 N N . LEU D 1 3 ? 47.240 46.602 99.153 1.00 31.89 3 LEU D N 1
ATOM 2940 C CA . LEU D 1 3 ? 46.476 47.437 100.060 1.00 32.10 3 LEU D CA 1
ATOM 2941 C C . LEU D 1 3 ? 47.320 47.942 101.216 1.00 31.18 3 LEU D C 1
ATOM 2942 O O . LEU D 1 3 ? 47.157 49.074 101.654 1.00 33.09 3 LEU D O 1
ATOM 2947 N N . GLN D 1 4 ? 48.228 47.113 101.711 1.00 31.36 4 GLN D N 1
ATOM 2948 C CA . GLN D 1 4 ? 49.094 47.531 102.806 1.00 30.15 4 GLN D CA 1
ATOM 2949 C C . GLN D 1 4 ? 50.006 48.687 102.352 1.00 30.34 4 GLN D C 1
ATOM 2950 O O . GLN D 1 4 ? 50.247 49.629 103.110 1.00 30.80 4 GLN D O 1
ATOM 2956 N N . PHE D 1 5 ? 50.500 48.621 101.117 1.00 27.05 5 PHE D N 1
ATOM 2957 C CA . PHE D 1 5 ? 51.344 49.685 100.593 1.00 28.27 5 PHE D CA 1
ATOM 2958 C C . PHE D 1 5 ? 50.497 50.959 100.540 1.00 27.33 5 PHE D C 1
ATOM 2959 O O . PHE D 1 5 ? 50.935 52.021 100.961 1.00 26.72 5 PHE D O 1
ATOM 2967 N N . ARG D 1 6 ? 49.269 50.839 100.048 1.00 28.53 6 ARG D N 1
ATOM 2968 C CA . ARG D 1 6 ? 48.373 51.987 99.978 1.00 30.14 6 ARG D CA 1
ATOM 2969 C C . ARG D 1 6 ? 48.196 52.607 101.363 1.00 31.16 6 ARG D C 1
ATOM 2970 O O . ARG D 1 6 ? 48.246 53.830 101.519 1.00 30.22 6 ARG D O 1
ATOM 2978 N N . ASN D 1 7 ? 47.977 51.761 102.367 1.00 30.33 7 ASN D N 1
ATOM 2979 C CA . ASN D 1 7 ? 47.789 52.254 103.722 1.00 30.14 7 ASN D CA 1
ATOM 2980 C C . ASN D 1 7 ? 49.070 52.862 104.291 1.00 28.31 7 ASN D C 1
ATOM 2981 O O . ASN D 1 7 ? 49.009 53.783 105.092 1.00 28.16 7 ASN D O 1
ATOM 2986 N N . MET D 1 8 ? 50.225 52.353 103.876 1.00 27.08 8 MET D N 1
ATOM 2987 C CA . MET D 1 8 ? 51.494 52.901 104.348 1.00 25.64 8 MET D CA 1
ATOM 2988 C C . MET D 1 8 ? 51.664 54.333 103.854 1.00 25.56 8 MET D C 1
ATOM 2989 O O . MET D 1 8 ? 52.212 55.171 104.558 1.00 23.74 8 MET D O 1
ATOM 2994 N N . ILE D 1 9 ? 51.195 54.592 102.634 1.00 26.40 9 ILE D N 1
ATOM 2995 C CA . ILE D 1 9 ? 51.271 55.914 102.037 1.00 26.50 9 ILE D CA 1
ATOM 2996 C C . ILE D 1 9 ? 50.363 56.860 102.831 1.00 28.13 9 ILE D C 1
ATOM 2997 O O . ILE D 1 9 ? 50.713 58.012 103.063 1.00 29.28 9 ILE D O 1
ATOM 3002 N N . LYS D 1 10 ? 49.198 56.371 103.246 1.00 28.51 10 LYS D N 1
ATOM 3003 C CA . LYS D 1 10 ? 48.269 57.181 104.034 1.00 29.49 10 LYS D CA 1
ATOM 3004 C C . LYS D 1 10 ? 48.943 57.555 105.347 1.00 30.27 10 LYS D C 1
ATOM 3005 O O . LYS D 1 10 ? 48.710 58.623 105.899 1.00 31.39 10 LYS D O 1
ATOM 3011 N N . CYS D 1 11 ? 49.776 56.652 105.846 1.00 29.23 11 CYS D N 1
ATOM 3012 C CA . CYS D 1 11 ? 50.509 56.871 107.091 1.00 30.36 11 CYS D CA 1
ATOM 3013 C C . CYS D 1 11 ? 51.536 58.004 106.948 1.00 29.66 11 CYS D C 1
ATOM 3014 O O . CYS D 1 11 ? 51.623 58.874 107.814 1.00 29.21 11 CYS D O 1
ATOM 3017 N N . THR D 1 12 ? 52.308 57.989 105.864 1.00 27.22 12 THR D N 1
ATOM 3018 C CA . THR D 1 12 ? 53.320 59.015 105.650 1.00 29.06 12 THR D CA 1
ATOM 3019 C C . THR D 1 12 ? 52.740 60.284 105.048 1.00 29.60 12 THR D C 1
ATOM 3020 O O . THR D 1 12 ? 53.302 61.355 105.237 1.00 28.57 12 THR D O 1
ATOM 3024 N N . ILE D 1 13 ? 51.627 60.155 104.324 1.00 32.33 13 ILE D N 1
ATOM 3025 C CA . ILE D 1 13 ? 50.957 61.295 103.687 1.00 35.88 13 ILE D CA 1
ATOM 3026 C C . ILE D 1 13 ? 49.456 61.343 104.021 1.00 38.64 13 ILE D C 1
ATOM 3027 O O . ILE D 1 13 ? 48.611 60.928 103.223 1.00 38.98 13 ILE D O 1
ATOM 3032 N N . PRO D 1 14 ? 49.110 61.853 105.208 1.00 41.75 14 PRO D N 1
ATOM 3033 C CA . PRO D 1 14 ? 47.710 61.949 105.637 1.00 44.58 14 PRO D CA 1
ATOM 3034 C C . PRO D 1 14 ? 46.859 62.847 104.731 1.00 46.52 14 PRO D C 1
ATOM 3035 O O . PRO D 1 14 ? 47.359 63.808 104.141 1.00 46.87 14 PRO D O 1
ATOM 3039 N N . GLY D 1 15 ? 45.576 62.515 104.623 1.00 47.54 15 GLY D N 1
ATOM 3040 C CA . GLY D 1 15 ? 44.655 63.301 103.813 1.00 51.11 15 GLY D CA 1
ATOM 3041 C C . GLY D 1 15 ? 44.975 63.377 102.329 1.00 52.78 15 GLY D C 1
ATOM 3042 O O . GLY D 1 15 ? 45.325 64.439 101.811 1.00 54.76 15 GLY D O 1
ATOM 3043 N N . ARG D 1 16 ? 44.812 62.262 101.629 1.00 52.93 16 ARG D N 1
ATOM 3044 C CA . ARG D 1 16 ? 45.119 62.209 100.211 1.00 53.25 16 ARG D CA 1
ATOM 3045 C C . ARG D 1 16 ? 45.036 60.727 99.828 1.00 52.45 16 ARG D C 1
ATOM 3046 O O . ARG D 1 16 ? 45.762 59.897 100.385 1.00 52.58 16 ARG D O 1
ATOM 3054 N N . GLU D 1 17 ? 44.143 60.392 98.897 1.00 50.30 17 GLU D N 1
ATOM 3055 C CA . GLU D 1 17 ? 43.974 59.007 98.473 1.00 46.23 17 GLU D CA 1
ATOM 3056 C C . GLU D 1 17 ? 45.051 58.530 97.511 1.00 45.26 17 GLU D C 1
ATOM 3057 O O . GLU D 1 17 ? 45.025 58.857 96.328 1.00 45.90 17 GLU D O 1
ATOM 3063 N N . PRO D 1 18 ? 46.006 57.726 98.012 1.00 44.95 18 PRO D N 1
ATOM 3064 C CA . PRO D 1 18 ? 47.132 57.160 97.254 1.00 44.23 18 PRO D CA 1
ATOM 3065 C C . PRO D 1 18 ? 46.798 56.564 95.882 1.00 44.38 18 PRO D C 1
ATOM 3066 O O . PRO D 1 18 ? 47.532 56.769 94.917 1.00 44.90 18 PRO D O 1
ATOM 3070 N N . LEU D 1 19 ? 45.710 55.811 95.791 1.00 44.93 19 LEU D N 1
ATOM 3071 C CA . LEU D 1 19 ? 45.336 55.213 94.513 1.00 44.79 19 LEU D CA 1
ATOM 3072 C C . LEU D 1 19 ? 44.938 56.338 93.586 1.00 45.51 19 LEU D C 1
ATOM 3073 O O . LEU D 1 19 ? 45.125 56.272 92.372 1.00 44.83 19 LEU D O 1
ATOM 3078 N N . LEU D 1 20 ? 44.405 57.388 94.197 1.00 46.53 20 LEU D N 1
ATOM 3079 C CA . LEU D 1 20 ? 43.930 58.568 93.496 1.00 48.36 20 LEU D CA 1
ATOM 3080 C C . LEU D 1 20 ? 45.008 59.646 93.453 1.00 49.24 20 LEU D C 1
ATOM 3081 O O . LEU D 1 20 ? 44.722 60.824 93.696 1.00 52.69 20 LEU D O 1
ATOM 3086 N N . ALA D 1 21 ? 46.241 59.255 93.140 1.00 48.02 21 ALA D N 1
ATOM 3087 C CA . ALA D 1 21 ? 47.334 60.215 93.093 1.00 45.82 21 ALA D CA 1
ATOM 3088 C C . ALA D 1 21 ? 48.673 59.607 92.650 1.00 45.67 21 ALA D C 1
ATOM 3089 O O . ALA D 1 21 ? 49.465 60.256 91.957 1.00 43.84 21 ALA D O 1
ATOM 3091 N N . PHE D 1 22 ? 48.918 58.365 93.057 1.00 44.52 22 PHE D N 1
ATOM 3092 C CA . PHE D 1 22 ? 50.160 57.680 92.716 1.00 45.94 22 PHE D CA 1
ATOM 3093 C C . PHE D 1 22 ? 49.953 56.509 91.762 1.00 47.77 22 PHE D C 1
ATOM 3094 O O . PHE D 1 22 ? 50.919 55.976 91.220 1.00 48.53 22 PHE D O 1
ATOM 3102 N N . SER D 1 23 ? 48.700 56.112 91.557 1.00 49.17 23 SER D N 1
ATOM 3103 C CA . SER D 1 23 ? 48.383 54.963 90.705 1.00 49.35 23 SER D CA 1
ATOM 3104 C C . SER D 1 23 ? 48.913 55.053 89.285 1.00 48.55 23 SER D C 1
ATOM 3105 O O . SER D 1 23 ? 49.311 54.049 88.701 1.00 48.56 23 SER D O 1
ATOM 3108 N N . ASN D 1 24 ? 48.899 56.248 88.716 1.00 47.06 24 ASN D N 1
ATOM 3109 C CA . ASN D 1 24 ? 49.365 56.423 87.347 1.00 45.87 24 ASN D CA 1
ATOM 3110 C C . ASN D 1 24 ? 50.058 57.749 87.243 1.00 43.40 24 ASN D C 1
ATOM 3111 O O . ASN D 1 24 ? 49.509 58.679 86.663 1.00 44.62 24 ASN D O 1
ATOM 3116 N N . TYR D 1 25 ? 51.268 57.820 87.792 1.00 38.93 25 TYR D N 1
ATOM 3117 C CA . TYR D 1 25 ? 52.046 59.052 87.816 1.00 33.95 25 TYR D CA 1
ATOM 3118 C C . TYR D 1 25 ? 53.419 58.908 87.174 1.00 31.95 25 TYR D C 1
ATOM 3119 O O . TYR D 1 25 ? 54.154 57.951 87.443 1.00 29.88 25 TYR D O 1
ATOM 3128 N N . GLY D 1 26 ? 53.756 59.876 86.331 1.00 29.23 26 GLY D N 1
ATOM 3129 C CA . GLY D 1 26 ? 55.048 59.873 85.684 1.00 29.67 26 GLY D CA 1
ATOM 3130 C C . GLY D 1 26 ? 55.322 58.655 84.834 1.00 30.80 26 GLY D C 1
ATOM 3131 O O . GLY D 1 26 ? 54.425 58.115 84.185 1.00 29.36 26 GLY D O 1
ATOM 3132 N N . CYS D 1 27 ? 56.575 58.220 84.861 1.00 30.39 27 CYS D N 1
ATOM 3133 C CA . CYS D 1 27 ? 57.032 57.087 84.076 1.00 31.24 27 CYS D CA 1
ATOM 3134 C C . CYS D 1 27 ? 57.124 55.761 84.828 1.00 32.27 27 CYS D C 1
ATOM 3135 O O . CYS D 1 27 ? 57.210 54.706 84.202 1.00 32.39 27 CYS D O 1
ATOM 3138 N N . TYR D 1 28 ? 57.118 55.807 86.157 1.00 32.68 28 TYR D N 1
ATOM 3139 C CA . TYR D 1 28 ? 57.230 54.588 86.950 1.00 32.86 28 TYR D CA 1
ATOM 3140 C C . TYR D 1 28 ? 56.154 54.340 88.006 1.00 33.49 28 TYR D C 1
ATOM 3141 O O . TYR D 1 28 ? 55.978 53.206 88.442 1.00 34.98 28 TYR D O 1
ATOM 3150 N N . CYS D 1 29 ? 55.444 55.373 88.438 1.00 33.41 29 CYS D N 1
ATOM 3151 C CA . CYS D 1 29 ? 54.425 55.159 89.458 1.00 34.77 29 CYS D CA 1
ATOM 3152 C C . CYS D 1 29 ? 53.161 54.494 88.926 1.00 36.66 29 CYS D C 1
ATOM 3153 O O . CYS D 1 29 ? 52.411 55.075 88.137 1.00 34.79 29 CYS D O 1
ATOM 3156 N N . GLY D 1 30 ? 52.932 53.261 89.363 1.00 40.32 30 GLY D N 1
ATOM 3157 C CA . GLY D 1 30 ? 51.751 52.547 88.923 1.00 46.04 30 GLY D CA 1
ATOM 3158 C C . GLY D 1 30 ? 52.015 51.138 88.440 1.00 50.02 30 GLY D C 1
ATOM 3159 O O . GLY D 1 30 ? 52.182 50.219 89.251 1.00 52.75 30 GLY D O 1
ATOM 3160 N N . LYS D 1 31 ? 52.058 50.954 87.124 1.00 52.07 31 LYS D N 1
ATOM 3161 C CA . LYS D 1 31 ? 52.289 49.622 86.582 1.00 55.19 31 LYS D CA 1
ATOM 3162 C C . LYS D 1 31 ? 53.297 49.597 85.438 1.00 55.57 31 LYS D C 1
ATOM 3163 O O . LYS D 1 31 ? 53.102 50.250 84.414 1.00 56.29 31 LYS D O 1
ATOM 3169 N N . GLY D 1 32 ? 54.373 48.834 85.633 1.00 55.85 32 GLY D N 1
ATOM 3170 C CA . GLY D 1 32 ? 55.416 48.700 84.624 1.00 55.70 32 GLY D CA 1
ATOM 3171 C C . GLY D 1 32 ? 55.890 49.992 83.976 1.00 55.10 32 GLY D C 1
ATOM 3172 O O . GLY D 1 32 ? 55.377 50.404 82.928 1.00 56.40 32 GLY D O 1
ATOM 3173 N N . GLY D 1 33 ? 56.883 50.629 84.586 1.00 53.20 33 GLY D N 1
ATOM 3174 C CA . GLY D 1 33 ? 57.391 51.862 84.029 1.00 50.98 33 GLY D CA 1
ATOM 3175 C C . GLY D 1 33 ? 58.692 51.683 83.270 1.00 49.09 33 GLY D C 1
ATOM 3176 O O . GLY D 1 33 ? 59.409 50.693 83.455 1.00 48.40 33 GLY D O 1
ATOM 3177 N N . SER D 1 34 ? 59.002 52.657 82.419 1.00 46.75 34 SER D N 1
ATOM 3178 C CA . SER D 1 34 ? 60.225 52.628 81.626 1.00 43.38 34 SER D CA 1
ATOM 3179 C C . SER D 1 34 ? 60.760 54.042 81.446 1.00 40.80 34 SER D C 1
ATOM 3180 O O . SER D 1 34 ? 60.047 55.015 81.677 1.00 40.03 34 SER D O 1
ATOM 3183 N N . GLY D 1 35 ? 62.018 54.148 81.029 1.00 37.59 35 GLY D N 1
ATOM 3184 C CA . GLY D 1 35 ? 62.606 55.451 80.801 1.00 34.36 35 GLY D CA 1
ATOM 3185 C C . GLY D 1 35 ? 63.258 56.104 81.999 1.00 33.99 35 GLY D C 1
ATOM 3186 O O . GLY D 1 35 ? 63.842 55.432 82.847 1.00 34.16 35 GLY D O 1
ATOM 3187 N N . THR D 1 36 ? 63.162 57.427 82.057 1.00 31.93 36 THR D N 1
ATOM 3188 C CA . THR D 1 36 ? 63.745 58.204 83.145 1.00 33.27 36 THR D CA 1
ATOM 3189 C C . THR D 1 36 ? 62.660 58.901 83.973 1.00 31.38 36 THR D C 1
ATOM 3190 O O . THR D 1 36 ? 61.715 59.451 83.424 1.00 31.53 36 THR D O 1
ATOM 3194 N N . PRO D 1 37 ? 62.783 58.874 85.309 1.00 31.45 37 PRO D N 1
ATOM 3195 C CA . PRO D 1 37 ? 61.783 59.520 86.170 1.00 31.64 37 PRO D CA 1
ATOM 3196 C C . PRO D 1 37 ? 61.627 61.011 85.864 1.00 31.39 37 PRO D C 1
ATOM 3197 O O . PRO D 1 37 ? 62.611 61.703 85.592 1.00 28.45 37 PRO D O 1
ATOM 3201 N N . VAL D 1 38 ? 60.388 61.495 85.912 1.00 30.97 38 VAL D N 1
ATOM 3202 C CA . VAL D 1 38 ? 60.102 62.897 85.641 1.00 30.05 38 VAL D CA 1
ATOM 3203 C C . VAL D 1 38 ? 60.413 63.793 86.831 1.00 30.73 38 VAL D C 1
ATOM 3204 O O . VAL D 1 38 ? 60.455 65.006 86.689 1.00 32.44 38 VAL D O 1
ATOM 3208 N N . ASP D 1 39 ? 60.610 63.196 88.003 1.00 31.11 39 ASP D N 1
ATOM 3209 C CA . ASP D 1 39 ? 60.958 63.947 89.216 1.00 31.73 39 ASP D CA 1
ATOM 3210 C C . ASP D 1 39 ? 61.368 63.013 90.353 1.00 32.81 39 ASP D C 1
ATOM 3211 O O . ASP D 1 39 ? 61.607 61.830 90.132 1.00 32.38 39 ASP D O 1
ATOM 3216 N N . GLU D 1 40 ? 61.450 63.545 91.568 1.00 32.69 40 GLU D N 1
ATOM 3217 C CA . GLU D 1 40 ? 61.855 62.742 92.715 1.00 33.40 40 GLU D CA 1
ATOM 3218 C C . GLU D 1 40 ? 60.814 61.683 93.112 1.00 32.54 40 GLU D C 1
ATOM 3219 O O . GLU D 1 40 ? 61.165 60.549 93.439 1.00 31.81 40 GLU D O 1
ATOM 3225 N N . LEU D 1 41 ? 59.540 62.056 93.077 1.00 28.90 41 LEU D N 1
ATOM 3226 C CA . LEU D 1 41 ? 58.471 61.134 93.419 1.00 29.15 41 LEU D CA 1
ATOM 3227 C C . LEU D 1 41 ? 58.599 59.921 92.503 1.00 28.71 41 LEU D C 1
ATOM 3228 O O . LEU D 1 41 ? 58.707 58.778 92.961 1.00 27.66 41 LEU D O 1
ATOM 3233 N N . ASP D 1 42 ? 58.586 60.188 91.201 1.00 26.82 42 ASP D N 1
ATOM 3234 C CA . ASP D 1 42 ? 58.679 59.142 90.197 1.00 27.24 42 ASP D CA 1
ATOM 3235 C C . ASP D 1 42 ? 59.866 58.211 90.441 1.00 26.91 42 ASP D C 1
ATOM 3236 O O . ASP D 1 42 ? 59.745 57.002 90.283 1.00 26.17 42 ASP D O 1
ATOM 3241 N N . ARG D 1 43 ? 61.010 58.763 90.833 1.00 27.18 43 ARG D N 1
ATOM 3242 C CA . ARG D 1 43 ? 62.166 57.917 91.070 1.00 28.27 43 ARG D CA 1
ATOM 3243 C C . ARG D 1 43 ? 61.929 57.017 92.264 1.00 28.21 43 ARG D C 1
ATOM 3244 O O . ARG D 1 43 ? 62.437 55.900 92.302 1.00 28.63 43 ARG D O 1
ATOM 3252 N N . CYS D 1 44 ? 61.174 57.506 93.244 1.00 27.04 44 CYS D N 1
ATOM 3253 C CA . CYS D 1 44 ? 60.845 56.693 94.407 1.00 26.62 44 CYS D CA 1
ATOM 3254 C C . CYS D 1 44 ? 60.165 55.435 93.869 1.00 26.25 44 CYS D C 1
ATOM 3255 O O . CYS D 1 44 ? 60.451 54.323 94.311 1.00 28.78 44 CYS D O 1
ATOM 3258 N N . CYS D 1 45 ? 59.265 55.621 92.907 1.00 26.50 45 CYS D N 1
ATOM 3259 C CA . CYS D 1 45 ? 58.557 54.499 92.312 1.00 27.65 45 CYS D CA 1
ATOM 3260 C C . CYS D 1 45 ? 59.484 53.610 91.489 1.00 28.53 45 CYS D C 1
ATOM 3261 O O . CYS D 1 45 ? 59.304 52.393 91.447 1.00 29.23 45 CYS D O 1
ATOM 3264 N N . GLN D 1 46 ? 60.472 54.211 90.837 1.00 28.02 46 GLN D N 1
ATOM 3265 C CA . GLN D 1 46 ? 61.418 53.440 90.043 1.00 28.41 46 GLN D CA 1
ATOM 3266 C C . GLN D 1 46 ? 62.184 52.513 90.987 1.00 28.64 46 GLN D C 1
ATOM 3267 O O . GLN D 1 46 ? 62.341 51.328 90.719 1.00 28.11 46 GLN D O 1
ATOM 3273 N N . THR D 1 47 ? 62.645 53.068 92.100 1.00 28.04 47 THR D N 1
ATOM 3274 C CA . THR D 1 47 ? 63.377 52.313 93.099 1.00 28.70 47 THR D CA 1
ATOM 3275 C C . THR D 1 47 ? 62.487 51.235 93.710 1.00 31.17 47 THR D C 1
ATOM 3276 O O . THR D 1 47 ? 62.947 50.123 93.989 1.00 31.30 47 THR D O 1
ATOM 3280 N N . HIS D 1 48 ? 61.218 51.568 93.929 1.00 29.97 48 HIS D N 1
ATOM 3281 C CA . HIS D 1 48 ? 60.280 50.608 94.493 1.00 30.62 48 HIS D CA 1
ATOM 3282 C C . HIS D 1 48 ? 60.229 49.390 93.566 1.00 31.28 48 HIS D C 1
ATOM 3283 O O . HIS D 1 48 ? 60.275 48.253 94.026 1.00 32.57 48 HIS D O 1
ATOM 3290 N N . ASP D 1 49 ? 60.143 49.634 92.259 1.00 31.91 49 ASP D N 1
ATOM 3291 C CA . ASP D 1 49 ? 60.098 48.552 91.281 1.00 32.53 49 ASP D CA 1
ATOM 3292 C C . ASP D 1 49 ? 61.308 47.654 91.457 1.00 32.86 49 ASP D C 1
ATOM 3293 O O . ASP D 1 49 ? 61.187 46.434 91.558 1.00 33.96 49 ASP D O 1
ATOM 3298 N N . ASN D 1 50 ? 62.480 48.265 91.503 1.00 31.19 50 ASN D N 1
ATOM 3299 C CA . ASN D 1 50 ? 63.694 47.506 91.656 1.00 32.47 50 ASN D CA 1
ATOM 3300 C C . ASN D 1 50 ? 63.689 46.652 92.926 1.00 33.25 50 ASN D C 1
ATOM 3301 O O . ASN D 1 50 ? 64.189 45.527 92.914 1.00 34.65 50 ASN D O 1
ATOM 3306 N N . CYS D 1 51 ? 63.119 47.169 94.014 1.00 32.23 51 CYS D N 1
ATOM 3307 C CA . CYS D 1 51 ? 63.092 46.433 95.279 1.00 29.87 51 CYS D CA 1
ATOM 3308 C C . CYS D 1 51 ? 62.268 45.161 95.122 1.00 30.37 51 CYS D C 1
ATOM 3309 O O . CYS D 1 51 ? 62.677 44.086 95.551 1.00 29.84 51 CYS D O 1
ATOM 3312 N N . TYR D 1 52 ? 61.098 45.305 94.514 1.00 29.76 52 TYR D N 1
ATOM 3313 C CA . TYR D 1 52 ? 60.213 44.185 94.255 1.00 30.42 52 TYR D CA 1
ATOM 3314 C C . TYR D 1 52 ? 60.942 43.170 93.383 1.00 31.71 52 TYR D C 1
ATOM 3315 O O . TYR D 1 52 ? 60.886 41.971 93.634 1.00 32.52 52 TYR D O 1
ATOM 3324 N N . ASP D 1 53 ? 61.620 43.654 92.348 1.00 32.69 53 ASP D N 1
ATOM 3325 C CA . ASP D 1 53 ? 62.369 42.762 91.468 1.00 34.50 53 ASP D CA 1
ATOM 3326 C C . ASP D 1 53 ? 63.326 41.926 92.302 1.00 34.02 53 ASP D C 1
ATOM 3327 O O . ASP D 1 53 ? 63.533 40.753 92.022 1.00 36.20 53 ASP D O 1
ATOM 3332 N N . LYS D 1 54 ? 63.905 42.541 93.325 1.00 34.12 54 LYS D N 1
ATOM 3333 C CA . LYS D 1 54 ? 64.846 41.858 94.203 1.00 35.09 54 LYS D CA 1
ATOM 3334 C C . LYS D 1 54 ? 64.140 40.828 95.076 1.00 35.39 54 LYS D C 1
ATOM 3335 O O . LYS D 1 54 ? 64.689 39.769 95.368 1.00 35.59 54 LYS D O 1
ATOM 3341 N N . ALA D 1 55 ? 62.924 41.146 95.501 1.00 34.44 55 ALA D N 1
ATOM 3342 C CA . ALA D 1 55 ? 62.174 40.240 96.347 1.00 35.50 55 ALA D CA 1
ATOM 3343 C C . ALA D 1 55 ? 61.837 38.942 95.606 1.00 35.39 55 ALA D C 1
ATOM 3344 O O . ALA D 1 55 ? 61.873 37.861 96.189 1.00 35.67 55 ALA D O 1
ATOM 3346 N N . GLU D 1 56 ? 61.514 39.055 94.324 1.00 34.57 56 GLU D N 1
ATOM 3347 C CA . GLU D 1 56 ? 61.168 37.883 93.531 1.00 36.45 56 GLU D CA 1
ATOM 3348 C C . GLU D 1 56 ? 62.317 36.888 93.435 1.00 36.25 56 GLU D C 1
ATOM 3349 O O . GLU D 1 56 ? 62.102 35.738 93.074 1.00 37.10 56 GLU D O 1
ATOM 3355 N N . LYS D 1 57 ? 63.531 37.333 93.744 1.00 37.09 57 LYS D N 1
ATOM 3356 C CA . LYS D 1 57 ? 64.704 36.474 93.657 1.00 39.14 57 LYS D CA 1
ATOM 3357 C C . LYS D 1 57 ? 65.234 36.099 95.029 1.00 40.36 57 LYS D C 1
ATOM 3358 O O . LYS D 1 57 ? 66.086 35.221 95.160 1.00 39.05 57 LYS D O 1
ATOM 3364 N N . LEU D 1 58 ? 64.715 36.767 96.052 1.00 40.81 58 LEU D N 1
ATOM 3365 C CA . LEU D 1 58 ? 65.128 36.502 97.418 1.00 42.36 58 LEU D CA 1
ATOM 3366 C C . LEU D 1 58 ? 64.910 35.033 97.746 1.00 43.51 58 LEU D C 1
ATOM 3367 O O . LEU D 1 58 ? 63.821 34.494 97.551 1.00 44.50 58 LEU D O 1
ATOM 3372 N N . PRO D 1 59 ? 65.952 34.363 98.247 1.00 44.20 59 PRO D N 1
ATOM 3373 C CA . PRO D 1 59 ? 65.849 32.947 98.597 1.00 44.12 59 PRO D CA 1
ATOM 3374 C C . PRO D 1 59 ? 64.618 32.626 99.444 1.00 44.07 59 PRO D C 1
ATOM 3375 O O . PRO D 1 59 ? 63.931 31.627 99.209 1.00 44.50 59 PRO D O 1
ATOM 3379 N N . GLU D 1 60 ? 64.336 33.477 100.425 1.00 43.87 60 GLU D N 1
ATOM 3380 C CA . GLU D 1 60 ? 63.200 33.256 101.306 1.00 43.59 60 GLU D CA 1
ATOM 3381 C C . GLU D 1 60 ? 61.852 33.510 100.648 1.00 43.69 60 GLU D C 1
ATOM 3382 O O . GLU D 1 60 ? 60.820 33.125 101.191 1.00 43.83 60 GLU D O 1
ATOM 3388 N N . CYS D 1 61 ? 61.841 34.174 99.496 1.00 41.75 61 CYS D N 1
ATOM 3389 C CA . CYS D 1 61 ? 60.571 34.418 98.817 1.00 42.17 61 CYS D CA 1
ATOM 3390 C C . CYS D 1 61 ? 60.274 33.244 97.890 1.00 42.69 61 CYS D C 1
ATOM 3391 O O . CYS D 1 61 ? 60.755 33.181 96.761 1.00 42.58 61 CYS D O 1
ATOM 3394 N N . LYS D 1 62 ? 59.475 32.310 98.381 1.00 41.91 62 LYS D N 1
ATOM 3395 C CA . LYS D 1 62 ? 59.155 31.125 97.609 1.00 42.09 62 LYS D CA 1
ATOM 3396 C C . LYS D 1 62 ? 57.815 30.596 98.120 1.00 40.64 62 LYS D C 1
ATOM 3397 O O . LYS D 1 62 ? 57.646 30.411 99.320 1.00 40.81 62 LYS D O 1
ATOM 3403 N N . GLY D 1 63 ? 56.861 30.376 97.220 1.00 38.82 63 GLY D N 1
ATOM 3404 C CA . GLY D 1 63 ? 55.570 29.861 97.640 1.00 37.12 63 GLY D CA 1
ATOM 3405 C C . GLY D 1 63 ? 54.403 30.536 96.961 1.00 37.59 63 GLY D C 1
ATOM 3406 O O . GLY D 1 63 ? 54.557 31.593 96.356 1.00 38.60 63 GLY D O 1
ATOM 3407 N N . ILE D 1 64 ? 53.227 29.932 97.057 1.00 37.13 64 ILE D N 1
ATOM 3408 C CA . ILE D 1 64 ? 52.048 30.506 96.428 1.00 37.52 64 ILE D CA 1
ATOM 3409 C C . ILE D 1 64 ? 51.649 31.828 97.062 1.00 37.48 64 ILE D C 1
ATOM 3410 O O . ILE D 1 64 ? 51.605 31.960 98.284 1.00 36.97 64 ILE D O 1
ATOM 3415 N N . LEU D 1 65 ? 51.348 32.793 96.204 1.00 36.37 65 LEU D N 1
ATOM 3416 C CA . LEU D 1 65 ? 50.949 34.131 96.603 1.00 36.71 65 LEU D CA 1
ATOM 3417 C C . LEU D 1 65 ? 51.930 34.843 97.524 1.00 35.94 65 LEU D C 1
ATOM 3418 O O . LEU D 1 65 ? 51.553 35.760 98.249 1.00 36.84 65 LEU D O 1
ATOM 3423 N N . SER D 1 66 ? 53.192 34.436 97.489 1.00 34.51 66 SER D N 1
ATOM 3424 C CA . SER D 1 66 ? 54.198 35.090 98.309 1.00 35.44 66 SER D CA 1
ATOM 3425 C C . SER D 1 66 ? 54.767 36.296 97.541 1.00 36.20 66 SER D C 1
ATOM 3426 O O . SER D 1 66 ? 55.788 36.872 97.925 1.00 36.50 66 SER D O 1
ATOM 3429 N N . GLY D 1 67 ? 54.082 36.669 96.461 1.00 35.38 67 GLY D N 1
ATOM 3430 C CA . GLY D 1 67 ? 54.495 37.800 95.655 1.00 36.62 67 GLY D CA 1
ATOM 3431 C C . GLY D 1 67 ? 54.086 39.113 96.311 1.00 37.31 67 GLY D C 1
ATOM 3432 O O . GLY D 1 67 ? 53.081 39.152 97.025 1.00 36.23 67 GLY D O 1
ATOM 3433 N N . PRO D 1 68 ? 54.834 40.209 96.070 1.00 37.94 68 PRO D N 1
ATOM 3434 C CA . PRO D 1 68 ? 54.601 41.552 96.618 1.00 38.48 68 PRO D CA 1
ATOM 3435 C C . PRO D 1 68 ? 53.174 42.055 96.515 1.00 39.26 68 PRO D C 1
ATOM 3436 O O . PRO D 1 68 ? 52.723 42.831 97.350 1.00 39.56 68 PRO D O 1
ATOM 3440 N N . TYR D 1 69 ? 52.459 41.609 95.488 1.00 39.45 69 TYR D N 1
ATOM 3441 C CA . TYR D 1 69 ? 51.089 42.046 95.291 1.00 39.07 69 TYR D CA 1
ATOM 3442 C C . TYR D 1 69 ? 50.101 41.427 96.280 1.00 39.05 69 TYR D C 1
ATOM 3443 O O . TYR D 1 69 ? 49.162 42.092 96.728 1.00 38.10 69 TYR D O 1
ATOM 3452 N N . PHE D 1 70 ? 50.314 40.160 96.627 1.00 40.26 70 PHE D N 1
ATOM 3453 C CA . PHE D 1 70 ? 49.398 39.456 97.528 1.00 38.89 70 PHE D CA 1
ATOM 3454 C C . PHE D 1 70 ? 49.941 39.123 98.902 1.00 35.49 70 PHE D C 1
ATOM 3455 O O . PHE D 1 70 ? 49.163 38.892 99.824 1.00 36.88 70 PHE D O 1
ATOM 3463 N N . ASN D 1 71 ? 51.258 39.089 99.045 1.00 33.11 71 ASN D N 1
ATOM 3464 C CA . ASN D 1 71 ? 51.866 38.730 100.322 1.00 31.03 71 ASN D CA 1
ATOM 3465 C C . ASN D 1 71 ? 51.573 39.736 101.434 1.00 31.87 71 ASN D C 1
ATOM 3466 O O . ASN D 1 71 ? 52.006 40.891 101.386 1.00 29.96 71 ASN D O 1
ATOM 3471 N N . THR D 1 72 ? 50.834 39.276 102.438 1.00 31.19 72 THR D N 1
ATOM 3472 C CA . THR D 1 72 ? 50.456 40.102 103.569 1.00 29.50 72 THR D CA 1
ATOM 3473 C C . THR D 1 72 ? 51.525 40.018 104.646 1.00 30.33 72 THR D C 1
ATOM 3474 O O . THR D 1 72 ? 51.784 38.943 105.190 1.00 30.22 72 THR D O 1
ATOM 3478 N N . TYR D 1 73 ? 52.156 41.150 104.945 1.00 27.41 73 TYR D N 1
ATOM 3479 C CA . TYR D 1 73 ? 53.189 41.187 105.968 1.00 27.18 73 TYR D CA 1
ATOM 3480 C C . TYR D 1 73 ? 52.635 41.860 107.214 1.00 28.65 73 TYR D C 1
ATOM 3481 O O . TYR D 1 73 ? 51.458 42.224 107.249 1.00 28.69 73 TYR D O 1
ATOM 3490 N N . SER D 1 74 ? 53.463 42.010 108.243 1.00 28.57 74 SER D N 1
ATOM 3491 C CA . SER D 1 74 ? 53.011 42.674 109.460 1.00 30.03 74 SER D CA 1
ATOM 3492 C C . SER D 1 74 ? 53.827 43.946 109.687 1.00 28.65 74 SER D C 1
ATOM 3493 O O . SER D 1 74 ? 55.055 43.934 109.677 1.00 26.87 74 SER D O 1
ATOM 3496 N N . TYR D 1 75 ? 53.121 45.047 109.894 1.00 30.34 75 TYR D N 1
ATOM 3497 C CA . TYR D 1 75 ? 53.751 46.344 110.104 1.00 30.68 75 TYR D CA 1
ATOM 3498 C C . TYR D 1 75 ? 52.814 47.192 110.944 1.00 31.81 75 TYR D C 1
ATOM 3499 O O . TYR D 1 75 ? 51.652 46.847 111.132 1.00 32.02 75 TYR D O 1
ATOM 3508 N N . ASP D 1 76 ? 53.314 48.316 111.427 1.00 33.16 76 ASP D N 1
ATOM 3509 C CA . ASP D 1 76 ? 52.481 49.204 112.214 1.00 35.14 76 ASP D CA 1
ATOM 3510 C C . ASP D 1 76 ? 52.697 50.649 111.792 1.00 32.88 76 ASP D C 1
ATOM 3511 O O . ASP D 1 76 ? 53.790 51.044 111.368 1.00 31.76 76 ASP D O 1
ATOM 3516 N N . CYS D 1 77 ? 51.632 51.426 111.879 1.00 31.56 77 CYS D N 1
ATOM 3517 C CA . CYS D 1 77 ? 51.704 52.840 111.577 1.00 31.80 77 CYS D CA 1
ATOM 3518 C C . CYS D 1 77 ? 51.318 53.523 112.871 1.00 31.08 77 CYS D C 1
ATOM 3519 O O . CYS D 1 77 ? 50.153 53.532 113.256 1.00 29.85 77 CYS D O 1
ATOM 3522 N N . THR D 1 78 ? 52.307 54.074 113.555 1.00 32.05 78 THR D N 1
ATOM 3523 C CA . THR D 1 78 ? 52.049 54.753 114.811 1.00 32.53 78 THR D CA 1
ATOM 3524 C C . THR D 1 78 ? 52.621 56.163 114.754 1.00 33.02 78 THR D C 1
ATOM 3525 O O . THR D 1 78 ? 53.837 56.356 114.642 1.00 32.70 78 THR D O 1
ATOM 3529 N N . ASP D 1 79 ? 51.727 57.144 114.806 1.00 33.46 79 ASP D N 1
ATOM 3530 C CA . ASP D 1 79 ? 52.114 58.544 114.762 1.00 34.19 79 ASP D CA 1
ATOM 3531 C C . ASP D 1 79 ? 52.962 58.881 113.544 1.00 31.89 79 ASP D C 1
ATOM 3532 O O . ASP D 1 79 ? 54.059 59.422 113.669 1.00 29.85 79 ASP D O 1
ATOM 3537 N N . GLY D 1 80 ? 52.442 58.540 112.368 1.00 31.49 80 GLY D N 1
ATOM 3538 C CA . GLY D 1 80 ? 53.136 58.819 111.121 1.00 30.97 80 GLY D CA 1
ATOM 3539 C C . GLY D 1 80 ? 54.447 58.081 110.906 1.00 31.73 80 GLY D C 1
ATOM 3540 O O . GLY D 1 80 ? 55.185 58.368 109.963 1.00 31.34 80 GLY D O 1
ATOM 3541 N N . LYS D 1 81 ? 54.745 57.125 111.773 1.00 31.65 81 LYS D N 1
ATOM 3542 C CA . LYS D 1 81 ? 55.973 56.357 111.651 1.00 32.48 81 LYS D CA 1
ATOM 3543 C C . LYS D 1 81 ? 55.613 54.887 111.376 1.00 31.52 81 LYS D C 1
ATOM 3544 O O . LYS D 1 81 ? 54.704 54.333 111.994 1.00 30.42 81 LYS D O 1
ATOM 3550 N N . LEU D 1 82 ? 56.313 54.273 110.426 1.00 31.45 82 LEU D N 1
ATOM 3551 C CA . LEU D 1 82 ? 56.054 52.885 110.044 1.00 31.05 82 LEU D CA 1
ATOM 3552 C C . LEU D 1 82 ? 57.134 51.917 110.506 1.00 30.09 82 LEU D C 1
ATOM 3553 O O . LEU D 1 82 ? 58.326 52.198 110.406 1.00 31.78 82 LEU D O 1
ATOM 3558 N N . THR D 1 83 ? 56.708 50.765 111.005 1.00 29.56 83 THR D N 1
ATOM 3559 C CA . THR D 1 83 ? 57.643 49.752 111.456 1.00 29.94 83 THR D CA 1
ATOM 3560 C C . THR D 1 83 ? 57.241 48.396 110.890 1.00 30.18 83 THR D C 1
ATOM 3561 O O . THR D 1 83 ? 56.062 48.033 110.898 1.00 30.76 83 THR D O 1
ATOM 3565 N N . CYS D 1 84 ? 58.226 47.658 110.390 1.00 31.63 84 CYS D N 1
ATOM 3566 C CA . CYS D 1 84 ? 57.995 46.318 109.863 1.00 32.75 84 CYS D CA 1
ATOM 3567 C C . CYS D 1 84 ? 58.290 45.344 111.002 1.00 33.11 84 CYS D C 1
ATOM 3568 O O . CYS D 1 84 ? 59.414 45.253 111.467 1.00 33.59 84 CYS D O 1
ATOM 3571 N N . ASN D 1 85 ? 57.270 44.615 111.436 1.00 36.11 85 ASN D N 1
ATOM 3572 C CA . ASN D 1 85 ? 57.394 43.702 112.564 1.00 37.58 85 ASN D CA 1
ATOM 3573 C C . ASN D 1 85 ? 57.728 42.222 112.310 1.00 39.98 85 ASN D C 1
ATOM 3574 O O . ASN D 1 85 ? 57.946 41.478 113.266 1.00 40.29 85 ASN D O 1
ATOM 3579 N N . ASP D 1 86 ? 57.775 41.787 111.052 1.00 40.44 86 ASP D N 1
ATOM 3580 C CA . ASP D 1 86 ? 58.080 40.383 110.756 1.00 41.24 86 ASP D CA 1
ATOM 3581 C C . ASP D 1 86 ? 59.435 39.913 111.274 1.00 41.63 86 ASP D C 1
ATOM 3582 O O . ASP D 1 86 ? 60.444 40.604 111.139 1.00 42.76 86 ASP D O 1
ATOM 3587 N N . GLN D 1 87 ? 59.451 38.725 111.869 1.00 41.92 87 GLN D N 1
ATOM 3588 C CA . GLN D 1 87 ? 60.692 38.159 112.382 1.00 43.14 87 GLN D CA 1
ATOM 3589 C C . GLN D 1 87 ? 60.958 36.785 111.764 1.00 42.53 87 GLN D C 1
ATOM 3590 O O . GLN D 1 87 ? 62.100 36.448 111.432 1.00 43.10 87 GLN D O 1
ATOM 3596 N N . ASN D 1 88 ? 59.889 36.012 111.587 1.00 40.94 88 ASN D N 1
ATOM 3597 C CA . ASN D 1 88 ? 59.988 34.666 111.045 1.00 39.91 88 ASN D CA 1
ATOM 3598 C C . ASN D 1 88 ? 60.058 34.570 109.525 1.00 40.04 88 ASN D C 1
ATOM 3599 O O . ASN D 1 88 ? 60.934 33.897 108.982 1.00 41.03 88 ASN D O 1
ATOM 3604 N N . ASP D 1 89 ? 59.140 35.236 108.837 1.00 39.38 89 ASP D N 1
ATOM 3605 C CA . ASP D 1 89 ? 59.113 35.184 107.381 1.00 39.34 89 ASP D CA 1
ATOM 3606 C C . ASP D 1 89 ? 59.881 36.351 106.789 1.00 38.90 89 ASP D C 1
ATOM 3607 O O . ASP D 1 89 ? 59.349 37.450 106.647 1.00 40.06 89 ASP D O 1
ATOM 3612 N N . LYS D 1 90 ? 61.136 36.097 106.442 1.00 38.87 90 LYS D N 1
ATOM 3613 C CA . LYS D 1 90 ? 62.008 37.118 105.878 1.00 39.63 90 LYS D CA 1
ATOM 3614 C C . LYS D 1 90 ? 61.592 37.672 104.514 1.00 38.76 90 LYS D C 1
ATOM 3615 O O . LYS D 1 90 ? 62.102 38.705 104.076 1.00 38.43 90 LYS D O 1
ATOM 3621 N N . CYS D 1 91 ? 60.683 36.979 103.840 1.00 36.86 91 CYS D N 1
ATOM 3622 C CA . CYS D 1 91 ? 60.202 37.428 102.545 1.00 35.86 91 CYS D CA 1
ATOM 3623 C C . CYS D 1 91 ? 59.183 38.544 102.801 1.00 35.33 91 CYS D C 1
ATOM 3624 O O . CYS D 1 91 ? 59.191 39.584 102.142 1.00 33.36 91 CYS D O 1
ATOM 3627 N N . LYS D 1 92 ? 58.311 38.316 103.777 1.00 35.43 92 LYS D N 1
ATOM 3628 C CA . LYS D 1 92 ? 57.317 39.306 104.150 1.00 34.90 92 LYS D CA 1
ATOM 3629 C C . LYS D 1 92 ? 58.051 40.542 104.670 1.00 33.86 92 LYS D C 1
ATOM 3630 O O . LYS D 1 92 ? 57.605 41.665 104.462 1.00 31.69 92 LYS D O 1
ATOM 3636 N N . LEU D 1 93 ? 59.184 40.326 105.335 1.00 32.65 93 LEU D N 1
ATOM 3637 C CA . LEU D 1 93 ? 59.953 41.434 105.883 1.00 32.32 93 LEU D CA 1
ATOM 3638 C C . LEU D 1 93 ? 60.631 42.238 104.792 1.00 33.18 93 LEU D C 1
ATOM 3639 O O . LEU D 1 93 ? 60.685 43.461 104.869 1.00 32.14 93 LEU D O 1
ATOM 3644 N N . PHE D 1 94 ? 61.162 41.562 103.780 1.00 32.26 94 PHE D N 1
ATOM 3645 C CA . PHE D 1 94 ? 61.826 42.288 102.709 1.00 32.56 94 PHE D CA 1
ATOM 3646 C C . PHE D 1 94 ? 60.784 43.148 102.008 1.00 32.39 94 PHE D C 1
ATOM 3647 O O . PHE D 1 94 ? 60.998 44.337 101.777 1.00 32.19 94 PHE D O 1
ATOM 3655 N N . ILE D 1 95 ? 59.655 42.522 101.680 1.00 31.90 95 ILE D N 1
ATOM 3656 C CA . ILE D 1 95 ? 58.557 43.186 101.003 1.00 30.60 95 ILE D CA 1
ATOM 3657 C C . ILE D 1 95 ? 58.068 44.383 101.808 1.00 30.72 95 ILE D C 1
ATOM 3658 O O . ILE D 1 95 ? 57.855 45.464 101.257 1.00 30.70 95 ILE D O 1
ATOM 3663 N N . CYS D 1 96 ? 57.885 44.18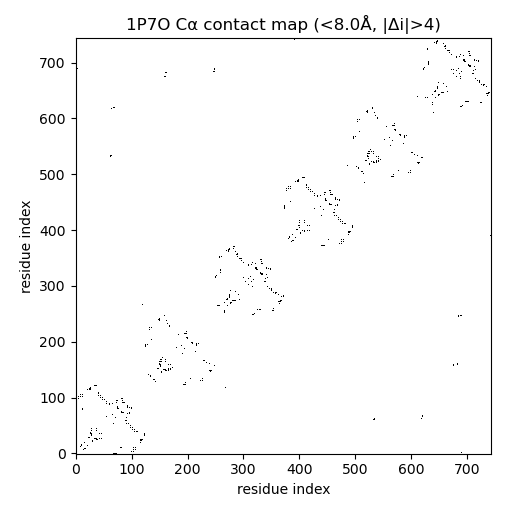5 103.106 1.00 29.52 96 CYS D N 1
ATOM 3664 C CA . CYS D 1 96 ? 57.422 45.253 103.978 1.00 29.22 96 CYS D CA 1
ATOM 3665 C C . CYS D 1 96 ? 58.372 46.437 103.909 1.00 29.57 96 CYS D C 1
ATOM 3666 O O . CYS D 1 96 ? 57.943 47.591 103.867 1.00 27.03 96 CYS D O 1
ATOM 3669 N N . ASN D 1 97 ? 59.667 46.136 103.893 1.00 28.49 97 ASN D N 1
ATOM 3670 C CA . ASN D 1 97 ? 60.687 47.167 103.830 1.00 28.07 97 ASN D CA 1
ATOM 3671 C C . ASN D 1 97 ? 60.691 47.908 102.496 1.00 28.50 97 ASN D C 1
ATOM 3672 O O . ASN D 1 97 ? 61.005 49.094 102.452 1.00 28.70 97 ASN D O 1
ATOM 3677 N N . CYS D 1 98 ? 60.347 47.215 101.412 1.00 27.41 98 CYS D N 1
ATOM 3678 C CA . CYS D 1 98 ? 60.270 47.861 100.111 1.00 26.96 98 CYS D CA 1
ATOM 3679 C C . CYS D 1 98 ? 59.185 48.937 100.187 1.00 28.07 98 CYS D C 1
ATOM 3680 O O . CYS D 1 98 ? 59.410 50.088 99.820 1.00 27.67 98 CYS D O 1
ATOM 3683 N N . ASP D 1 99 ? 58.005 48.545 100.660 1.00 26.10 99 ASP D N 1
ATOM 3684 C CA . ASP D 1 99 ? 56.881 49.464 100.780 1.00 26.18 99 ASP D CA 1
ATOM 3685 C C . ASP D 1 99 ? 57.153 50.612 101.756 1.00 26.86 99 ASP D C 1
ATOM 3686 O O . ASP D 1 99 ? 56.821 51.764 101.467 1.00 25.30 99 ASP D O 1
ATOM 3691 N N . ARG D 1 100 ? 57.765 50.299 102.896 1.00 25.07 100 ARG D N 1
ATOM 3692 C CA . ARG D 1 100 ? 58.089 51.305 103.905 1.00 26.52 100 ARG D CA 1
ATOM 3693 C C . ARG D 1 100 ? 58.997 52.394 103.341 1.00 26.41 100 ARG D C 1
ATOM 3694 O O . ARG D 1 100 ? 58.724 53.588 103.495 1.00 25.41 100 ARG D O 1
ATOM 3702 N N . THR D 1 101 ? 60.083 51.967 102.707 1.00 26.10 101 THR D N 1
ATOM 3703 C CA . THR D 1 101 ? 61.047 52.881 102.118 1.00 26.52 101 THR D CA 1
ATOM 3704 C C . THR D 1 101 ? 60.384 53.769 101.068 1.00 25.79 101 THR D C 1
ATOM 3705 O O . THR D 1 101 ? 60.659 54.967 100.988 1.00 26.82 101 THR D O 1
ATOM 3709 N N . ALA D 1 102 ? 59.505 53.167 100.277 1.00 22.38 102 ALA D N 1
ATOM 3710 C CA . ALA D 1 102 ? 58.792 53.878 99.234 1.00 22.35 102 ALA D CA 1
ATOM 3711 C C . ALA D 1 102 ? 57.808 54.899 99.808 1.00 23.61 102 ALA D C 1
ATOM 3712 O O . ALA D 1 102 ? 57.799 56.055 99.390 1.00 23.71 102 ALA D O 1
ATOM 3714 N N . ALA D 1 103 ? 56.979 54.470 100.755 1.00 23.22 103 ALA D N 1
ATOM 3715 C CA . ALA D 1 103 ? 56.004 55.361 101.361 1.00 24.19 103 ALA D CA 1
ATOM 3716 C C . ALA D 1 103 ? 56.719 56.550 101.976 1.00 24.52 103 ALA D C 1
ATOM 3717 O O . ALA D 1 103 ? 56.269 57.683 101.855 1.00 23.49 103 ALA D O 1
ATOM 3719 N N . MET D 1 104 ? 57.839 56.281 102.637 1.00 24.83 104 MET D N 1
ATOM 3720 C CA . MET D 1 104 ? 58.613 57.337 103.262 1.00 25.43 104 MET D CA 1
ATOM 3721 C C . MET D 1 104 ? 59.293 58.219 102.218 1.00 26.15 104 MET D C 1
ATOM 3722 O O . MET D 1 104 ? 59.489 59.414 102.441 1.00 27.67 104 MET D O 1
ATOM 3727 N N . CYS D 1 105 ? 59.640 57.626 101.079 1.00 26.25 105 CYS D N 1
ATOM 3728 C CA . CYS D 1 105 ? 60.289 58.352 99.991 1.00 27.09 105 CYS D CA 1
ATOM 3729 C C . CYS D 1 105 ? 59.249 59.279 99.371 1.00 26.15 105 CYS D C 1
ATOM 3730 O O . CYS D 1 105 ? 59.545 60.431 99.052 1.00 25.59 105 CYS D O 1
ATOM 3733 N N . PHE D 1 106 ? 58.026 58.778 99.220 1.00 25.24 106 PHE D N 1
ATOM 3734 C CA . PHE D 1 106 ? 56.943 59.588 98.676 1.00 26.28 106 PHE D CA 1
ATOM 3735 C C . PHE D 1 106 ? 56.709 60.830 99.545 1.00 26.96 106 PHE D C 1
ATOM 3736 O O . PHE D 1 106 ? 56.459 61.908 99.027 1.00 24.85 106 PHE D O 1
ATOM 3744 N N . ALA D 1 107 ? 56.791 60.668 100.864 1.00 27.06 107 ALA D N 1
ATOM 3745 C CA . ALA D 1 107 ? 56.544 61.768 101.798 1.00 30.37 107 ALA D CA 1
ATOM 3746 C C . ALA D 1 107 ? 57.525 62.946 101.735 1.00 31.39 107 ALA D C 1
ATOM 3747 O O . ALA D 1 107 ? 57.206 64.052 102.182 1.00 31.44 107 ALA D O 1
ATOM 3749 N N . LYS D 1 108 ? 58.716 62.704 101.197 1.00 32.28 108 LYS D N 1
ATOM 3750 C CA . LYS D 1 108 ? 59.729 63.744 101.082 1.00 33.74 108 LYS D CA 1
ATOM 3751 C C . LYS D 1 108 ? 59.848 64.257 99.652 1.00 32.91 108 LYS D C 1
ATOM 3752 O O . LYS D 1 108 ? 60.833 64.909 99.305 1.00 33.38 108 LYS D O 1
ATOM 3758 N N . ALA D 1 109 ? 58.861 63.968 98.816 1.00 32.20 109 ALA D N 1
ATOM 3759 C CA . ALA D 1 109 ? 58.944 64.398 97.432 1.00 31.90 109 ALA D CA 1
ATOM 3760 C C . ALA D 1 109 ? 57.795 65.275 96.979 1.00 33.49 109 ALA D C 1
ATOM 3761 O O . ALA D 1 109 ? 56.635 65.010 97.275 1.00 35.05 109 ALA D O 1
ATOM 3763 N N . PRO D 1 110 ? 58.111 66.346 96.250 1.00 33.38 110 PRO D N 1
ATOM 3764 C CA . PRO D 1 110 ? 57.083 67.255 95.753 1.00 34.08 110 PRO D CA 1
ATOM 3765 C C . PRO D 1 110 ? 56.156 66.498 94.812 1.00 35.19 110 PRO D C 1
ATOM 3766 O O . PRO D 1 110 ? 56.620 65.749 93.945 1.00 35.58 110 PRO D O 1
ATOM 3770 N N . TYR D 1 111 ? 54.852 66.690 94.980 1.00 34.44 111 TYR D N 1
ATOM 3771 C CA . TYR D 1 111 ? 53.874 66.028 94.127 1.00 32.85 111 TYR D CA 1
ATOM 3772 C C . TYR D 1 111 ? 53.308 67.004 93.094 1.00 33.58 111 TYR D C 1
ATOM 3773 O O . TYR D 1 111 ? 52.720 68.020 93.447 1.00 33.32 111 TYR D O 1
ATOM 3782 N N . ASN D 1 112 ? 53.479 66.690 91.817 1.00 33.71 112 ASN D N 1
ATOM 3783 C CA . ASN D 1 112 ? 52.982 67.546 90.743 1.00 34.33 112 ASN D CA 1
ATOM 3784 C C . ASN D 1 112 ? 51.773 66.885 90.062 1.00 35.00 112 ASN D C 1
ATOM 3785 O O . ASN D 1 112 ? 51.913 65.825 89.453 1.00 33.81 112 ASN D O 1
ATOM 3790 N N . GLU D 1 113 ? 50.596 67.507 90.168 1.00 35.84 113 GLU D N 1
ATOM 3791 C CA . GLU D 1 113 ? 49.378 66.958 89.562 1.00 37.18 113 GLU D CA 1
ATOM 3792 C C . GLU D 1 113 ? 49.476 66.894 88.045 1.00 37.14 113 GLU D C 1
ATOM 3793 O O . GLU D 1 113 ? 48.816 66.066 87.409 1.00 36.39 113 GLU D O 1
ATOM 3799 N N . ALA D 1 114 ? 50.301 67.756 87.460 1.00 36.53 114 ALA D N 1
ATOM 3800 C CA . ALA D 1 114 ? 50.446 67.769 86.006 1.00 37.66 114 ALA D CA 1
ATOM 3801 C C . ALA D 1 114 ? 51.151 66.524 85.476 1.00 37.36 114 ALA D C 1
ATOM 3802 O O . ALA D 1 114 ? 51.035 66.205 84.290 1.00 36.58 114 ALA D O 1
ATOM 3804 N N . TYR D 1 115 ? 51.883 65.830 86.347 1.00 36.48 115 TYR D N 1
ATOM 3805 C CA . TYR D 1 115 ? 52.602 64.618 85.955 1.00 37.16 115 TYR D CA 1
ATOM 3806 C C . TYR D 1 115 ? 51.724 63.385 86.108 1.00 38.08 115 TYR D C 1
ATOM 3807 O O . TYR D 1 115 ? 52.155 62.266 85.818 1.00 37.69 115 TYR D O 1
ATOM 3816 N N . ASN D 1 116 ? 50.503 63.596 86.587 1.00 39.40 116 ASN D N 1
ATOM 3817 C CA . ASN D 1 116 ? 49.547 62.509 86.778 1.00 41.45 116 ASN D CA 1
ATOM 3818 C C . ASN D 1 116 ? 49.052 62.084 85.390 1.00 41.89 116 ASN D C 1
ATOM 3819 O O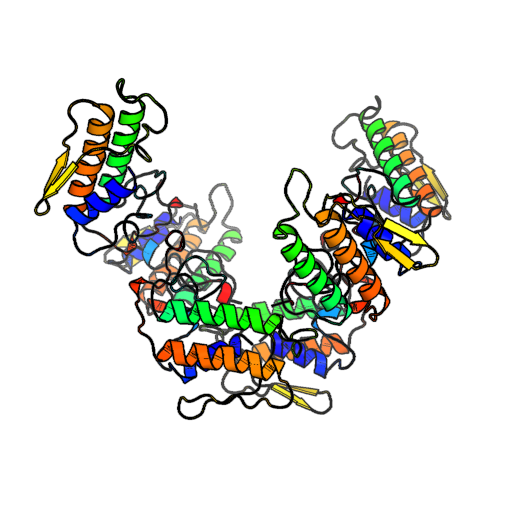 . ASN D 1 116 ? 48.738 62.924 84.544 1.00 42.56 116 ASN D O 1
ATOM 3824 N N . HIS D 1 117 ? 49.001 60.780 85.154 1.00 42.25 117 HIS D N 1
ATOM 3825 C CA . HIS D 1 117 ? 48.574 60.260 83.865 1.00 43.37 117 HIS D CA 1
ATOM 3826 C C . HIS D 1 117 ? 49.409 60.874 82.755 1.00 42.34 117 HIS D C 1
ATOM 3827 O O . HIS D 1 117 ? 48.887 61.427 81.793 1.00 43.01 117 HIS D O 1
ATOM 3834 N N . PHE D 1 118 ? 50.720 60.768 82.919 1.00 40.31 118 PHE D N 1
ATOM 3835 C CA . PHE D 1 118 ? 51.700 61.287 81.972 1.00 39.83 118 PHE D CA 1
ATOM 3836 C C . PHE D 1 118 ? 51.752 60.368 80.750 1.00 39.65 118 PHE D C 1
ATOM 3837 O O . PHE D 1 118 ? 51.708 59.147 80.894 1.00 41.94 118 PHE D O 1
ATOM 3845 N N . ASN D 1 119 ? 51.826 60.942 79.555 1.00 37.78 119 ASN D N 1
ATOM 3846 C CA . ASN D 1 119 ? 51.915 60.138 78.338 1.00 36.98 119 ASN D CA 1
ATOM 3847 C C . ASN D 1 119 ? 53.262 59.425 78.363 1.00 35.58 119 ASN D C 1
ATOM 3848 O O . ASN D 1 119 ? 54.302 60.045 78.171 1.00 34.04 119 ASN D O 1
ATOM 3853 N N . ARG D 1 120 ? 53.248 58.116 78.569 1.00 34.89 120 ARG D N 1
ATOM 3854 C CA . ARG D 1 120 ? 54.501 57.385 78.668 1.00 35.36 120 ARG D CA 1
ATOM 3855 C C . ARG D 1 120 ? 55.339 57.167 77.415 1.00 36.23 120 ARG D C 1
ATOM 3856 O O . ARG D 1 120 ? 56.433 56.608 77.493 1.00 34.89 120 ARG D O 1
ATOM 3864 N N . GLN D 1 121 ? 54.850 57.617 76.263 1.00 36.32 121 GLN D N 1
ATOM 3865 C CA . GLN D 1 121 ? 55.632 57.487 75.036 1.00 38.73 121 GLN D CA 1
ATOM 3866 C C . GLN D 1 121 ? 56.785 58.498 75.138 1.00 38.02 121 GLN D C 1
ATOM 3867 O O . GLN D 1 121 ? 57.753 58.426 74.387 1.00 38.62 121 GLN D O 1
ATOM 3873 N N . LEU D 1 122 ? 56.667 59.438 76.077 1.00 36.24 122 LEU D N 1
ATOM 3874 C CA . LEU D 1 122 ? 57.683 60.468 76.279 1.00 34.13 122 LEU D CA 1
ATOM 3875 C C . LEU D 1 122 ? 58.749 59.983 77.263 1.00 33.03 122 LEU D C 1
ATOM 3876 O O . LEU D 1 122 ? 59.751 60.651 77.488 1.00 31.14 122 LEU D O 1
ATOM 3881 N N . CYS D 1 123 ? 58.529 58.803 77.827 1.00 33.22 123 CYS D N 1
ATOM 3882 C CA . CYS D 1 123 ? 59.452 58.219 78.796 1.00 34.26 123 CYS D CA 1
ATOM 3883 C C . CYS D 1 123 ? 60.580 57.408 78.191 1.00 35.96 123 CYS D C 1
ATOM 3884 O O . CYS D 1 123 ? 60.854 56.299 78.656 1.00 38.19 123 CYS D O 1
ATOM 3887 N N . LYS D 1 124 ? 61.233 57.928 77.162 1.00 35.32 124 LYS D N 1
ATOM 3888 C CA . LYS D 1 124 ? 62.341 57.192 76.566 1.00 35.15 124 LYS D CA 1
ATOM 3889 C C . LYS D 1 124 ? 63.533 58.103 76.328 1.00 33.35 124 LYS D C 1
ATOM 3890 O O . LYS D 1 124 ? 63.323 59.332 76.253 1.00 34.51 124 LYS D O 1
ATOM 3897 N N . ASN E 1 1 ? 63.162 69.741 63.805 1.00 25.74 1 ASN E N 1
ATOM 3898 C CA . ASN E 1 1 ? 62.392 68.579 64.325 1.00 27.10 1 ASN E CA 1
ATOM 3899 C C . ASN E 1 1 ? 61.509 68.927 65.529 1.00 26.86 1 ASN E C 1
ATOM 3900 O O . ASN E 1 1 ? 61.654 69.986 66.132 1.00 26.95 1 ASN E O 1
ATOM 3905 N N . LEU E 1 2 ? 60.593 68.025 65.869 1.00 25.35 2 LEU E N 1
ATOM 3906 C CA . LEU E 1 2 ? 59.667 68.245 66.975 1.00 23.93 2 LEU E CA 1
ATOM 3907 C C . LEU E 1 2 ? 60.335 68.604 68.290 1.00 22.82 2 LEU E C 1
ATOM 3908 O O . LEU E 1 2 ? 59.804 69.409 69.044 1.00 24.70 2 LEU E O 1
ATOM 3913 N N . LEU E 1 3 ? 61.487 68.013 68.574 1.00 24.57 3 LEU E N 1
ATOM 3914 C CA . LEU E 1 3 ? 62.181 68.303 69.817 1.00 24.98 3 LEU E CA 1
ATOM 3915 C C . LEU E 1 3 ? 62.657 69.740 69.806 1.00 25.32 3 LEU E C 1
ATOM 3916 O O . LEU E 1 3 ? 62.673 70.396 70.835 1.00 27.10 3 LEU E O 1
ATOM 3921 N N . GLN E 1 4 ? 63.033 70.231 68.633 1.00 26.71 4 GLN E N 1
ATOM 3922 C CA . GLN E 1 4 ? 63.471 71.614 68.501 1.00 27.70 4 GLN E CA 1
ATOM 3923 C C . GLN E 1 4 ? 62.271 72.543 68.665 1.00 27.26 4 GLN E C 1
ATOM 3924 O O . GLN E 1 4 ? 62.380 73.614 69.269 1.00 28.20 4 GLN E O 1
ATOM 3930 N N . PHE E 1 5 ? 61.130 72.122 68.120 1.00 25.96 5 PHE E N 1
ATOM 3931 C CA . PHE E 1 5 ? 59.894 72.898 68.196 1.00 25.23 5 PHE E CA 1
ATOM 3932 C C . PHE E 1 5 ? 59.493 73.126 69.656 1.00 25.11 5 PHE E C 1
ATOM 3933 O O . PHE E 1 5 ? 59.076 74.222 70.030 1.00 24.00 5 PHE E O 1
ATOM 3941 N N . ARG E 1 6 ? 59.637 72.092 70.480 1.00 25.68 6 ARG E N 1
ATOM 3942 C CA . ARG E 1 6 ? 59.325 72.205 71.897 1.00 25.63 6 ARG E CA 1
ATOM 3943 C C . ARG E 1 6 ? 60.226 73.273 72.525 1.00 27.46 6 ARG E C 1
ATOM 3944 O O . ARG E 1 6 ? 59.783 74.087 73.338 1.00 26.92 6 ARG E O 1
ATOM 3952 N N . ASN E 1 7 ? 61.497 73.265 72.145 1.00 26.85 7 ASN E N 1
ATOM 3953 C CA . ASN E 1 7 ? 62.424 74.243 72.682 1.00 28.72 7 ASN E CA 1
ATOM 3954 C C . ASN E 1 7 ? 62.148 75.651 72.174 1.00 30.02 7 ASN E C 1
ATOM 3955 O O . ASN E 1 7 ? 62.422 76.617 72.873 1.00 31.13 7 ASN E O 1
ATOM 3960 N N . MET E 1 8 ? 61.600 75.780 70.970 1.00 29.90 8 MET E N 1
ATOM 3961 C CA . MET E 1 8 ? 61.282 77.109 70.461 1.00 30.66 8 MET E CA 1
ATOM 3962 C C . MET E 1 8 ? 60.170 77.698 71.312 1.00 30.52 8 MET E C 1
ATOM 3963 O O . MET E 1 8 ? 60.124 78.895 71.555 1.00 33.00 8 MET E O 1
ATOM 3968 N N . ILE E 1 9 ? 59.258 76.844 71.750 1.00 31.45 9 ILE E N 1
ATOM 3969 C CA . ILE E 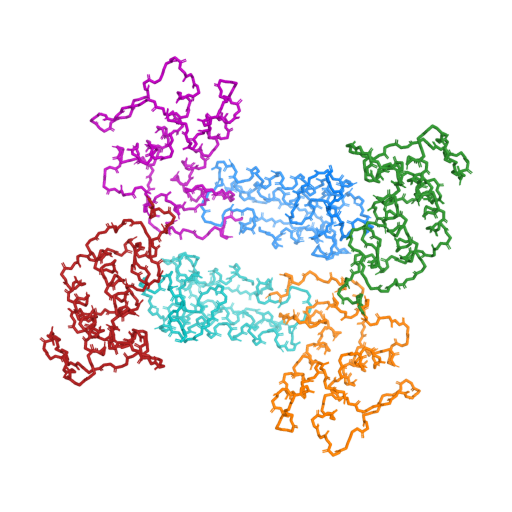1 9 ? 58.148 77.280 72.578 1.00 30.53 9 ILE E CA 1
ATOM 3970 C C . ILE E 1 9 ? 58.673 77.667 73.965 1.00 33.59 9 ILE E C 1
ATOM 3971 O O . ILE E 1 9 ? 58.183 78.617 74.571 1.00 33.53 9 ILE E O 1
ATOM 3976 N N . LYS E 1 10 ? 59.676 76.939 74.459 1.00 34.32 10 LYS E N 1
ATOM 3977 C CA . LYS E 1 10 ? 60.263 77.250 75.762 1.00 35.61 10 LYS E CA 1
ATOM 3978 C C . LYS E 1 10 ? 60.925 78.617 75.623 1.00 36.52 10 LYS E C 1
ATOM 3979 O O . LYS E 1 10 ? 61.095 79.348 76.603 1.00 38.62 10 LYS E O 1
ATOM 3985 N N . CYS E 1 11 ? 61.303 78.955 74.394 1.00 37.39 11 CYS E N 1
ATOM 3986 C CA . CYS E 1 11 ? 61.941 80.242 74.119 1.00 38.55 11 CYS E CA 1
ATOM 3987 C C . CYS E 1 11 ? 60.936 81.389 74.234 1.00 37.89 11 CYS E C 1
ATOM 3988 O O . CYS E 1 11 ? 61.202 82.380 74.909 1.00 38.28 11 CYS E O 1
ATOM 3991 N N . THR E 1 12 ? 59.777 81.254 73.592 1.00 36.88 12 THR E N 1
ATOM 3992 C CA . THR E 1 12 ? 58.764 82.317 73.626 1.00 36.95 12 THR E CA 1
ATOM 3993 C C . THR E 1 12 ? 57.800 82.281 74.821 1.00 37.79 12 THR E C 1
ATOM 3994 O O . THR E 1 12 ? 57.072 83.246 75.073 1.00 38.57 12 THR E O 1
ATOM 3998 N N . ILE E 1 13 ? 57.790 81.170 75.549 1.00 39.32 13 ILE E N 1
ATOM 3999 C CA . ILE E 1 13 ? 56.924 81.013 76.712 1.00 39.81 13 ILE E CA 1
ATOM 4000 C C . ILE E 1 13 ? 57.696 80.267 77.792 1.00 42.39 13 ILE E C 1
ATOM 4001 O O . ILE E 1 13 ? 57.453 79.083 78.009 1.00 44.86 13 ILE E O 1
ATOM 4006 N N . PRO E 1 14 ? 58.624 80.946 78.488 1.00 45.49 14 PRO E N 1
ATOM 4007 C CA . PRO E 1 14 ? 59.474 80.398 79.553 1.00 47.73 14 PRO E CA 1
ATOM 4008 C C . PRO E 1 14 ? 58.981 79.385 80.600 1.00 50.19 14 PRO E C 1
ATOM 4009 O O . PRO E 1 14 ? 59.618 78.369 80.811 1.00 50.89 14 PRO E O 1
ATOM 4013 N N . GLY E 1 15 ? 57.902 79.692 81.312 1.00 52.04 15 GLY E N 1
ATOM 4014 C CA . GLY E 1 15 ? 57.433 78.797 82.364 1.00 53.50 15 GLY E CA 1
ATOM 4015 C C . GLY E 1 15 ? 56.811 77.449 82.036 1.00 53.42 15 GLY E C 1
ATOM 4016 O O . GLY E 1 15 ? 57.021 76.490 82.802 1.00 57.87 15 GLY E O 1
ATOM 4017 N N . ARG E 1 16 ? 56.042 77.345 80.955 1.00 52.07 16 ARG E N 1
ATOM 4018 C CA . ARG E 1 16 ? 55.426 76.068 80.656 1.00 50.12 16 ARG E CA 1
ATOM 4019 C C . ARG E 1 16 ? 56.276 75.027 79.991 1.00 46.60 16 ARG E C 1
ATOM 4020 O O . ARG E 1 16 ? 57.177 75.323 79.219 1.00 44.57 16 ARG E O 1
ATOM 4028 N N . GLU E 1 17 ? 55.941 73.789 80.325 1.00 42.46 17 GLU E N 1
ATOM 4029 C CA . GLU E 1 17 ? 56.551 72.627 79.742 1.00 38.86 17 GLU E CA 1
ATOM 4030 C C . GLU E 1 17 ? 55.580 72.491 78.598 1.00 36.53 17 GLU E C 1
ATOM 4031 O O . GLU E 1 17 ? 54.416 72.239 78.821 1.00 34.61 17 GLU E O 1
ATOM 4037 N N . PRO E 1 18 ? 56.042 72.731 77.362 1.00 35.16 18 PRO E N 1
ATOM 4038 C CA . PRO E 1 18 ? 55.166 72.636 76.191 1.00 33.67 18 PRO E CA 1
ATOM 4039 C C . PRO E 1 18 ? 54.326 71.373 76.116 1.00 32.25 18 PRO E C 1
ATOM 4040 O O . PRO E 1 18 ? 53.182 71.410 75.677 1.00 31.86 18 PRO E O 1
ATOM 4044 N N . LEU E 1 19 ? 54.904 70.262 76.556 1.00 31.23 19 LEU E N 1
ATOM 4045 C CA . LEU E 1 19 ? 54.244 68.961 76.532 1.00 30.75 19 LEU E CA 1
ATOM 4046 C C . LEU E 1 19 ? 53.051 68.864 77.468 1.00 30.80 19 LEU E C 1
ATOM 4047 O O . LEU E 1 19 ? 52.232 67.956 77.350 1.00 30.16 19 LEU E O 1
ATOM 4052 N N . LEU E 1 20 ? 52.949 69.800 78.399 1.00 30.61 20 LEU E N 1
ATOM 4053 C CA . LEU E 1 20 ? 51.845 69.781 79.345 1.00 32.13 20 LEU E CA 1
ATOM 4054 C C . LEU E 1 20 ? 50.736 70.740 78.937 1.00 30.88 20 LEU E C 1
ATOM 4055 O O . LEU E 1 20 ? 49.562 70.504 79.208 1.00 34.51 20 LEU E O 1
ATOM 4060 N N . ALA E 1 21 ? 51.106 71.814 78.266 1.00 29.40 21 ALA E N 1
ATOM 4061 C CA . ALA E 1 21 ? 50.128 72.804 77.877 1.00 28.84 21 ALA E CA 1
ATOM 4062 C C . ALA E 1 21 ? 49.623 72.712 76.440 1.00 28.54 21 ALA E C 1
ATOM 4063 O O . ALA E 1 21 ? 48.462 73.016 76.176 1.00 29.92 21 ALA E O 1
ATOM 4065 N N . PHE E 1 22 ? 50.481 72.295 75.516 1.00 27.79 22 PHE E N 1
ATOM 4066 C CA . PHE E 1 22 ? 50.096 72.250 74.108 1.00 28.41 22 PHE E CA 1
ATOM 4067 C C . PHE E 1 22 ? 50.033 70.864 73.455 1.00 31.40 22 PHE E C 1
ATOM 4068 O O . PHE E 1 22 ? 50.034 70.775 72.230 1.00 35.25 22 PHE E O 1
ATOM 4076 N N . SER E 1 23 ? 49.974 69.794 74.244 1.00 30.70 23 SER E N 1
ATOM 4077 C CA . SER E 1 23 ? 49.927 68.440 73.683 1.00 30.91 23 SER E CA 1
ATOM 4078 C C . SER E 1 23 ? 48.532 67.899 73.433 1.00 31.05 23 SER E C 1
ATOM 4079 O O . SER E 1 23 ? 48.329 67.109 72.520 1.00 30.09 23 SER E O 1
ATOM 4082 N N . ASN E 1 24 ? 47.579 68.313 74.256 1.00 31.62 24 ASN E N 1
ATOM 4083 C CA . ASN E 1 24 ? 46.209 67.857 74.122 1.00 32.97 24 ASN E CA 1
ATOM 4084 C C . ASN E 1 24 ? 45.256 69.038 74.253 1.00 32.34 24 ASN E C 1
ATOM 4085 O O . ASN E 1 24 ? 44.203 68.945 74.882 1.00 31.39 24 ASN E O 1
ATOM 4090 N N . TYR E 1 25 ? 45.636 70.157 73.648 1.00 31.88 25 TYR E N 1
ATOM 4091 C CA . TYR E 1 25 ? 44.820 71.357 73.717 1.00 30.59 25 TYR E CA 1
ATOM 4092 C C . TYR E 1 25 ? 43.900 71.515 72.504 1.00 30.40 25 TYR E C 1
ATOM 4093 O O . TYR E 1 25 ? 44.342 71.457 71.353 1.00 28.89 25 TYR E O 1
ATOM 4102 N N . GLY E 1 26 ? 42.615 71.719 72.787 1.00 29.20 26 GLY E N 1
ATOM 4103 C CA . GLY E 1 26 ? 41.633 71.893 71.735 1.00 29.88 26 GLY E CA 1
ATOM 4104 C C . GLY E 1 26 ? 41.521 70.716 70.785 1.00 29.75 26 GLY E C 1
ATOM 4105 O O . GLY E 1 26 ? 41.660 69.565 71.183 1.00 29.76 26 GLY E O 1
ATOM 4106 N N . CYS E 1 27 ? 41.282 71.018 69.515 1.00 30.34 27 CYS E N 1
ATOM 4107 C CA . CYS E 1 27 ? 41.125 69.995 68.495 1.00 32.24 27 CYS E CA 1
ATOM 4108 C C . CYS E 1 27 ? 42.368 69.747 67.646 1.00 32.50 27 CYS E C 1
ATOM 4109 O O . CYS E 1 27 ? 42.538 68.659 67.093 1.00 32.55 27 CYS E O 1
ATOM 4112 N N . TYR E 1 28 ? 43.240 70.745 67.550 1.00 32.78 28 TYR E N 1
ATOM 4113 C CA . TYR E 1 28 ? 44.422 70.606 66.720 1.00 34.07 28 TYR E CA 1
ATOM 4114 C C . TYR E 1 28 ? 45.805 70.545 67.358 1.00 33.37 28 TYR E C 1
ATOM 4115 O O . TYR E 1 28 ? 46.733 70.060 66.722 1.00 34.79 28 TYR E O 1
ATOM 4124 N N . CYS E 1 29 ? 45.973 71.021 68.584 1.00 33.55 29 CYS E N 1
ATOM 4125 C CA . CYS E 1 29 ? 47.310 70.995 69.168 1.00 33.84 29 CYS E CA 1
ATOM 4126 C C . CYS E 1 29 ? 47.788 69.610 69.569 1.00 35.94 29 CYS E C 1
ATOM 4127 O O . CYS E 1 29 ? 47.049 68.825 70.162 1.00 37.99 29 CYS E O 1
ATOM 4130 N N . GLY E 1 30 ? 49.034 69.314 69.232 1.00 37.47 30 GLY E N 1
ATOM 4131 C CA . GLY E 1 30 ? 49.594 68.025 69.577 1.00 41.84 30 GLY E CA 1
ATOM 4132 C C . GLY E 1 30 ? 49.427 67.006 68.471 1.00 44.24 30 GLY E C 1
ATOM 4133 O O . GLY E 1 30 ? 49.596 65.809 68.698 1.00 45.86 30 GLY E O 1
ATOM 4134 N N . LYS E 1 31 ? 49.092 67.476 67.274 1.00 45.54 31 LYS E N 1
ATOM 4135 C CA . LYS E 1 31 ? 48.910 66.587 66.130 1.00 47.41 31 LYS E CA 1
ATOM 4136 C C . LYS E 1 31 ? 47.674 65.686 66.289 1.00 49.67 31 LYS E C 1
ATOM 4137 O O . LYS E 1 31 ? 47.400 65.141 67.362 1.00 49.43 31 LYS E O 1
ATOM 4143 N N . GLY E 1 32 ? 46.938 65.545 65.189 1.00 51.04 32 GLY E N 1
ATOM 4144 C CA . GLY E 1 32 ? 45.691 64.806 65.172 1.00 51.87 32 GLY E CA 1
ATOM 4145 C C . GLY E 1 32 ? 44.775 65.996 64.951 1.00 52.26 32 GLY E C 1
ATOM 4146 O O . GLY E 1 32 ? 44.629 66.831 65.839 1.00 54.38 32 GLY E O 1
ATOM 4147 N N . GLY E 1 33 ? 44.172 66.111 63.775 1.00 52.92 33 GLY E N 1
ATOM 4148 C CA . GLY E 1 33 ? 43.350 67.282 63.511 1.00 51.79 33 GLY E CA 1
ATOM 4149 C C . GLY E 1 33 ? 41.848 67.149 63.562 1.00 50.74 33 GLY E C 1
ATOM 4150 O O . GLY E 1 33 ? 41.273 66.837 64.597 1.00 50.17 33 GLY E O 1
ATOM 4151 N N . SER E 1 34 ? 41.219 67.423 62.427 1.00 51.07 34 SER E N 1
ATOM 4152 C CA . SER E 1 34 ? 39.772 67.345 62.280 1.00 49.82 34 SER E CA 1
ATOM 4153 C C . SER E 1 34 ? 39.079 68.391 63.138 1.00 48.05 34 SER E C 1
ATOM 4154 O O . SER E 1 34 ? 39.697 69.020 64.001 1.00 49.32 34 SER E O 1
ATOM 4157 N N . GLY E 1 35 ? 37.790 68.580 62.885 1.00 46.01 35 GLY E N 1
ATOM 4158 C CA . GLY E 1 35 ? 37.014 69.540 63.644 1.00 40.29 35 GLY E CA 1
ATOM 4159 C C . GLY E 1 35 ? 37.325 70.990 63.365 1.00 37.80 35 GLY E C 1
ATOM 4160 O O . GLY E 1 35 ? 38.082 71.335 62.458 1.00 36.40 35 GLY E O 1
ATOM 4161 N N . THR E 1 36 ? 36.729 71.851 64.175 1.00 36.67 36 THR E N 1
ATOM 4162 C CA . THR E 1 36 ? 36.912 73.282 64.042 1.00 35.87 36 THR E CA 1
ATOM 4163 C C . THR E 1 36 ? 37.745 73.783 65.217 1.00 35.19 36 THR E C 1
ATOM 4164 O O . THR E 1 36 ? 37.488 73.426 66.358 1.00 36.71 36 THR E O 1
ATOM 4168 N N . PRO E 1 37 ? 38.762 74.613 64.953 1.00 34.92 37 PRO E N 1
ATOM 4169 C CA . PRO E 1 37 ? 39.591 75.123 66.051 1.00 34.76 37 PRO E CA 1
ATOM 4170 C C . PRO E 1 37 ? 38.695 75.783 67.115 1.00 35.64 37 PRO E C 1
ATOM 4171 O O . PRO E 1 37 ? 37.774 76.536 66.776 1.00 34.52 37 PRO E O 1
ATOM 4175 N N . VAL E 1 38 ? 38.965 75.498 68.389 1.00 35.19 38 VAL E N 1
ATOM 4176 C CA . VAL E 1 38 ? 38.168 76.043 69.477 1.00 33.74 38 VAL E CA 1
ATOM 4177 C C . VAL E 1 38 ? 38.462 77.490 69.850 1.00 34.02 38 VAL E C 1
ATOM 4178 O O . VAL E 1 38 ? 37.586 78.178 70.360 1.00 36.61 38 VAL E O 1
ATOM 4182 N N . ASP E 1 39 ? 39.686 77.946 69.617 1.00 33.70 39 ASP E N 1
ATOM 4183 C CA . ASP E 1 39 ? 40.064 79.324 69.919 1.00 32.96 39 ASP E CA 1
ATOM 4184 C C . ASP E 1 39 ? 41.310 79.726 69.150 1.00 33.15 39 ASP E C 1
ATOM 4185 O O . ASP E 1 39 ? 41.807 78.963 68.326 1.00 33.46 39 ASP E O 1
ATOM 4190 N N . GLU E 1 40 ? 41.810 80.925 69.421 1.00 32.43 40 GLU E N 1
ATOM 4191 C CA . GLU E 1 40 ? 43.007 81.428 68.756 1.00 31.23 40 GLU E CA 1
ATOM 4192 C C . GLU E 1 40 ? 44.177 80.448 68.889 1.00 31.26 40 GLU E C 1
ATOM 4193 O O . GLU E 1 40 ? 44.860 80.157 67.904 1.00 32.52 40 GLU E O 1
ATOM 4199 N N . LEU E 1 41 ? 44.411 79.949 70.102 1.00 28.94 41 LEU E N 1
ATOM 4200 C CA . LEU E 1 41 ? 45.502 79.013 70.336 1.00 29.16 41 LEU E CA 1
ATOM 4201 C C . LEU E 1 41 ? 45.336 77.817 69.414 1.00 30.37 41 LEU E C 1
ATOM 4202 O O . LEU E 1 41 ? 46.268 77.424 68.712 1.00 26.62 41 LEU E O 1
ATOM 4207 N N . ASP E 1 42 ? 44.141 77.237 69.422 1.00 32.10 42 ASP E N 1
ATOM 4208 C CA . ASP E 1 42 ? 43.861 76.082 68.585 1.00 35.95 42 ASP E CA 1
ATOM 4209 C C . ASP E 1 42 ? 44.121 76.400 67.108 1.00 39.18 42 ASP E C 1
ATOM 4210 O O . ASP E 1 42 ? 44.569 75.522 66.360 1.00 39.82 42 ASP E O 1
ATOM 4215 N N . ARG E 1 43 ? 43.847 77.647 66.702 1.00 41.22 43 ARG E N 1
ATOM 4216 C CA . ARG E 1 43 ? 44.058 78.112 65.315 1.00 45.66 43 ARG E CA 1
ATOM 4217 C C . ARG E 1 43 ? 45.525 77.960 64.975 1.00 42.91 43 ARG E C 1
ATOM 4218 O O . ARG E 1 43 ? 45.898 77.477 63.906 1.00 43.23 43 ARG E O 1
ATOM 4226 N N . CYS E 1 44 ? 46.353 78.465 65.879 1.00 40.10 44 CYS E N 1
ATOM 4227 C CA . CYS E 1 44 ? 47.794 78.400 65.732 1.00 38.84 44 CYS E CA 1
ATOM 4228 C C . CYS E 1 44 ? 48.212 76.980 65.370 1.00 37.87 44 CYS E C 1
ATOM 4229 O O . CYS E 1 44 ? 48.995 76.780 64.447 1.00 36.94 44 CYS E O 1
ATOM 4232 N N . CYS E 1 45 ? 47.687 76.000 66.100 1.00 36.69 45 CYS E N 1
ATOM 4233 C CA . CYS E 1 45 ? 48.034 74.613 65.846 1.00 37.08 45 CYS E CA 1
ATOM 4234 C C . CYS E 1 45 ? 47.535 74.115 64.491 1.00 37.73 45 CYS E C 1
ATOM 4235 O O . CYS E 1 45 ? 48.257 73.403 63.785 1.00 37.27 45 CYS E O 1
ATOM 4238 N N . GLN E 1 46 ? 46.313 74.489 64.114 1.00 37.16 46 GLN E N 1
ATOM 4239 C CA . GLN E 1 46 ? 45.796 74.082 62.810 1.00 37.01 46 GLN E CA 1
ATOM 4240 C C . GLN E 1 46 ? 46.705 74.687 61.730 1.00 35.85 46 GLN E C 1
ATOM 4241 O O . GLN E 1 46 ? 47.105 74.008 60.796 1.00 36.11 46 GLN E O 1
ATOM 4247 N N . THR E 1 47 ? 47.040 75.962 61.873 1.00 34.22 47 THR E N 1
ATOM 4248 C CA . THR E 1 47 ? 47.916 76.623 60.913 1.00 35.01 47 THR E CA 1
ATOM 4249 C C . THR E 1 47 ? 49.266 75.911 60.865 1.00 35.99 47 THR E C 1
ATOM 4250 O O . THR E 1 47 ? 49.899 75.830 59.815 1.00 36.13 47 THR E O 1
ATOM 4254 N N . HIS E 1 48 ? 49.698 75.392 62.007 1.00 35.90 48 HIS E N 1
ATOM 4255 C CA . HIS E 1 48 ? 50.969 74.694 62.088 1.00 32.88 48 HIS E CA 1
ATOM 4256 C C . HIS E 1 48 ? 50.908 73.398 61.285 1.00 32.23 48 HIS E C 1
ATOM 4257 O O . HIS E 1 48 ? 51.878 73.037 60.619 1.00 32.42 48 HIS E O 1
ATOM 4264 N N . ASP E 1 49 ? 49.780 72.695 61.346 1.00 31.79 49 ASP E N 1
ATOM 4265 C CA . ASP E 1 49 ? 49.642 71.459 60.574 1.00 33.63 49 ASP E CA 1
ATOM 4266 C C . ASP E 1 49 ? 49.736 71.810 59.087 1.00 35.14 49 ASP E C 1
ATOM 4267 O O . ASP E 1 49 ? 50.539 71.241 58.350 1.00 34.22 49 ASP E O 1
ATOM 4272 N N . ASN E 1 50 ? 48.901 72.751 58.658 1.00 36.53 50 ASN E N 1
ATOM 4273 C CA . ASN E 1 50 ? 48.891 73.185 57.268 1.00 38.85 50 ASN E CA 1
ATOM 4274 C C . ASN E 1 50 ? 50.313 73.385 56.811 1.00 37.84 50 ASN E C 1
ATOM 4275 O O . ASN E 1 50 ? 50.723 72.874 55.772 1.00 40.99 50 ASN E O 1
ATOM 4280 N N . CYS E 1 51 ? 51.062 74.133 57.606 1.00 35.64 51 CYS E N 1
ATOM 4281 C CA . CYS E 1 51 ? 52.445 74.407 57.298 1.00 34.20 51 CYS E CA 1
ATOM 4282 C C . CYS E 1 51 ? 53.212 73.095 57.058 1.00 32.79 51 CYS E C 1
ATOM 4283 O O . CYS E 1 51 ? 53.939 72.968 56.074 1.00 32.14 51 CYS E O 1
ATOM 4286 N N . TYR E 1 52 ? 53.046 72.117 57.939 1.00 30.24 52 TYR E N 1
ATOM 4287 C CA . TYR E 1 52 ? 53.737 70.847 57.758 1.00 29.60 52 TYR E CA 1
ATOM 4288 C C . TYR E 1 52 ? 53.275 70.170 56.474 1.00 30.02 52 TYR E C 1
ATOM 4289 O O . TYR E 1 52 ? 54.061 69.516 55.789 1.00 27.25 52 TYR E O 1
ATOM 4298 N N . ASP E 1 53 ? 51.996 70.339 56.153 1.00 31.24 53 ASP E N 1
ATOM 4299 C CA . ASP E 1 53 ? 51.433 69.760 54.944 1.00 34.90 53 ASP E CA 1
ATOM 4300 C C . ASP E 1 53 ? 52.173 70.286 53.720 1.00 36.05 53 ASP E C 1
ATOM 4301 O O . ASP E 1 53 ? 52.536 69.513 52.832 1.00 36.30 53 ASP E O 1
ATOM 4306 N N . LYS E 1 54 ? 52.395 71.601 53.687 1.00 35.89 54 LYS E N 1
ATOM 4307 C CA . LYS E 1 54 ? 53.087 72.243 52.573 1.00 37.07 54 LYS E CA 1
ATOM 4308 C C . LYS E 1 54 ? 54.531 71.782 52.502 1.00 37.79 54 LYS E C 1
ATOM 4309 O O . LYS E 1 54 ? 55.064 71.540 51.417 1.00 38.99 54 LYS E O 1
ATOM 4315 N N . ALA E 1 55 ? 55.172 71.684 53.660 1.00 36.70 55 ALA E N 1
ATOM 4316 C CA . ALA E 1 55 ? 56.568 71.280 53.718 1.00 36.02 55 ALA E CA 1
ATOM 4317 C C . ALA E 1 55 ? 56.784 69.958 53.009 1.00 35.01 55 ALA E C 1
ATOM 4318 O O . ALA E 1 55 ? 57.771 69.790 52.303 1.00 35.87 55 ALA E O 1
ATOM 4320 N N . GLU E 1 56 ? 55.854 69.026 53.189 1.00 34.12 56 GLU E N 1
ATOM 4321 C CA . GLU E 1 56 ? 55.966 67.716 52.567 1.00 34.99 56 GLU E CA 1
ATOM 4322 C C . GLU E 1 56 ? 55.810 67.803 51.055 1.00 36.15 56 GLU E C 1
ATOM 4323 O O . GLU E 1 56 ? 55.984 66.804 50.359 1.00 35.05 56 GLU E O 1
ATOM 4329 N N . LYS E 1 57 ? 55.490 68.999 50.557 1.00 38.05 57 LYS E N 1
ATOM 4330 C CA . LYS E 1 57 ? 55.278 69.237 49.128 1.00 39.76 57 LYS E CA 1
ATOM 4331 C C . LYS E 1 57 ? 56.319 70.141 48.481 1.00 40.55 57 LYS E C 1
ATOM 4332 O O . LYS E 1 57 ? 56.394 70.227 47.254 1.00 41.06 57 LYS E O 1
ATOM 4338 N N . LEU E 1 58 ? 57.111 70.829 49.296 1.00 40.85 58 LEU E N 1
ATOM 4339 C CA . LEU E 1 58 ? 58.132 71.726 48.765 1.00 42.47 58 LEU E CA 1
ATOM 4340 C C . LEU E 1 58 ? 59.149 70.985 47.905 1.00 43.58 58 LEU E C 1
ATOM 4341 O O . LEU E 1 58 ? 59.780 70.038 48.360 1.00 43.39 58 LEU E O 1
ATOM 4346 N N . PRO E 1 59 ? 59.346 71.430 46.656 1.00 43.85 59 PRO E N 1
ATOM 4347 C CA . PRO E 1 59 ? 60.313 70.749 45.794 1.00 42.76 59 PRO E CA 1
ATOM 4348 C C . PRO E 1 59 ? 61.643 70.585 46.509 1.00 41.28 59 PRO E C 1
ATOM 4349 O O . PRO E 1 59 ? 62.342 69.584 46.345 1.00 40.12 59 PRO E O 1
ATOM 4353 N N . GLU E 1 60 ? 61.971 71.581 47.318 1.00 40.46 60 GLU E N 1
ATOM 4354 C CA . GLU E 1 60 ? 63.222 71.591 48.044 1.00 41.43 60 GLU E CA 1
ATOM 4355 C C . GLU E 1 60 ? 63.339 70.524 49.126 1.00 41.12 60 GLU E C 1
ATOM 4356 O O . GLU E 1 60 ? 64.424 70.319 49.654 1.00 39.41 60 GLU E O 1
ATOM 4362 N N . CYS E 1 61 ? 62.234 69.842 49.441 1.00 40.40 61 CYS E N 1
ATOM 4363 C CA . CYS E 1 61 ? 62.229 68.791 50.471 1.00 39.57 61 CYS E CA 1
ATOM 4364 C C . CYS E 1 61 ? 62.163 67.343 49.969 1.00 40.42 61 CYS E C 1
ATOM 4365 O O . CYS E 1 61 ? 61.092 66.852 49.586 1.00 38.41 61 CYS E O 1
ATOM 4368 N N . LYS E 1 62 ? 63.305 66.659 49.988 1.00 39.62 62 LYS E N 1
ATOM 4369 C CA . LYS E 1 62 ? 63.368 65.256 49.599 1.00 40.05 62 LYS E CA 1
ATOM 4370 C C . LYS E 1 62 ? 64.532 64.614 50.319 1.00 37.09 62 LYS E C 1
ATOM 4371 O O . LYS E 1 62 ? 65.426 65.313 50.791 1.00 38.70 62 LYS E O 1
ATOM 4377 N N . GLY E 1 63 ? 64.511 63.289 50.417 1.00 33.67 63 GLY E N 1
ATOM 4378 C CA . GLY E 1 63 ? 65.574 62.576 51.101 1.00 30.06 63 GLY E CA 1
ATOM 4379 C C . GLY E 1 63 ? 65.145 62.037 52.453 1.00 29.21 63 GLY E C 1
ATOM 4380 O O . GLY E 1 63 ? 64.165 62.503 53.039 1.00 26.16 63 GLY E O 1
ATOM 4381 N N . ILE E 1 64 ? 65.879 61.045 52.946 1.00 29.14 64 ILE E N 1
ATOM 4382 C CA . ILE E 1 64 ? 65.583 60.450 54.240 1.00 29.68 64 ILE E CA 1
ATOM 4383 C C . ILE E 1 64 ? 65.624 61.510 55.341 1.00 29.43 64 ILE E C 1
ATOM 4384 O O . ILE E 1 64 ? 66.530 62.342 55.393 1.00 29.18 64 ILE E O 1
ATOM 4389 N N . LEU E 1 65 ? 64.616 61.473 56.202 1.00 28.19 65 LEU E N 1
ATOM 4390 C CA . LEU E 1 65 ? 64.468 62.412 57.304 1.00 28.06 65 LEU E CA 1
ATOM 4391 C C . LEU E 1 65 ? 64.435 63.875 56.889 1.00 27.73 65 LEU E C 1
ATOM 4392 O O . LEU E 1 65 ? 65.095 64.707 57.501 1.00 29.71 65 LEU E O 1
ATOM 4397 N N . SER E 1 66 ? 63.680 64.193 55.843 1.00 25.60 66 SER E N 1
ATOM 4398 C CA . SER E 1 66 ? 63.554 65.584 55.435 1.00 26.44 66 SER E CA 1
ATOM 4399 C C . SER E 1 66 ? 62.178 66.099 55.890 1.00 24.74 66 SER E C 1
ATOM 4400 O O . SER E 1 66 ? 61.865 67.271 55.740 1.00 23.81 66 SER E O 1
ATOM 4403 N N . GLY E 1 67 ? 61.381 65.200 56.466 1.00 24.38 67 GLY E N 1
ATOM 4404 C CA . GLY E 1 67 ? 60.055 65.545 56.956 1.00 23.79 67 GLY E CA 1
ATOM 4405 C C . GLY E 1 67 ? 60.118 66.532 58.101 1.00 23.20 67 GLY E C 1
ATOM 4406 O O . GLY E 1 67 ? 61.120 66.584 58.804 1.00 23.91 67 GLY E O 1
ATOM 4407 N N . PRO E 1 68 ? 59.061 67.326 58.324 1.00 24.24 68 PRO E N 1
ATOM 4408 C CA . PRO E 1 68 ? 59.068 68.311 59.415 1.00 26.35 68 PRO E CA 1
ATOM 4409 C C . PRO E 1 68 ? 59.239 67.770 60.840 1.00 24.45 68 PRO E C 1
ATOM 4410 O O . PRO E 1 68 ? 59.719 68.483 61.709 1.00 26.02 68 PRO E O 1
ATOM 4414 N N . TYR E 1 69 ? 58.863 66.516 61.069 1.00 24.22 69 TYR E N 1
ATOM 4415 C CA . TYR E 1 69 ? 58.992 65.887 62.389 1.00 25.89 69 TYR E CA 1
ATOM 4416 C C . TYR E 1 69 ? 60.434 65.594 62.791 1.00 26.70 69 TYR E C 1
ATOM 4417 O O . TYR E 1 69 ? 60.834 65.836 63.933 1.00 24.77 69 TYR E O 1
ATOM 4426 N N . PHE E 1 70 ? 61.200 65.053 61.846 1.00 26.15 70 PHE E N 1
ATOM 4427 C CA . PHE E 1 70 ? 62.576 64.651 62.108 1.00 28.14 70 PHE E CA 1
ATOM 4428 C C . PHE E 1 70 ? 63.693 65.447 61.459 1.00 27.62 70 PHE E C 1
ATOM 4429 O O . PHE E 1 70 ? 64.862 65.201 61.746 1.00 29.02 70 PHE E O 1
ATOM 4437 N N . ASN E 1 71 ? 63.347 66.393 60.594 1.00 26.93 71 ASN E N 1
ATOM 4438 C CA . ASN E 1 71 ? 64.356 67.189 59.914 1.00 26.77 71 ASN E CA 1
ATOM 4439 C C . ASN E 1 71 ? 64.942 68.224 60.865 1.00 27.74 71 ASN E C 1
ATOM 4440 O O . ASN E 1 71 ? 64.277 69.189 61.232 1.00 28.67 71 ASN E O 1
ATOM 4445 N N . THR E 1 72 ? 66.197 68.019 61.249 1.00 27.17 72 THR E N 1
ATOM 4446 C CA . THR E 1 72 ? 66.880 68.920 62.161 1.00 27.19 72 THR E CA 1
ATOM 4447 C C . THR E 1 72 ? 67.375 70.183 61.459 1.00 28.11 72 THR E C 1
ATOM 4448 O O . THR E 1 72 ? 68.242 70.120 60.590 1.00 30.09 72 THR E O 1
ATOM 4452 N N . TYR E 1 73 ? 66.829 71.330 61.840 1.00 27.75 73 TYR E N 1
ATOM 4453 C CA . TYR E 1 73 ? 67.235 72.594 61.243 1.00 29.47 73 TYR E CA 1
ATOM 4454 C C . TYR E 1 73 ? 68.157 73.413 62.143 1.00 31.22 73 TYR E C 1
ATOM 4455 O O . TYR E 1 73 ? 68.424 73.048 63.295 1.00 31.82 73 TYR E O 1
ATOM 4464 N N . SER E 1 74 ? 68.659 74.516 61.600 1.00 33.77 74 SER E N 1
ATOM 4465 C CA . SER E 1 74 ? 69.553 75.401 62.339 1.00 34.79 74 SER E CA 1
ATOM 4466 C C . SER E 1 74 ? 68.790 76.650 62.769 1.00 34.29 74 SER E C 1
ATOM 4467 O O . SER E 1 74 ? 68.181 77.324 61.945 1.00 32.68 74 SER E O 1
ATOM 4470 N N . TYR E 1 75 ? 68.813 76.947 64.065 1.00 34.64 75 TYR E N 1
ATOM 4471 C CA . TYR E 1 75 ? 68.111 78.109 64.587 1.00 36.37 75 TYR E CA 1
ATOM 4472 C C . TYR E 1 75 ? 68.758 78.548 65.881 1.00 37.63 75 TYR E C 1
ATOM 4473 O O . TYR E 1 75 ? 69.650 77.881 66.409 1.00 36.40 75 TYR E O 1
ATOM 4482 N N . ASP E 1 76 ? 68.278 79.670 66.399 1.00 39.21 76 ASP E N 1
ATOM 4483 C CA . ASP E 1 76 ? 68.799 80.220 67.640 1.00 41.85 76 ASP E CA 1
ATOM 4484 C C . ASP E 1 76 ? 67.739 80.971 68.439 1.00 42.87 76 ASP E C 1
ATOM 4485 O O . ASP E 1 76 ? 66.832 81.612 67.886 1.00 43.15 76 ASP E O 1
ATOM 4490 N N . CYS E 1 77 ? 67.865 80.860 69.754 1.00 43.99 77 CYS E N 1
ATOM 4491 C CA . CYS E 1 77 ? 66.977 81.523 70.691 1.00 45.10 77 CYS E CA 1
ATOM 4492 C C . CYS E 1 77 ? 67.870 82.385 71.567 1.00 46.92 77 CYS E C 1
ATOM 4493 O O . CYS E 1 77 ? 68.634 81.864 72.384 1.00 45.72 77 CYS E O 1
ATOM 4496 N N . THR E 1 78 ? 67.789 83.699 71.371 1.00 49.31 78 THR E N 1
ATOM 4497 C CA . THR E 1 78 ? 68.577 84.641 72.155 1.00 52.77 78 THR E CA 1
ATOM 4498 C C . THR E 1 78 ? 67.687 85.780 72.646 1.00 54.19 78 THR E C 1
ATOM 4499 O O . THR E 1 78 ? 66.981 86.436 71.863 1.00 55.47 78 THR E O 1
ATOM 4503 N N . ASP E 1 79 ? 67.725 86.002 73.952 1.00 55.74 79 ASP E N 1
ATOM 4504 C CA . ASP E 1 79 ? 66.932 87.049 74.586 1.00 58.15 79 ASP E CA 1
ATOM 4505 C C . ASP E 1 79 ? 65.449 86.937 74.224 1.00 58.29 79 ASP E C 1
ATOM 4506 O O . ASP E 1 79 ? 64.811 87.933 73.858 1.00 58.35 79 ASP E O 1
ATOM 4511 N N . GLY E 1 80 ? 64.914 85.719 74.315 1.00 57.77 80 GLY E N 1
ATOM 4512 C CA . GLY E 1 80 ? 63.503 85.484 74.034 1.00 55.07 80 GLY E CA 1
ATOM 4513 C C . GLY E 1 80 ? 63.023 85.570 72.597 1.00 53.94 80 GLY E C 1
ATOM 4514 O O . GLY E 1 80 ? 61.813 85.576 72.341 1.00 52.90 80 GLY E O 1
ATOM 4515 N N . LYS E 1 81 ? 63.944 85.634 71.645 1.00 52.61 81 LYS E N 1
ATOM 4516 C CA . LYS E 1 81 ? 63.540 85.707 70.244 1.00 51.92 81 LYS E CA 1
ATOM 4517 C C . LYS E 1 81 ? 64.093 84.518 69.442 1.00 49.55 81 LYS E C 1
ATOM 4518 O O . LYS E 1 81 ? 65.156 83.987 69.762 1.00 48.54 81 LYS E O 1
ATOM 4524 N N . LEU E 1 82 ? 63.362 84.103 68.410 1.00 47.08 82 LEU E N 1
ATOM 4525 C CA . LEU E 1 82 ? 63.777 82.975 67.578 1.00 43.87 82 LEU E CA 1
ATOM 4526 C C . LEU E 1 82 ? 64.312 83.379 66.206 1.00 42.38 82 LEU E C 1
ATOM 4527 O O . LEU E 1 82 ? 63.686 84.157 65.475 1.00 40.96 82 LEU E O 1
ATOM 4532 N N . THR E 1 83 ? 65.467 82.818 65.856 1.00 40.09 83 THR E N 1
ATOM 4533 C CA . THR E 1 83 ? 66.106 83.100 64.579 1.00 40.33 83 THR E CA 1
ATOM 4534 C C . THR E 1 83 ? 66.431 81.816 63.788 1.00 40.01 83 THR E C 1
ATOM 4535 O O . THR E 1 83 ? 67.141 80.943 64.289 1.00 40.53 83 THR E O 1
ATOM 4539 N N . CYS E 1 84 ? 65.899 81.698 62.570 1.00 39.91 84 CYS E N 1
ATOM 4540 C CA . CYS E 1 84 ? 66.182 80.541 61.718 1.00 40.62 84 CYS E CA 1
ATOM 4541 C C . CYS E 1 84 ? 67.447 80.843 60.892 1.00 42.87 84 CYS E C 1
ATOM 4542 O O . CYS E 1 84 ? 67.434 81.698 60.000 1.00 41.45 84 CYS E O 1
ATOM 4545 N N . ASN E 1 85 ? 68.535 80.133 61.189 1.00 43.62 85 ASN E N 1
ATOM 4546 C CA . ASN E 1 85 ? 69.806 80.359 60.509 1.00 45.61 85 ASN E CA 1
ATOM 4547 C C . ASN E 1 85 ? 70.065 79.586 59.221 1.00 46.88 85 ASN E C 1
ATOM 4548 O O . ASN E 1 85 ? 71.141 79.707 58.644 1.00 48.44 85 ASN E O 1
ATOM 4553 N N . ASP E 1 86 ? 69.103 78.794 58.761 1.00 48.54 86 ASP E N 1
ATOM 4554 C CA . ASP E 1 86 ? 69.297 78.032 57.527 1.00 50.59 86 ASP E CA 1
ATOM 4555 C C . ASP E 1 86 ? 69.258 78.954 56.305 1.00 53.42 86 ASP E C 1
ATOM 4556 O O . ASP E 1 86 ? 68.416 79.843 56.220 1.00 52.85 86 ASP E O 1
ATOM 4561 N N . GLN E 1 87 ? 70.178 78.731 55.366 1.00 56.57 87 GLN E N 1
ATOM 4562 C CA . GLN E 1 87 ? 70.271 79.527 54.138 1.00 58.95 87 GLN E CA 1
ATOM 4563 C C . GLN E 1 87 ? 70.455 78.567 52.962 1.00 59.65 87 GLN E C 1
ATOM 4564 O O . GLN E 1 87 ? 69.649 78.521 52.029 1.00 59.99 87 GLN E O 1
ATOM 4570 N N . ASN E 1 88 ? 71.533 77.799 53.044 1.00 59.34 88 ASN E N 1
ATOM 4571 C CA . ASN E 1 88 ? 71.912 76.805 52.050 1.00 60.72 88 ASN E CA 1
ATOM 4572 C C . ASN E 1 88 ? 70.840 75.728 51.820 1.00 60.07 88 ASN E C 1
ATOM 4573 O O . ASN E 1 88 ? 70.776 75.130 50.744 1.00 60.48 88 ASN E O 1
ATOM 4578 N N . ASP E 1 89 ? 69.991 75.486 52.817 1.00 57.94 89 ASP E N 1
ATOM 4579 C CA . ASP E 1 89 ? 68.969 74.438 52.707 1.00 54.31 89 ASP E CA 1
ATOM 4580 C C . ASP E 1 89 ? 67.557 74.984 52.945 1.00 52.88 89 ASP E C 1
ATOM 4581 O O . ASP E 1 89 ? 67.092 75.062 54.085 1.00 52.86 89 ASP E O 1
ATOM 4586 N N . LYS E 1 90 ? 66.879 75.335 51.855 1.00 51.18 90 LYS E N 1
ATOM 4587 C CA . LYS E 1 90 ? 65.533 75.904 51.906 1.00 49.48 90 LYS E CA 1
ATOM 4588 C C . LYS E 1 90 ? 64.509 75.038 52.638 1.00 46.46 90 LYS E C 1
ATOM 4589 O O . LYS E 1 90 ? 63.636 75.559 53.333 1.00 45.16 90 LYS E O 1
ATOM 4595 N N . CYS E 1 91 ? 64.609 73.720 52.482 1.00 42.89 91 CYS E N 1
ATOM 4596 C CA . CYS E 1 91 ? 63.678 72.832 53.162 1.00 38.85 91 CYS E CA 1
ATOM 4597 C C . CYS E 1 91 ? 63.799 73.045 54.673 1.00 37.63 91 CYS E C 1
ATOM 4598 O O . CYS E 1 91 ? 62.799 73.297 55.352 1.00 34.66 91 CYS E O 1
ATOM 4601 N N . LYS E 1 92 ? 65.022 72.961 55.197 1.00 35.82 92 LYS E N 1
ATOM 4602 C CA . LYS E 1 92 ? 65.233 73.168 56.631 1.00 36.27 92 LYS E CA 1
ATOM 4603 C C . LYS E 1 92 ? 64.747 74.554 57.062 1.00 35.85 92 LYS E C 1
ATOM 4604 O O . LYS E 1 92 ? 64.315 74.742 58.200 1.00 35.45 92 LYS E O 1
ATOM 4610 N N . LEU E 1 93 ? 64.820 75.518 56.146 1.00 35.40 93 LEU E N 1
ATOM 4611 C CA . LEU E 1 93 ? 64.385 76.882 56.435 1.00 34.36 93 LEU E CA 1
ATOM 4612 C C . LEU E 1 93 ? 62.871 76.957 56.556 1.00 33.86 93 LEU E C 1
ATOM 4613 O O . LEU E 1 93 ? 62.351 77.535 57.503 1.00 35.12 93 LEU E O 1
ATOM 4618 N N . PHE E 1 94 ? 62.171 76.376 55.589 1.00 33.17 94 PHE E N 1
ATOM 4619 C CA . PHE E 1 94 ? 60.714 76.363 55.589 1.00 33.83 94 PHE E CA 1
ATOM 4620 C C . PHE E 1 94 ? 60.222 75.774 56.917 1.00 35.03 94 PHE E C 1
ATOM 4621 O O . PHE E 1 94 ? 59.494 76.421 57.660 1.00 35.20 94 PHE E O 1
ATOM 4629 N N . ILE E 1 95 ? 60.629 74.539 57.202 1.00 35.14 95 ILE E N 1
ATOM 4630 C CA . ILE E 1 95 ? 60.240 73.849 58.430 1.00 33.57 95 ILE E CA 1
ATOM 4631 C C . ILE E 1 95 ? 60.571 74.669 59.679 1.00 33.36 95 ILE E C 1
ATOM 4632 O O . ILE E 1 95 ? 59.745 74.774 60.590 1.00 32.76 95 ILE E O 1
ATOM 4637 N N . CYS E 1 96 ? 61.773 75.237 59.729 1.00 32.93 96 CYS E N 1
ATOM 4638 C CA . CYS E 1 96 ? 62.166 76.040 60.888 1.00 33.55 96 CYS E CA 1
ATOM 4639 C C . CYS E 1 96 ? 61.193 77.203 61.073 1.00 34.00 96 CYS E C 1
ATOM 4640 O O . CYS E 1 96 ? 60.881 77.585 62.201 1.00 33.54 96 CYS E O 1
ATOM 4643 N N . ASN E 1 97 ? 60.725 77.761 59.959 1.00 33.56 97 ASN E N 1
ATOM 4644 C CA . ASN E 1 97 ? 59.784 78.875 59.979 1.00 33.92 97 ASN E CA 1
ATOM 4645 C C . ASN E 1 97 ? 58.410 78.425 60.434 1.00 33.54 97 ASN E C 1
ATOM 4646 O O . ASN E 1 97 ? 57.716 79.168 61.132 1.00 33.42 97 ASN E O 1
ATOM 4651 N N . CYS E 1 98 ? 58.014 77.220 60.025 1.00 33.14 98 CYS E N 1
ATOM 4652 C CA . CYS E 1 98 ? 56.731 76.662 60.438 1.00 33.46 98 CYS E CA 1
ATOM 4653 C C . CYS E 1 98 ? 56.686 76.629 61.965 1.00 32.95 98 CYS E C 1
ATOM 4654 O O . CYS E 1 98 ? 55.696 77.030 62.569 1.00 32.82 98 CYS E O 1
ATOM 4657 N N . ASP E 1 99 ? 57.766 76.150 62.577 1.00 32.52 99 ASP E N 1
ATOM 4658 C CA . ASP E 1 99 ? 57.850 76.046 64.032 1.00 32.97 99 ASP E CA 1
ATOM 4659 C C . ASP E 1 99 ? 57.987 77.401 64.726 1.00 33.48 99 ASP E C 1
ATOM 4660 O O . ASP E 1 99 ? 57.403 77.626 65.788 1.00 31.70 99 ASP E O 1
ATOM 4665 N N . ARG E 1 100 ? 58.761 78.295 64.122 1.00 33.95 100 ARG E N 1
ATOM 4666 C CA . ARG E 1 100 ? 58.960 79.627 64.674 1.00 34.97 100 ARG E CA 1
ATOM 4667 C C . ARG E 1 100 ? 57.622 80.360 64.736 1.00 34.44 100 ARG E C 1
ATOM 4668 O O . ARG E 1 100 ? 57.192 80.820 65.802 1.00 32.62 100 ARG E O 1
ATOM 4676 N N . THR E 1 101 ? 56.974 80.456 63.578 1.00 33.01 101 THR E N 1
ATOM 4677 C CA . THR E 1 101 ? 55.696 81.126 63.467 1.00 33.36 101 THR E CA 1
ATOM 4678 C C . THR E 1 101 ? 54.740 80.570 64.498 1.00 34.20 101 THR E C 1
ATOM 4679 O O . THR E 1 101 ? 54.011 81.316 65.145 1.00 35.70 101 THR E O 1
ATOM 4683 N N . ALA E 1 102 ? 54.744 79.250 64.651 1.00 33.36 102 ALA E N 1
ATOM 4684 C CA . ALA E 1 102 ? 53.849 78.620 65.603 1.00 30.93 102 ALA E CA 1
ATOM 4685 C C . ALA E 1 102 ? 54.184 78.979 67.040 1.00 30.50 102 ALA E C 1
ATOM 4686 O O . ALA E 1 102 ? 53.285 79.262 67.833 1.00 28.43 102 ALA E O 1
ATOM 4688 N N . ALA E 1 103 ? 55.470 78.975 67.382 1.00 30.19 103 ALA E N 1
ATOM 4689 C CA . ALA E 1 103 ? 55.871 79.291 68.751 1.00 31.68 103 ALA E CA 1
ATOM 4690 C C . ALA E 1 103 ? 55.462 80.705 69.133 1.00 33.07 103 ALA E C 1
ATOM 4691 O O . ALA E 1 103 ? 54.984 80.941 70.238 1.00 33.85 103 ALA E O 1
ATOM 4693 N N . MET E 1 104 ? 55.643 81.643 68.210 1.00 36.05 104 MET E N 1
ATOM 4694 C CA . MET E 1 104 ? 55.282 83.032 68.460 1.00 37.81 104 MET E CA 1
ATOM 4695 C C . MET E 1 104 ? 53.758 83.175 68.559 1.00 37.66 104 MET E C 1
ATOM 4696 O O . MET E 1 104 ? 53.262 83.978 69.352 1.00 38.47 104 MET E O 1
ATOM 4701 N N . CYS E 1 105 ? 53.025 82.377 67.775 1.00 36.25 105 CYS E N 1
ATOM 4702 C CA . CYS E 1 105 ? 51.558 82.395 67.777 1.00 35.20 105 CYS E CA 1
ATOM 4703 C C . CYS E 1 105 ? 51.026 81.886 69.125 1.00 36.50 105 CYS E C 1
ATOM 4704 O O . CYS E 1 105 ? 50.074 82.446 69.670 1.00 35.75 105 CYS E O 1
ATOM 4707 N N . PHE E 1 106 ? 51.639 80.826 69.655 1.00 35.95 106 PHE E N 1
ATOM 4708 C CA . PHE E 1 106 ? 51.226 80.274 70.943 1.00 36.07 106 PHE E CA 1
ATOM 4709 C C . PHE E 1 106 ? 51.367 81.365 72.012 1.00 37.37 106 PHE E C 1
ATOM 4710 O O . PHE E 1 106 ? 50.432 81.639 72.765 1.00 38.22 106 PHE E O 1
ATOM 4718 N N . ALA E 1 107 ? 52.547 81.979 72.066 1.00 37.87 107 ALA E N 1
ATOM 4719 C CA . ALA E 1 107 ? 52.854 83.025 73.038 1.00 38.89 107 ALA E CA 1
ATOM 4720 C C . ALA E 1 107 ? 51.875 84.195 73.037 1.00 39.60 107 ALA E C 1
ATOM 4721 O O . ALA E 1 107 ? 51.534 84.725 74.088 1.00 40.87 107 ALA E O 1
ATOM 4723 N N . LYS E 1 108 ? 51.421 84.591 71.855 1.00 40.60 108 LYS E N 1
ATOM 4724 C CA . LYS E 1 108 ? 50.483 85.703 71.712 1.00 42.00 108 LYS E CA 1
ATOM 4725 C C . LYS E 1 108 ? 49.022 85.334 72.014 1.00 41.76 108 LYS E C 1
ATOM 4726 O O . LYS E 1 108 ? 48.237 86.174 72.468 1.00 42.37 108 LYS E O 1
ATOM 4732 N N . ALA E 1 109 ? 48.652 84.084 71.772 1.00 39.72 109 ALA E N 1
ATOM 4733 C CA . ALA E 1 109 ? 47.274 83.669 71.998 1.00 38.29 109 ALA E CA 1
ATOM 4734 C C . ALA E 1 109 ? 46.932 83.389 73.452 1.00 37.24 109 ALA E C 1
ATOM 4735 O O . ALA E 1 109 ? 47.762 82.912 74.223 1.00 36.17 109 ALA E O 1
ATOM 4737 N N . PRO E 1 110 ? 45.685 83.683 73.844 1.00 37.48 110 PRO E N 1
ATOM 4738 C CA . PRO E 1 110 ? 45.234 83.452 75.219 1.00 37.31 110 PRO E CA 1
ATOM 4739 C C . PRO E 1 110 ? 45.260 81.955 75.491 1.00 36.54 110 PRO E C 1
ATOM 4740 O O . PRO E 1 110 ? 45.037 81.157 74.578 1.00 36.26 110 PRO E O 1
ATOM 4744 N N . TYR E 1 111 ? 45.540 81.569 76.730 1.00 35.33 111 TYR E N 1
ATOM 4745 C CA . TYR E 1 111 ? 45.543 80.162 77.068 1.00 35.00 111 TYR E CA 1
ATOM 4746 C C . TYR E 1 111 ? 44.337 79.882 77.948 1.00 37.80 111 TYR E C 1
ATOM 4747 O O . TYR E 1 111 ? 44.272 80.324 79.090 1.00 39.37 111 TYR E O 1
ATOM 4756 N N . ASN E 1 112 ? 43.382 79.149 77.394 1.00 38.38 112 ASN E N 1
ATOM 4757 C CA . ASN E 1 112 ? 42.170 78.786 78.100 1.00 39.44 112 ASN E CA 1
ATOM 4758 C C . ASN E 1 112 ? 42.338 77.398 78.664 1.00 40.75 112 ASN E C 1
ATOM 4759 O O . ASN E 1 112 ? 42.055 76.413 77.975 1.00 37.75 112 ASN E O 1
ATOM 4764 N N . GLU E 1 113 ? 42.780 77.331 79.916 1.00 42.87 113 GLU E N 1
ATOM 4765 C CA . GLU E 1 113 ? 43.018 76.065 80.595 1.00 45.18 113 GLU E CA 1
ATOM 4766 C C . GLU E 1 113 ? 41.864 75.059 80.468 1.00 43.76 113 GLU E C 1
ATOM 4767 O O . GLU E 1 113 ? 42.085 73.849 80.498 1.00 40.66 113 GLU E O 1
ATOM 4773 N N . ALA E 1 114 ? 40.639 75.555 80.316 1.00 42.73 114 ALA E N 1
ATOM 4774 C CA . ALA E 1 114 ? 39.469 74.677 80.185 1.00 41.53 114 ALA E CA 1
ATOM 4775 C C . ALA E 1 114 ? 39.530 73.812 78.920 1.00 40.46 114 ALA E C 1
ATOM 4776 O O . ALA E 1 114 ? 38.947 72.729 78.860 1.00 39.57 114 ALA E O 1
ATOM 4778 N N . TYR E 1 115 ? 40.238 74.298 77.907 1.00 39.68 115 TYR E N 1
ATOM 4779 C CA . TYR E 1 115 ? 40.358 73.572 76.652 1.00 38.37 115 TYR E CA 1
ATOM 4780 C C . TYR E 1 115 ? 41.504 72.574 76.612 1.00 38.14 115 TYR E C 1
ATOM 4781 O O . TYR E 1 115 ? 41.655 71.843 75.641 1.00 38.80 115 TYR E O 1
ATOM 4790 N N . ASN E 1 116 ? 42.306 72.523 77.666 1.00 37.03 116 ASN E N 1
ATOM 4791 C CA . ASN E 1 116 ? 43.408 71.577 77.686 1.00 37.53 116 ASN E CA 1
ATOM 4792 C C . ASN E 1 116 ? 42.872 70.180 77.969 1.00 37.56 116 ASN E C 1
ATOM 4793 O O . ASN E 1 116 ? 41.926 70.014 78.742 1.00 37.35 116 ASN E O 1
ATOM 4798 N N . HIS E 1 117 ? 43.481 69.181 77.340 1.00 36.54 117 HIS E N 1
ATOM 4799 C CA . HIS E 1 117 ? 43.039 67.808 77.495 1.00 38.71 117 HIS E CA 1
ATOM 4800 C C . HIS E 1 117 ? 41.596 67.784 77.033 1.00 39.69 117 HIS E C 1
ATOM 4801 O O . HIS E 1 117 ? 40.719 67.227 77.685 1.00 40.02 117 HIS E O 1
ATOM 4808 N N . PHE E 1 118 ? 41.374 68.407 75.881 1.00 40.89 118 PHE E N 1
ATOM 4809 C CA . PHE E 1 118 ? 40.052 68.522 75.280 1.00 42.98 118 PHE E CA 1
ATOM 4810 C C . PHE E 1 118 ? 39.615 67.221 74.609 1.00 43.69 118 PHE E C 1
ATOM 4811 O O . PHE E 1 118 ? 40.426 66.507 74.027 1.00 45.22 118 PHE E O 1
ATOM 4819 N N . ASN E 1 119 ? 38.329 66.910 74.698 1.00 45.17 119 ASN E N 1
ATOM 4820 C CA . ASN E 1 119 ? 37.804 65.697 74.089 1.00 46.15 119 ASN E CA 1
ATOM 4821 C C . ASN E 1 119 ? 37.556 65.894 72.602 1.00 47.39 119 ASN E C 1
ATOM 4822 O O . ASN E 1 119 ? 36.648 66.626 72.210 1.00 47.76 119 ASN E O 1
ATOM 4827 N N . ARG E 1 120 ? 38.363 65.235 71.774 1.00 48.92 120 ARG E N 1
ATOM 4828 C CA . ARG E 1 120 ? 38.243 65.355 70.324 1.00 49.96 120 ARG E CA 1
ATOM 4829 C C . ARG E 1 120 ? 36.908 64.880 69.753 1.00 50.15 120 ARG E C 1
ATOM 4830 O O . ARG E 1 120 ? 36.546 65.230 68.626 1.00 50.47 120 ARG E O 1
ATOM 4838 N N . GLN E 1 121 ? 36.173 64.077 70.513 1.00 50.40 121 GLN E N 1
ATOM 4839 C CA . GLN E 1 121 ? 34.887 63.592 70.022 1.00 50.25 121 GLN E CA 1
ATOM 4840 C C . GLN E 1 121 ? 33.950 64.752 69.703 1.00 48.57 121 GLN E C 1
ATOM 4841 O O . GLN E 1 121 ? 33.066 64.629 68.848 1.00 49.17 121 GLN E O 1
ATOM 4847 N N . LEU E 1 122 ? 34.158 65.875 70.387 1.00 45.52 122 LEU E N 1
ATOM 4848 C CA . LEU E 1 122 ? 33.343 67.067 70.196 1.00 44.00 122 LEU E CA 1
ATOM 4849 C C . LEU E 1 122 ? 33.817 67.972 69.073 1.00 43.25 122 LEU E C 1
ATOM 4850 O O . LEU E 1 122 ? 33.278 69.063 68.910 1.00 44.20 122 LEU E O 1
AT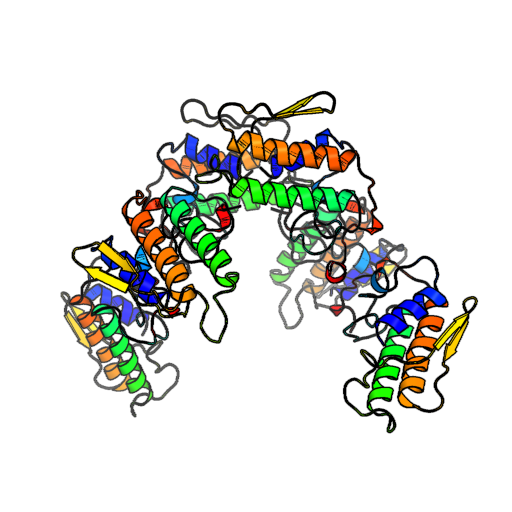OM 4855 N N . CYS E 1 123 ? 34.811 67.552 68.300 1.00 40.48 123 CYS E N 1
ATOM 4856 C CA . CYS E 1 123 ? 35.306 68.419 67.238 1.00 41.00 123 CYS E CA 1
ATOM 4857 C C . CYS E 1 123 ? 34.520 68.327 65.922 1.00 41.81 123 CYS E C 1
ATOM 4858 O O . CYS E 1 123 ? 34.692 69.157 65.032 1.00 44.69 123 CYS E O 1
ATOM 4861 N N . LYS E 1 124 ? 33.647 67.333 65.810 1.00 41.36 124 LYS E N 1
ATOM 4862 C CA . LYS E 1 124 ? 32.831 67.137 64.614 1.00 40.85 124 LYS E CA 1
ATOM 4863 C C . LYS E 1 124 ? 31.897 68.333 64.345 1.00 40.05 124 LYS E C 1
ATOM 4864 O O . LYS E 1 124 ? 31.672 69.131 65.277 1.00 38.47 124 LYS E O 1
ATOM 4871 N N . ASN F 1 1 ? 16.851 64.981 72.836 1.00 27.77 1 ASN F N 1
ATOM 4872 C CA . ASN F 1 1 ? 18.171 64.440 72.399 1.00 28.34 1 ASN F CA 1
ATOM 4873 C C . ASN F 1 1 ? 19.310 65.055 73.213 1.00 29.17 1 ASN F C 1
ATOM 4874 O O . ASN F 1 1 ? 19.108 66.027 73.938 1.00 27.75 1 ASN F O 1
ATOM 4879 N N . LEU F 1 2 ? 20.510 64.497 73.078 1.00 28.43 2 LEU F N 1
ATOM 4880 C CA . LEU F 1 2 ? 21.656 64.973 73.843 1.00 29.53 2 LEU F CA 1
ATOM 4881 C C . LEU F 1 2 ? 21.974 66.463 73.753 1.00 28.36 2 LEU F C 1
ATOM 4882 O O . LEU F 1 2 ? 22.502 67.039 74.708 1.00 26.76 2 LEU F O 1
ATOM 4887 N N . LEU F 1 3 ? 21.661 67.095 72.631 1.00 27.17 3 LEU F N 1
ATOM 4888 C CA . LEU F 1 3 ? 21.936 68.519 72.510 1.00 27.43 3 LEU F CA 1
ATOM 4889 C C . LEU F 1 3 ? 20.948 69.255 73.395 1.00 26.74 3 LEU F C 1
ATOM 4890 O O . LEU F 1 3 ? 21.288 70.244 74.041 1.00 27.13 3 LEU F O 1
ATOM 4895 N N . GLN F 1 4 ? 19.721 68.755 73.435 1.00 28.13 4 GLN F N 1
ATOM 4896 C CA . GLN F 1 4 ? 18.706 69.350 74.287 1.00 29.30 4 GLN F CA 1
ATOM 4897 C C . GLN F 1 4 ? 19.146 69.177 75.748 1.00 29.86 4 GLN F C 1
ATOM 4898 O O . GLN F 1 4 ? 19.001 70.095 76.561 1.00 30.79 4 GLN F O 1
ATOM 4904 N N . PHE F 1 5 ? 19.700 68.006 76.068 1.00 27.54 5 PHE F N 1
ATOM 4905 C CA . PHE F 1 5 ? 20.161 67.733 77.423 1.00 28.36 5 PHE F CA 1
ATOM 4906 C C . PHE F 1 5 ? 21.207 68.757 77.839 1.00 27.74 5 PHE F C 1
ATOM 4907 O O . PHE F 1 5 ? 21.154 69.302 78.940 1.00 27.23 5 PHE F O 1
ATOM 4915 N N . ARG F 1 6 ? 22.152 69.014 76.946 1.00 27.64 6 ARG F N 1
ATOM 4916 C CA . ARG F 1 6 ? 23.200 69.977 77.205 1.00 29.40 6 ARG F CA 1
ATOM 4917 C C . ARG F 1 6 ? 22.603 71.345 77.543 1.00 30.25 6 ARG F C 1
ATOM 4918 O O . ARG F 1 6 ? 23.003 71.987 78.512 1.00 30.50 6 ARG F O 1
ATOM 4926 N N . ASN F 1 7 ? 21.640 71.780 76.737 1.00 32.19 7 ASN F N 1
ATOM 4927 C CA . ASN F 1 7 ? 20.985 73.063 76.942 1.00 33.59 7 ASN F CA 1
ATOM 4928 C C . ASN F 1 7 ? 20.175 73.103 78.222 1.00 33.92 7 ASN F C 1
ATOM 4929 O O . ASN F 1 7 ? 19.899 74.174 78.747 1.00 36.09 7 ASN F O 1
ATOM 4934 N N . MET F 1 8 ? 19.769 71.943 78.718 1.00 34.01 8 MET F N 1
ATOM 4935 C CA . MET F 1 8 ? 19.029 71.905 79.972 1.00 34.26 8 MET F CA 1
ATOM 4936 C C . MET F 1 8 ? 19.999 72.177 81.112 1.00 33.53 8 MET F C 1
ATOM 4937 O O . MET F 1 8 ? 19.620 72.742 82.131 1.00 34.41 8 MET F O 1
ATOM 4942 N N . ILE F 1 9 ? 21.248 71.756 80.936 1.00 33.04 9 ILE F N 1
ATOM 4943 C CA . ILE F 1 9 ? 22.266 71.963 81.948 1.00 33.88 9 ILE F CA 1
ATOM 4944 C C . ILE F 1 9 ? 22.619 73.452 81.972 1.00 34.54 9 ILE F C 1
ATOM 4945 O O . ILE F 1 9 ? 22.775 74.040 83.038 1.00 32.14 9 ILE F O 1
ATOM 4950 N N . LYS F 1 10 ? 22.740 74.054 80.791 1.00 35.12 10 LYS F N 1
ATOM 4951 C CA . LYS F 1 10 ? 23.054 75.479 80.690 1.00 38.54 10 LYS F CA 1
ATOM 4952 C C . LYS F 1 10 ? 21.979 76.310 81.384 1.00 39.09 10 LYS F C 1
ATOM 4953 O O . LYS F 1 10 ? 22.263 77.351 81.977 1.00 39.91 10 LYS F O 1
ATOM 4959 N N . CYS F 1 11 ? 20.744 75.833 81.307 1.00 38.64 11 CYS F N 1
ATOM 4960 C CA . CYS F 1 11 ? 19.623 76.523 81.913 1.00 38.06 11 CYS F CA 1
ATOM 4961 C C . CYS F 1 11 ? 19.750 76.595 83.426 1.00 38.32 11 CYS F C 1
ATOM 4962 O O . CYS F 1 11 ? 19.612 77.666 84.019 1.00 39.29 11 CYS F O 1
ATOM 4965 N N . THR F 1 12 ? 20.008 75.451 84.048 1.00 37.64 12 THR F N 1
ATOM 4966 C CA . THR F 1 12 ? 20.146 75.393 85.494 1.00 37.24 12 THR F CA 1
ATOM 4967 C C . THR F 1 12 ? 21.564 75.729 85.959 1.00 36.77 12 THR F C 1
ATOM 4968 O O . THR F 1 12 ? 21.791 75.972 87.142 1.00 37.30 12 THR F O 1
ATOM 4972 N N . ILE F 1 13 ? 22.514 75.735 85.030 1.00 35.86 13 ILE F N 1
ATOM 4973 C CA . ILE F 1 13 ? 23.901 76.057 85.362 1.00 35.32 13 ILE F CA 1
ATOM 4974 C C . ILE F 1 13 ? 24.565 76.935 84.284 1.00 34.74 13 ILE F C 1
ATOM 4975 O O . ILE F 1 13 ? 25.442 76.479 83.549 1.00 33.26 13 ILE F O 1
ATOM 4980 N N . PRO F 1 14 ? 24.161 78.214 84.196 1.00 34.89 14 PRO F N 1
ATOM 4981 C CA . PRO F 1 14 ? 24.700 79.168 83.220 1.00 35.09 14 PRO F CA 1
ATOM 4982 C C . PRO F 1 14 ? 26.215 79.342 83.293 1.00 34.98 14 PRO F C 1
ATOM 4983 O O . PRO F 1 14 ? 26.862 79.633 82.291 1.00 35.02 14 PRO F O 1
ATOM 4987 N N . GLY F 1 15 ? 26.775 79.163 84.485 1.00 35.92 15 GLY F N 1
ATOM 4988 C CA . GLY F 1 15 ? 28.205 79.327 84.662 1.00 36.47 15 GLY F CA 1
ATOM 4989 C C . GLY F 1 15 ? 29.112 78.206 84.181 1.00 37.84 15 GLY F C 1
ATOM 4990 O O . GLY F 1 15 ? 30.287 78.171 84.536 1.00 38.26 15 GLY F O 1
ATOM 4991 N N . ARG F 1 16 ? 28.600 77.282 83.380 1.00 38.25 16 ARG F N 1
ATOM 4992 C CA . ARG F 1 16 ? 29.454 76.209 82.893 1.00 38.88 16 ARG F CA 1
ATOM 4993 C C . ARG F 1 16 ? 29.123 75.722 81.480 1.00 39.59 16 ARG F C 1
ATOM 4994 O O . ARG F 1 16 ? 27.998 75.868 80.991 1.00 39.98 16 ARG F O 1
ATOM 5002 N N . GLU F 1 17 ? 30.129 75.147 80.829 1.00 39.13 17 GLU F N 1
ATOM 5003 C CA . GLU F 1 17 ? 29.957 74.543 79.514 1.00 38.55 17 GLU F CA 1
ATOM 5004 C C . GLU F 1 17 ? 29.775 73.069 79.899 1.00 37.54 17 GLU F C 1
ATOM 5005 O O . GLU F 1 17 ? 30.721 72.404 80.318 1.00 36.51 17 GLU F O 1
ATOM 5011 N N . PRO F 1 18 ? 28.551 72.547 79.775 1.00 36.90 18 PRO F N 1
ATOM 5012 C CA . PRO F 1 18 ? 28.279 71.155 80.135 1.00 37.08 18 PRO F CA 1
ATOM 5013 C C . PRO F 1 18 ? 29.271 70.106 79.642 1.00 37.91 18 PRO F C 1
ATOM 5014 O O . PRO F 1 18 ? 29.509 69.123 80.336 1.00 38.67 18 PRO F O 1
ATOM 5018 N N . LEU F 1 19 ? 29.863 70.325 78.468 1.00 38.81 19 LEU F N 1
ATOM 5019 C CA . LEU F 1 19 ? 30.794 69.364 77.876 1.00 38.36 19 LEU F CA 1
ATOM 5020 C C . LEU F 1 19 ? 32.193 69.375 78.444 1.00 39.78 19 LEU F C 1
ATOM 5021 O O . LEU F 1 19 ? 33.017 68.530 78.098 1.00 41.18 19 LEU F O 1
ATOM 5026 N N . LEU F 1 20 ? 32.482 70.337 79.302 1.00 39.39 20 LEU F N 1
ATOM 5027 C CA . LEU F 1 20 ? 33.803 70.395 79.892 1.00 39.74 20 LEU F CA 1
ATOM 5028 C C . LEU F 1 20 ? 33.698 70.028 81.361 1.00 38.99 20 LEU F C 1
ATOM 5029 O O . LEU F 1 20 ? 34.672 69.612 81.986 1.00 40.36 20 LEU F O 1
ATOM 5034 N N . ALA F 1 21 ? 32.502 70.170 81.907 1.00 37.68 21 ALA F N 1
ATOM 5035 C CA . ALA F 1 21 ? 32.302 69.884 83.313 1.00 38.74 21 ALA F CA 1
ATOM 5036 C C . ALA F 1 21 ? 31.733 68.498 83.617 1.00 38.88 21 ALA F C 1
ATOM 5037 O O . ALA F 1 21 ? 32.092 67.889 84.626 1.00 36.99 21 ALA F O 1
ATOM 5039 N N . PHE F 1 22 ? 30.868 67.996 82.738 1.00 38.81 22 PHE F N 1
ATOM 5040 C CA . PHE F 1 22 ? 30.223 66.714 82.980 1.00 39.46 22 PHE F CA 1
ATOM 5041 C C . PHE F 1 22 ? 30.458 65.633 81.925 1.00 41.98 22 PHE F C 1
ATOM 5042 O O . PHE F 1 22 ? 29.779 64.613 81.926 1.00 42.61 22 PHE F O 1
ATOM 5050 N N . SER F 1 23 ? 31.419 65.843 81.033 1.00 45.01 23 SER F N 1
ATOM 5051 C CA . SER F 1 23 ? 31.717 64.857 79.995 1.00 47.89 23 SER F CA 1
ATOM 5052 C C . SER F 1 23 ? 32.437 63.621 80.526 1.00 49.13 23 SER F C 1
ATOM 5053 O O . SER F 1 23 ? 32.077 62.492 80.192 1.00 49.84 23 SER F O 1
ATOM 5056 N N . ASN F 1 24 ? 33.459 63.846 81.345 1.00 49.15 24 ASN F N 1
ATOM 5057 C CA . ASN F 1 24 ? 34.259 62.765 81.900 1.00 48.93 24 ASN F CA 1
ATOM 5058 C C . ASN F 1 24 ? 34.441 62.970 83.394 1.00 47.04 24 ASN F C 1
ATOM 5059 O O . ASN F 1 24 ? 35.558 62.938 83.893 1.00 47.89 24 ASN F O 1
ATOM 5064 N N . TYR F 1 25 ? 33.341 63.184 84.100 1.00 44.18 25 TYR F N 1
ATOM 5065 C CA . TYR F 1 25 ? 33.392 63.399 85.533 1.00 41.56 25 TYR F CA 1
ATOM 5066 C C . TYR F 1 25 ? 32.967 62.146 86.291 1.00 41.45 25 TYR F C 1
ATOM 5067 O O . TYR F 1 25 ? 31.959 61.512 85.957 1.00 39.81 25 TYR F O 1
ATOM 5076 N N . GLY F 1 26 ? 33.748 61.793 87.308 1.00 41.04 26 GLY F N 1
ATOM 5077 C CA . GLY F 1 26 ? 33.440 60.627 88.123 1.00 41.26 26 GLY F CA 1
ATOM 5078 C C . GLY F 1 26 ? 33.402 59.290 87.400 1.00 40.30 26 GLY F C 1
ATOM 5079 O O . GLY F 1 26 ? 34.179 59.051 86.476 1.00 39.19 26 GLY F O 1
ATOM 5080 N N . CYS F 1 27 ? 32.488 58.417 87.824 1.00 39.78 27 CYS F N 1
ATOM 5081 C CA . CYS F 1 27 ? 32.363 57.091 87.220 1.00 39.07 27 CYS F CA 1
ATOM 5082 C C . CYS F 1 27 ? 31.161 56.945 86.301 1.00 39.78 27 CYS F C 1
ATOM 5083 O O . CYS F 1 27 ? 31.122 56.015 85.497 1.00 41.72 27 CYS F O 1
ATOM 5086 N N . TYR F 1 28 ? 30.186 57.849 86.402 1.00 39.82 28 TYR F N 1
ATOM 5087 C CA . TYR F 1 28 ? 28.990 57.753 85.567 1.00 40.49 28 TYR F CA 1
ATOM 5088 C C . TYR F 1 28 ? 28.698 58.892 84.585 1.00 41.32 28 TYR F C 1
ATOM 5089 O O . TYR F 1 28 ? 27.997 58.692 83.586 1.00 39.88 28 TYR F O 1
ATOM 5098 N N . CYS F 1 29 ? 29.218 60.082 84.853 1.00 40.80 29 CYS F N 1
ATOM 5099 C CA . CYS F 1 29 ? 28.968 61.197 83.950 1.00 41.03 29 CYS F CA 1
ATOM 5100 C C . CYS F 1 29 ? 29.717 61.007 82.648 1.00 41.23 29 CYS F C 1
ATOM 5101 O O . CYS F 1 29 ? 30.934 60.870 82.646 1.00 40.80 29 CYS F O 1
ATOM 5104 N N . GLY F 1 30 ? 28.982 61.003 81.541 1.00 44.38 30 GLY F N 1
ATOM 5105 C CA . GLY F 1 30 ? 29.608 60.822 80.247 1.00 47.80 30 GLY F CA 1
ATOM 5106 C C . GLY F 1 30 ? 29.433 59.413 79.711 1.00 51.58 30 GLY F C 1
ATOM 5107 O O . GLY F 1 30 ? 28.691 58.597 80.275 1.00 51.91 30 GLY F O 1
ATOM 5108 N N . LYS F 1 31 ? 30.122 59.120 78.611 1.00 54.04 31 LYS F N 1
ATOM 5109 C CA . LYS F 1 31 ? 30.031 57.805 77.980 1.00 56.51 31 LYS F CA 1
ATOM 5110 C C . LYS F 1 31 ? 30.208 56.644 78.958 1.00 55.77 31 LYS F C 1
ATOM 5111 O O . LYS F 1 31 ? 31.176 56.593 79.715 1.00 57.30 31 LYS F O 1
ATOM 5117 N N . GLY F 1 32 ? 29.259 55.715 78.918 1.00 54.97 32 GLY F N 1
ATOM 5118 C CA . GLY F 1 32 ? 29.283 54.531 79.761 1.00 53.26 32 GLY F CA 1
ATOM 5119 C C . GLY F 1 32 ? 30.043 54.537 81.077 1.00 51.69 32 GLY F C 1
ATOM 5120 O O . GLY F 1 32 ? 31.270 54.583 81.103 1.00 52.30 32 GLY F O 1
ATOM 5121 N N . GLY F 1 33 ? 29.298 54.467 82.175 1.00 50.06 33 GLY F N 1
ATOM 5122 C CA . GLY F 1 33 ? 29.904 54.439 83.488 1.00 47.74 33 GLY F CA 1
ATOM 5123 C C . GLY F 1 33 ? 29.662 53.105 84.173 1.00 46.30 33 GLY F C 1
ATOM 5124 O O . GLY F 1 33 ? 28.792 52.331 83.769 1.00 45.51 33 GLY F O 1
ATOM 5125 N N . SER F 1 34 ? 30.437 52.836 85.217 1.00 44.31 34 SER F N 1
ATOM 5126 C CA . SER F 1 34 ? 30.326 51.593 85.974 1.00 41.83 34 SER F CA 1
ATOM 5127 C C . SER F 1 34 ? 30.905 51.803 87.372 1.00 40.48 34 SER F C 1
ATOM 5128 O O . SER F 1 34 ? 31.456 52.862 87.662 1.00 39.19 34 SER F O 1
ATOM 5131 N N . GLY F 1 35 ? 30.785 50.792 88.228 1.00 39.48 35 GLY F N 1
ATOM 5132 C CA . GLY F 1 35 ? 31.302 50.903 89.581 1.00 38.04 35 GLY F CA 1
ATOM 5133 C C . GLY F 1 35 ? 30.355 51.713 90.435 1.00 36.55 35 GLY F C 1
ATOM 5134 O O . GLY F 1 35 ? 29.162 51.745 90.137 1.00 35.05 35 GLY F O 1
ATOM 5135 N N . THR F 1 36 ? 30.856 52.352 91.494 1.00 36.44 36 THR F N 1
ATOM 5136 C CA . THR F 1 36 ? 29.975 53.161 92.333 1.00 36.76 36 THR F CA 1
ATOM 5137 C C . THR F 1 36 ? 30.380 54.628 92.233 1.00 36.69 36 THR F C 1
ATOM 5138 O O . THR F 1 36 ? 31.567 54.948 92.083 1.00 35.70 36 THR F O 1
ATOM 5142 N N . PRO F 1 37 ? 29.394 55.542 92.314 1.00 35.85 37 PRO F N 1
ATOM 5143 C CA . PRO F 1 37 ? 29.618 56.990 92.223 1.00 37.14 37 PRO F CA 1
ATOM 5144 C C . PRO F 1 37 ? 30.684 57.511 93.187 1.00 38.25 37 PRO F C 1
ATOM 5145 O O . PRO F 1 37 ? 30.866 56.953 94.273 1.00 38.19 37 PRO F O 1
ATOM 5149 N N . VAL F 1 38 ? 31.392 58.571 92.788 1.00 38.13 38 VAL F N 1
ATOM 5150 C CA . VAL F 1 38 ? 32.406 59.158 93.658 1.00 38.00 38 VAL F CA 1
ATOM 5151 C C . VAL F 1 38 ? 31.733 60.194 94.564 1.00 38.26 38 VAL F C 1
ATOM 5152 O O . VAL F 1 38 ? 32.204 60.457 95.668 1.00 39.39 38 VAL F O 1
ATOM 5156 N N . ASP F 1 39 ? 30.620 60.765 94.107 1.00 38.17 39 ASP F N 1
ATOM 5157 C CA . ASP F 1 39 ? 29.902 61.754 94.906 1.00 38.23 39 ASP F CA 1
ATOM 5158 C C . ASP F 1 39 ? 28.457 61.959 94.470 1.00 37.96 39 ASP F C 1
ATOM 5159 O O . ASP F 1 39 ? 27.944 61.224 93.634 1.00 37.76 39 ASP F O 1
ATOM 5164 N N . GLU F 1 40 ? 27.813 62.968 95.052 1.00 37.69 40 GLU F N 1
ATOM 5165 C CA . GLU F 1 40 ? 26.417 63.302 94.762 1.00 38.69 40 GLU F CA 1
ATOM 5166 C C . GLU F 1 40 ? 26.173 63.584 93.276 1.00 38.39 40 GLU F C 1
ATOM 5167 O O . GLU F 1 40 ? 25.174 63.127 92.701 1.00 39.06 40 GLU F O 1
ATOM 5173 N N . LEU F 1 41 ? 27.086 64.338 92.664 1.00 35.97 41 LEU F N 1
ATOM 5174 C CA . LEU F 1 41 ? 26.983 64.676 91.250 1.00 33.63 41 LEU F CA 1
ATOM 5175 C C . LEU F 1 41 ? 27.090 63.386 90.424 1.00 31.96 41 LEU F C 1
ATOM 5176 O O . LEU F 1 41 ? 26.283 63.144 89.534 1.00 31.33 41 LEU F O 1
ATOM 5181 N N . ASP F 1 42 ? 28.093 62.565 90.722 1.00 30.33 42 ASP F N 1
ATOM 5182 C CA . ASP F 1 42 ? 28.284 61.310 90.003 1.00 30.71 42 ASP F CA 1
ATOM 5183 C C . ASP F 1 42 ? 27.018 60.461 90.108 1.00 28.96 42 ASP F C 1
ATOM 5184 O O . ASP F 1 42 ? 26.616 59.804 89.151 1.00 26.55 42 ASP F O 1
ATOM 5189 N N . ARG F 1 43 ? 26.387 60.487 91.275 1.00 28.86 43 ARG F N 1
ATOM 5190 C CA . ARG F 1 43 ? 25.177 59.721 91.471 1.00 31.02 43 ARG F CA 1
ATOM 5191 C C . ARG F 1 43 ? 24.107 60.245 90.529 1.00 31.43 43 ARG F C 1
ATOM 5192 O O . ARG F 1 43 ? 23.390 59.454 89.897 1.00 33.78 43 ARG F O 1
ATOM 5200 N N . CYS F 1 44 ? 23.993 61.562 90.398 1.00 31.32 44 CYS F N 1
ATOM 5201 C CA . CYS F 1 44 ? 23.001 62.094 89.470 1.00 33.01 44 CYS F CA 1
ATOM 5202 C C . CYS F 1 44 ? 23.171 61.448 88.096 1.00 32.59 44 CYS F C 1
ATOM 5203 O O . CYS F 1 44 ? 22.195 61.118 87.441 1.00 32.65 44 CYS F O 1
ATOM 5206 N N . CYS F 1 45 ? 24.416 61.287 87.658 1.00 32.09 45 CYS F N 1
ATOM 5207 C CA . CYS F 1 45 ? 24.679 60.700 86.345 1.00 32.52 45 CYS F CA 1
ATOM 5208 C C . CYS F 1 45 ? 24.319 59.216 86.287 1.00 33.76 45 CYS F C 1
ATOM 5209 O O . CYS F 1 45 ? 23.811 58.749 85.273 1.00 31.85 45 CYS F O 1
ATOM 5212 N N . GLN F 1 46 ? 24.585 58.486 87.372 1.00 34.65 46 GLN F N 1
ATOM 5213 C CA . GLN F 1 46 ? 24.250 57.069 87.454 1.00 33.99 46 GLN F CA 1
ATOM 5214 C C . GLN F 1 46 ? 22.733 56.946 87.326 1.00 33.05 46 GLN F C 1
ATOM 5215 O O . GLN F 1 46 ? 22.228 56.126 86.559 1.00 34.42 46 GLN F O 1
ATOM 5221 N N . THR F 1 47 ? 22.007 57.775 88.070 1.00 32.44 47 THR F N 1
ATOM 5222 C CA . THR F 1 47 ? 20.555 57.751 88.025 1.00 31.32 47 THR F CA 1
ATOM 5223 C C . THR F 1 47 ? 20.089 58.098 86.618 1.00 32.91 47 THR F C 1
ATOM 5224 O O . THR F 1 47 ? 19.142 57.499 86.093 1.00 32.04 47 THR F O 1
ATOM 5228 N N . HIS F 1 48 ? 20.763 59.059 85.999 1.00 32.51 48 HIS F N 1
ATOM 5229 C CA . HIS F 1 48 ? 20.405 59.460 84.650 1.00 32.25 48 HIS F CA 1
ATOM 5230 C C . HIS F 1 48 ? 20.482 58.226 83.763 1.00 32.53 48 HIS F C 1
ATOM 5231 O O . HIS F 1 48 ? 19.522 57.902 83.069 1.00 33.96 48 HIS F O 1
ATOM 5238 N N . ASP F 1 49 ? 21.627 57.542 83.795 1.00 32.97 49 ASP F N 1
ATOM 5239 C CA . ASP F 1 49 ? 21.828 56.337 82.998 1.00 33.48 49 ASP F CA 1
ATOM 5240 C C . ASP F 1 49 ? 20.674 55.367 83.157 1.00 33.68 49 ASP F C 1
ATOM 5241 O O . ASP F 1 49 ? 20.174 54.824 82.182 1.00 33.62 49 ASP F O 1
ATOM 5246 N N . ASN F 1 50 ? 20.257 55.149 84.396 1.00 34.39 50 ASN F N 1
ATOM 5247 C CA . ASN F 1 50 ? 19.167 54.228 84.683 1.00 36.32 50 ASN F CA 1
ATOM 5248 C C . ASN F 1 50 ? 17.877 54.685 84.013 1.00 37.07 50 ASN F C 1
ATOM 5249 O O . ASN F 1 50 ? 17.141 53.880 83.448 1.00 40.42 50 ASN F O 1
ATOM 5254 N N . CYS F 1 51 ? 17.609 55.980 84.088 1.00 35.59 51 CYS F N 1
ATOM 5255 C CA . CYS F 1 51 ? 16.410 56.556 83.505 1.00 36.46 51 CYS F CA 1
ATOM 5256 C C . CYS F 1 51 ? 16.386 56.261 82.015 1.00 37.29 51 CYS F C 1
ATOM 5257 O O . CYS F 1 51 ? 15.350 55.898 81.464 1.00 36.88 51 CYS F O 1
ATOM 5260 N N . TYR F 1 52 ? 17.534 56.434 81.364 1.00 36.52 52 TYR F N 1
ATOM 5261 C CA . TYR F 1 52 ? 17.636 56.170 79.940 1.00 37.28 52 TYR F CA 1
ATOM 5262 C C . TYR F 1 52 ? 17.402 54.682 79.728 1.00 39.03 52 TYR F C 1
ATOM 5263 O O . TYR F 1 52 ? 16.769 54.282 78.754 1.00 40.51 52 TYR F O 1
ATOM 5272 N N . ASP F 1 53 ? 17.904 53.868 80.655 1.00 40.65 53 ASP F N 1
ATOM 5273 C CA . ASP F 1 53 ? 17.737 52.425 80.577 1.00 40.75 53 ASP F CA 1
ATOM 5274 C C . ASP F 1 53 ? 16.256 52.097 80.590 1.00 40.49 53 ASP F C 1
ATOM 5275 O O . ASP F 1 53 ? 15.807 51.203 79.878 1.00 40.06 53 ASP F O 1
ATOM 5280 N N . LYS F 1 54 ? 15.504 52.824 81.409 1.00 39.86 54 LYS F N 1
ATOM 5281 C CA . LYS F 1 54 ? 14.067 52.622 81.515 1.00 40.45 54 LYS F CA 1
ATOM 5282 C C . LYS F 1 54 ? 13.361 53.139 80.269 1.00 39.70 54 LYS F C 1
ATOM 5283 O O . LYS F 1 54 ? 12.423 52.513 79.773 1.00 39.99 54 LYS F O 1
ATOM 5289 N N . ALA F 1 55 ? 13.819 54.283 79.769 1.00 38.69 55 ALA F N 1
ATOM 5290 C CA . ALA F 1 55 ? 13.236 54.904 78.580 1.00 38.42 55 ALA F CA 1
ATOM 5291 C C . ALA F 1 55 ? 13.195 53.922 77.415 1.00 37.84 55 ALA F C 1
ATOM 5292 O O . ALA F 1 55 ? 12.200 53.835 76.699 1.00 37.64 55 ALA F O 1
ATOM 5294 N N . GLU F 1 56 ? 14.276 53.176 77.238 1.00 38.06 56 GLU F N 1
ATOM 5295 C CA . GLU F 1 56 ? 14.352 52.207 76.159 1.00 39.74 56 GLU F CA 1
ATOM 5296 C C . GLU F 1 56 ? 13.301 51.107 76.312 1.00 41.63 56 GLU F C 1
ATOM 5297 O O . GLU F 1 56 ? 12.760 50.638 75.322 1.00 43.34 56 GLU F O 1
ATOM 5303 N N . LYS F 1 57 ? 13.017 50.695 77.545 1.00 42.65 57 LYS F N 1
ATOM 5304 C CA . LYS F 1 57 ? 12.041 49.632 77.788 1.00 44.36 57 LYS F CA 1
ATOM 5305 C C . LYS F 1 57 ? 10.615 50.134 77.948 1.00 45.98 57 LYS F C 1
ATOM 5306 O O . LYS F 1 57 ? 9.690 49.337 78.048 1.00 47.63 57 LYS F O 1
ATOM 5312 N N . LEU F 1 58 ? 10.431 51.448 77.979 1.00 47.70 58 LEU F N 1
ATOM 5313 C CA . LEU F 1 58 ? 9.095 52.009 78.119 1.00 49.26 58 LEU F CA 1
ATOM 5314 C C . LEU F 1 58 ? 8.272 51.594 76.893 1.00 49.60 58 LEU F C 1
ATOM 5315 O O . LEU F 1 58 ? 8.745 51.699 75.761 1.00 51.03 58 LEU F O 1
ATOM 5320 N N . PRO F 1 59 ? 7.036 51.103 77.106 1.00 48.88 59 PRO F N 1
ATOM 5321 C CA . PRO F 1 59 ? 6.175 50.676 75.997 1.00 48.32 59 PRO F CA 1
ATOM 5322 C C . PRO F 1 59 ? 5.865 51.781 74.997 1.00 48.12 59 PRO F C 1
ATOM 5323 O O . PRO F 1 59 ? 5.729 51.513 73.801 1.00 49.28 59 PRO F O 1
ATOM 5327 N N . GLU F 1 60 ? 5.760 53.018 75.483 1.00 47.34 60 GLU F N 1
ATOM 5328 C CA . GLU F 1 60 ? 5.451 54.154 74.616 1.00 46.42 60 GLU F CA 1
ATOM 5329 C C . GLU F 1 60 ? 6.623 54.554 73.712 1.00 46.09 60 GLU F C 1
ATOM 5330 O O . GLU F 1 60 ? 6.455 55.302 72.739 1.00 43.65 60 GLU F O 1
ATOM 5336 N N . CYS F 1 61 ? 7.817 54.063 74.030 1.00 44.40 61 CYS F N 1
ATOM 5337 C CA . CYS F 1 61 ? 8.981 54.380 73.208 1.00 44.15 61 CYS F CA 1
ATOM 5338 C C . CYS F 1 61 ? 9.142 53.312 72.132 1.00 44.32 61 CYS F C 1
ATOM 5339 O O . CYS F 1 61 ? 9.499 52.179 72.437 1.00 44.56 61 CYS F O 1
ATOM 5342 N N . LYS F 1 62 ? 8.875 53.683 70.880 1.00 44.96 62 LYS F N 1
ATOM 5343 C CA . LYS F 1 62 ? 8.975 52.760 69.740 1.00 46.28 62 LYS F CA 1
ATOM 5344 C C . LYS F 1 62 ? 9.294 53.514 68.436 1.00 45.08 62 LYS F C 1
ATOM 5345 O O . LYS F 1 62 ? 9.006 54.708 68.306 1.00 44.68 62 LYS F O 1
ATOM 5351 N N . GLY F 1 63 ? 9.889 52.813 67.475 1.00 44.26 63 GLY F N 1
ATOM 5352 C CA . GLY F 1 63 ? 10.211 53.428 66.196 1.00 42.46 63 GLY F CA 1
ATOM 5353 C C . GLY F 1 63 ? 11.601 54.024 66.095 1.00 42.89 63 GLY F C 1
ATOM 5354 O O . GLY F 1 63 ? 12.298 54.185 67.103 1.00 42.05 63 GLY F O 1
ATOM 5355 N N . ILE F 1 64 ? 12.003 54.366 64.872 1.00 42.35 64 ILE F N 1
ATOM 5356 C CA . ILE F 1 64 ? 13.321 54.946 64.636 1.00 43.21 64 ILE F CA 1
ATOM 5357 C C . ILE F 1 64 ? 13.466 56.293 65.354 1.00 42.69 64 ILE F C 1
ATOM 5358 O O . ILE F 1 64 ? 12.519 57.075 65.443 1.00 42.10 64 ILE F O 1
ATOM 5363 N N . LEU F 1 65 ? 14.665 56.537 65.869 1.00 41.01 65 LEU F N 1
ATOM 5364 C CA . LEU F 1 65 ? 15.002 57.757 66.585 1.00 40.87 65 LEU F CA 1
ATOM 5365 C C . LEU F 1 65 ? 14.156 58.085 67.821 1.00 40.65 65 LEU F C 1
ATOM 5366 O O . LEU F 1 65 ? 13.988 59.252 68.177 1.00 40.82 65 LEU F O 1
ATOM 5371 N N . SER F 1 66 ? 13.638 57.061 68.487 1.00 38.74 66 SER F N 1
ATOM 5372 C CA . SER F 1 66 ? 12.865 57.287 69.698 1.00 38.13 66 SER F CA 1
ATOM 5373 C C . SER F 1 66 ? 13.773 57.110 70.933 1.00 36.50 66 SER F C 1
ATOM 5374 O O . SER F 1 66 ? 13.321 57.221 72.069 1.00 34.24 66 SER F O 1
ATOM 5377 N N . GLY F 1 67 ? 15.058 56.849 70.690 1.00 35.27 67 GLY F N 1
ATOM 5378 C CA . GLY F 1 67 ? 16.012 56.665 71.779 1.00 34.88 67 GLY F CA 1
ATOM 5379 C C . GLY F 1 67 ? 16.388 57.980 72.440 1.00 34.06 67 GLY F C 1
ATOM 5380 O O . GLY F 1 67 ? 16.390 59.005 71.767 1.00 31.79 67 GLY F O 1
ATOM 5381 N N . PRO F 1 68 ? 16.728 57.984 73.745 1.00 33.74 68 PRO F N 1
ATOM 5382 C CA . PRO F 1 68 ? 17.103 59.195 74.494 1.00 33.55 68 PRO F CA 1
ATOM 5383 C C . PRO F 1 68 ? 18.195 60.052 73.849 1.00 32.50 68 PRO F C 1
ATOM 5384 O O . PRO F 1 68 ? 18.197 61.265 73.987 1.00 30.71 68 PRO F O 1
ATOM 5388 N N . TYR F 1 69 ? 19.122 59.421 73.144 1.00 33.54 69 TYR F N 1
ATOM 5389 C CA . TYR F 1 69 ? 20.192 60.168 72.492 1.00 35.82 69 TYR F CA 1
ATOM 5390 C C . TYR F 1 69 ? 19.724 61.035 71.323 1.00 35.00 69 TYR F C 1
ATOM 5391 O O . TYR F 1 69 ? 20.222 62.142 71.119 1.00 35.21 69 TYR F O 1
ATOM 5400 N N . PHE F 1 70 ? 18.757 60.542 70.562 1.00 34.56 70 PHE F N 1
ATOM 5401 C CA . PHE F 1 70 ? 18.314 61.271 69.391 1.00 35.03 70 PHE F CA 1
ATOM 5402 C C . PHE F 1 70 ? 16.868 61.729 69.365 1.00 33.02 70 PHE F C 1
ATOM 5403 O O . PHE F 1 70 ? 16.496 62.526 68.513 1.00 34.34 70 PHE F O 1
ATOM 5411 N N . ASN F 1 71 ? 16.051 61.234 70.284 1.00 31.63 71 ASN F N 1
ATOM 5412 C CA . ASN F 1 71 ? 14.648 61.613 70.310 1.00 30.07 71 ASN F CA 1
ATOM 5413 C C . ASN F 1 71 ? 14.461 63.050 70.798 1.00 30.43 71 ASN F C 1
ATOM 5414 O O . ASN F 1 71 ? 14.811 63.385 71.932 1.00 29.76 71 ASN F O 1
ATOM 5419 N N . THR F 1 72 ? 13.896 63.891 69.934 1.00 30.61 72 THR F N 1
ATOM 5420 C CA . THR F 1 72 ? 13.671 65.302 70.249 1.00 31.57 72 THR F CA 1
ATOM 5421 C C . THR F 1 72 ? 12.343 65.547 70.950 1.00 31.78 72 THR F C 1
ATOM 5422 O O . THR F 1 72 ? 11.289 65.265 70.393 1.00 33.12 72 THR F O 1
ATOM 5426 N N . TYR F 1 73 ? 12.387 66.098 72.156 1.00 30.15 73 TYR F N 1
ATOM 5427 C CA . TYR F 1 73 ? 11.164 66.367 72.898 1.00 31.91 73 TYR F CA 1
ATOM 5428 C C . TYR F 1 73 ? 10.866 67.864 72.924 1.00 34.14 73 TYR F C 1
ATOM 5429 O O . TYR F 1 73 ? 11.633 68.657 72.380 1.00 35.12 73 TYR F O 1
ATOM 5438 N N . SER F 1 74 ? 9.748 68.260 73.527 1.00 35.30 74 SER F N 1
ATOM 5439 C CA . SER F 1 74 ? 9.434 69.685 73.627 1.00 37.95 74 SER F CA 1
ATOM 5440 C C . SER F 1 74 ? 9.591 70.098 75.091 1.00 38.77 74 SER F C 1
ATOM 5441 O O . SER F 1 74 ? 9.041 69.459 75.992 1.00 38.13 74 SER F O 1
ATOM 5444 N N . TYR F 1 75 ? 10.353 71.158 75.331 1.00 40.04 75 TYR F N 1
ATOM 5445 C CA . TYR F 1 75 ? 10.563 71.632 76.692 1.00 40.38 75 TYR F CA 1
ATOM 5446 C C . TYR F 1 75 ? 10.822 73.119 76.654 1.00 40.88 75 TYR F C 1
ATOM 5447 O O . TYR F 1 75 ? 10.962 73.705 75.581 1.00 40.70 75 TYR F O 1
ATOM 5456 N N . ASP F 1 76 ? 10.924 73.721 77.833 1.00 42.65 76 ASP F N 1
ATOM 5457 C CA . ASP F 1 76 ? 11.149 75.151 77.918 1.00 43.57 76 ASP F CA 1
ATOM 5458 C C . ASP F 1 76 ? 12.019 75.555 79.102 1.00 43.77 76 ASP F C 1
ATOM 5459 O O . ASP F 1 76 ? 11.932 74.969 80.179 1.00 43.76 76 ASP F O 1
ATOM 5464 N N . CYS F 1 77 ? 12.875 76.546 78.884 1.00 44.58 77 CYS F N 1
ATOM 5465 C CA . CYS F 1 77 ? 13.741 77.069 79.936 1.00 44.87 77 CYS F CA 1
ATOM 5466 C C . CYS F 1 77 ? 13.432 78.554 80.101 1.00 46.13 77 CYS F C 1
ATOM 5467 O O . CYS F 1 77 ? 13.771 79.374 79.248 1.00 45.72 77 CYS F O 1
ATOM 5470 N N . THR F 1 78 ? 12.764 78.889 81.196 1.00 48.75 78 THR F N 1
ATOM 5471 C CA . THR F 1 78 ? 12.418 80.273 81.478 1.00 50.92 78 THR F CA 1
ATOM 5472 C C . THR F 1 78 ? 12.845 80.574 82.911 1.00 51.44 78 THR F C 1
ATOM 5473 O O . THR F 1 78 ? 12.345 79.961 83.853 1.00 50.91 78 THR F O 1
ATOM 5477 N N . ASP F 1 79 ? 13.793 81.499 83.057 1.00 52.99 79 ASP F N 1
ATOM 5478 C CA . ASP F 1 79 ? 14.319 81.903 84.363 1.00 54.84 79 ASP F CA 1
ATOM 5479 C C . ASP F 1 79 ? 15.012 80.772 85.146 1.00 54.79 79 ASP F C 1
ATOM 5480 O O . ASP F 1 79 ? 14.956 80.746 86.375 1.00 55.10 79 ASP F O 1
ATOM 5485 N N . GLY F 1 80 ? 15.651 79.844 84.430 1.00 54.53 80 GLY F N 1
ATOM 5486 C CA . GLY F 1 80 ? 16.365 78.741 85.065 1.00 51.71 80 GLY F CA 1
ATOM 5487 C C . GLY F 1 80 ? 15.527 77.610 85.636 1.00 50.52 80 GLY F C 1
ATOM 5488 O O . GLY F 1 80 ? 15.986 76.890 86.530 1.00 49.07 80 GLY F O 1
ATOM 5489 N N . LYS F 1 81 ? 14.325 77.407 85.103 1.00 49.47 81 LYS F N 1
ATOM 5490 C CA . LYS F 1 81 ? 13.437 76.367 85.630 1.00 49.14 81 LYS F CA 1
ATOM 5491 C C . LYS F 1 81 ? 13.337 75.019 84.905 1.00 47.20 81 LYS F C 1
ATOM 5492 O O . LYS F 1 81 ? 13.590 73.963 85.498 1.00 47.85 81 LYS F O 1
ATOM 5498 N N . LEU F 1 82 ? 12.933 75.062 83.643 1.00 44.28 82 LEU F N 1
ATOM 5499 C CA . LEU F 1 82 ? 12.771 73.864 82.818 1.00 43.02 82 LEU F CA 1
ATOM 5500 C C . LEU F 1 82 ? 11.418 73.198 82.990 1.00 41.59 82 LEU F C 1
ATOM 5501 O O . LEU F 1 82 ? 11.096 72.683 84.065 1.00 41.31 82 LEU F O 1
ATOM 5506 N N . THR F 1 83 ? 10.640 73.199 81.911 1.00 41.04 83 THR F N 1
ATOM 5507 C CA . THR F 1 83 ? 9.325 72.574 81.905 1.00 40.65 83 THR F CA 1
ATOM 5508 C C . THR F 1 83 ? 9.176 71.639 80.698 1.00 41.62 83 THR F C 1
ATOM 5509 O O . THR F 1 83 ? 9.416 72.045 79.556 1.00 41.39 83 THR F O 1
ATOM 5513 N N . CYS F 1 84 ? 8.805 70.384 80.959 1.00 42.40 84 CYS F N 1
ATOM 5514 C CA . CYS F 1 84 ? 8.603 69.403 79.891 1.00 43.26 84 CYS F CA 1
ATOM 5515 C C . CYS F 1 84 ? 7.166 69.547 79.395 1.00 44.16 84 CYS F C 1
ATOM 5516 O O . CYS F 1 84 ? 6.212 69.229 80.101 1.00 44.42 84 CYS F O 1
ATOM 5519 N N . ASN F 1 85 ? 7.020 70.026 78.167 1.00 45.78 85 ASN F N 1
ATOM 5520 C CA . ASN F 1 85 ? 5.707 70.278 77.604 1.00 46.79 85 ASN F CA 1
ATOM 5521 C C . ASN F 1 85 ? 5.130 69.197 76.699 1.00 48.92 85 ASN F C 1
ATOM 5522 O O . ASN F 1 85 ? 4.224 69.465 75.898 1.00 50.53 85 ASN F O 1
ATOM 5527 N N . ASP F 1 86 ? 5.640 67.977 76.808 1.00 49.36 86 ASP F N 1
ATOM 5528 C CA . ASP F 1 86 ? 5.110 66.904 75.980 1.00 50.70 86 ASP F CA 1
ATOM 5529 C C . ASP F 1 86 ? 3.902 66.303 76.698 1.00 52.16 86 ASP F C 1
ATOM 5530 O O . ASP F 1 86 ? 3.891 66.166 77.927 1.00 51.29 86 ASP F O 1
ATOM 5535 N N . GLN F 1 87 ? 2.876 65.959 75.930 1.00 53.69 87 GLN F N 1
ATOM 5536 C CA . GLN F 1 87 ? 1.689 65.351 76.515 1.00 55.81 87 GLN F CA 1
ATOM 5537 C C . GLN F 1 87 ? 1.224 64.157 75.707 1.00 54.54 87 GLN F C 1
ATOM 5538 O O . GLN F 1 87 ? 0.916 63.106 76.271 1.00 55.02 87 GLN F O 1
ATOM 5544 N N . ASN F 1 88 ? 1.182 64.310 74.386 1.00 53.37 88 ASN F N 1
ATOM 5545 C CA . ASN F 1 88 ? 0.742 63.213 73.530 1.00 52.33 88 ASN F CA 1
ATOM 5546 C C . ASN F 1 88 ? 1.798 62.122 73.375 1.00 51.44 88 ASN F C 1
ATOM 5547 O O . ASN F 1 88 ? 1.470 60.931 73.278 1.00 51.68 88 ASN F O 1
ATOM 5552 N N . ASP F 1 89 ? 3.064 62.522 73.354 1.00 49.37 89 ASP F N 1
ATOM 5553 C CA . ASP F 1 89 ? 4.138 61.553 73.217 1.00 47.65 89 ASP F CA 1
ATOM 5554 C C . ASP F 1 89 ? 4.691 61.268 74.603 1.00 47.90 89 ASP F C 1
ATOM 5555 O O . ASP F 1 89 ? 5.442 62.066 75.172 1.00 48.03 89 ASP F O 1
ATOM 5560 N N . LYS F 1 90 ? 4.304 60.123 75.149 1.00 47.02 90 LYS F N 1
ATOM 5561 C CA . LYS F 1 90 ? 4.731 59.738 76.484 1.00 46.90 90 LYS F CA 1
ATOM 5562 C C . LYS F 1 90 ? 6.202 59.362 76.550 1.00 45.41 90 LYS F C 1
ATOM 5563 O O . LYS F 1 90 ? 6.829 59.476 77.605 1.00 46.44 90 LYS F O 1
ATOM 5569 N N . CYS F 1 91 ? 6.734 58.897 75.421 1.00 42.96 91 CYS F N 1
ATOM 5570 C CA . CYS F 1 91 ? 8.132 58.494 75.303 1.00 40.40 91 CYS F CA 1
ATOM 5571 C C . CYS F 1 91 ? 9.008 59.736 75.434 1.00 39.99 91 CYS F C 1
ATOM 5572 O O . CYS F 1 91 ? 9.942 59.765 76.257 1.00 37.83 91 CYS F O 1
ATOM 5575 N N . LYS F 1 92 ? 8.682 60.757 74.633 1.00 40.25 92 LYS F N 1
ATOM 5576 C CA . LYS F 1 92 ? 9.408 62.016 74.622 1.00 39.79 92 LYS F CA 1
ATOM 5577 C C . LYS F 1 92 ? 9.256 62.685 75.975 1.00 39.71 92 LYS F C 1
ATOM 5578 O O . LYS F 1 92 ? 10.187 63.312 76.469 1.00 38.65 92 LYS F O 1
ATOM 5584 N N . LEU F 1 93 ? 8.072 62.550 76.570 1.00 38.51 93 LEU F N 1
ATOM 5585 C CA . LEU F 1 93 ? 7.823 63.136 77.889 1.00 38.28 93 LEU F CA 1
ATOM 5586 C C . LEU F 1 93 ? 8.682 62.478 78.964 1.00 37.10 93 LEU F C 1
ATOM 5587 O O . LEU F 1 93 ? 9.138 63.125 79.912 1.00 37.89 93 LEU F O 1
ATOM 5592 N N . PHE F 1 94 ? 8.880 61.177 78.823 1.00 35.59 94 PHE F N 1
ATOM 5593 C CA . PHE F 1 94 ? 9.678 60.417 79.778 1.00 35.53 94 PHE F CA 1
ATOM 5594 C C . PHE F 1 94 ? 11.148 60.852 79.663 1.00 34.53 94 PHE F C 1
ATOM 5595 O O . PHE F 1 94 ? 11.750 61.266 80.650 1.00 35.10 94 PHE F O 1
ATOM 5603 N N . ILE F 1 95 ? 11.706 60.766 78.456 1.00 33.07 95 ILE F N 1
ATOM 5604 C CA . ILE F 1 95 ? 13.089 61.171 78.219 1.00 33.79 95 ILE F CA 1
ATOM 5605 C C . ILE F 1 95 ? 13.304 62.612 78.704 1.00 33.88 95 ILE F C 1
ATOM 5606 O O . ILE F 1 95 ? 14.315 62.908 79.332 1.00 32.96 95 ILE F O 1
ATOM 5611 N N . CYS F 1 96 ? 12.361 63.504 78.412 1.00 33.91 96 CYS F N 1
ATOM 5612 C CA . CYS F 1 96 ? 12.492 64.890 78.856 1.00 36.71 96 CYS F CA 1
ATOM 5613 C C . CYS F 1 96 ? 12.684 64.976 80.369 1.00 36.49 96 CYS F C 1
ATOM 5614 O O . CYS F 1 96 ? 13.519 65.746 80.847 1.00 36.55 96 CYS F O 1
ATOM 5617 N N . ASN F 1 97 ? 11.917 64.193 81.120 1.00 35.34 97 ASN F N 1
ATOM 5618 C CA . ASN F 1 97 ? 12.043 64.217 82.573 1.00 35.11 97 ASN F CA 1
ATOM 5619 C C . ASN F 1 97 ? 13.390 63.685 83.025 1.00 33.72 97 ASN F C 1
ATOM 5620 O O . ASN F 1 97 ? 13.972 64.192 83.978 1.00 31.91 97 ASN F O 1
ATOM 5625 N N . CYS F 1 98 ? 13.881 62.657 82.342 1.00 33.14 98 CYS F N 1
ATOM 5626 C CA . CYS F 1 98 ? 15.188 62.097 82.668 1.00 33.06 98 CYS F CA 1
ATOM 5627 C C . CYS F 1 98 ? 16.208 63.237 82.662 1.00 32.08 98 CYS F C 1
ATOM 5628 O O . CYS F 1 98 ? 17.029 63.358 83.569 1.00 29.90 98 CYS F O 1
ATOM 5631 N N . ASP F 1 99 ? 16.126 64.069 81.624 1.00 30.95 99 ASP F N 1
ATOM 5632 C CA . ASP F 1 99 ? 17.029 65.198 81.429 1.00 31.52 99 ASP F CA 1
ATOM 5633 C C . ASP F 1 99 ? 16.777 66.389 82.352 1.00 32.38 99 ASP F C 1
ATOM 5634 O O . ASP F 1 99 ? 17.715 67.040 82.805 1.00 32.85 99 ASP F O 1
ATOM 5639 N N . ARG F 1 100 ? 15.512 66.680 82.623 1.00 34.59 100 ARG F N 1
ATOM 5640 C CA . ARG F 1 100 ? 15.172 67.779 83.516 1.00 36.01 100 ARG F CA 1
ATOM 5641 C C . ARG F 1 100 ? 15.635 67.418 84.930 1.00 35.69 100 ARG F C 1
ATOM 5642 O O . ARG F 1 100 ? 16.254 68.233 85.614 1.00 35.59 100 ARG F O 1
ATOM 5650 N N . THR F 1 101 ? 15.345 66.186 85.352 1.00 34.78 101 THR F N 1
ATOM 5651 C CA . THR F 1 101 ? 15.717 65.709 86.681 1.00 34.17 101 THR F CA 1
ATOM 5652 C C . THR F 1 101 ? 17.230 65.703 86.876 1.00 36.05 101 THR F C 1
ATOM 5653 O O . THR F 1 101 ? 17.739 66.182 87.895 1.00 36.16 101 THR F O 1
ATOM 5657 N N . ALA F 1 102 ? 17.956 65.159 85.907 1.00 35.68 102 ALA F N 1
ATOM 5658 C CA . ALA F 1 102 ? 19.405 65.114 86.031 1.00 36.29 102 ALA F CA 1
ATOM 5659 C C . ALA F 1 102 ? 19.980 66.525 86.030 1.00 36.03 102 ALA F C 1
ATOM 5660 O O . ALA F 1 102 ? 20.891 66.822 86.802 1.00 35.81 102 ALA F O 1
ATOM 5662 N N . ALA F 1 103 ? 19.436 67.388 85.172 1.00 35.98 103 ALA F N 1
ATOM 5663 C CA . ALA F 1 103 ? 19.911 68.765 85.049 1.00 36.99 103 ALA F CA 1
ATOM 5664 C C . ALA F 1 103 ? 19.778 69.536 86.350 1.00 36.91 103 ALA F C 1
ATOM 5665 O O . ALA F 1 103 ? 20.686 70.268 86.727 1.00 36.40 103 ALA F O 1
ATOM 5667 N N . MET F 1 104 ? 18.644 69.375 87.032 1.00 38.39 104 MET F N 1
ATOM 5668 C CA . MET F 1 104 ? 18.424 70.050 88.314 1.00 38.33 104 MET F CA 1
ATOM 5669 C C . MET F 1 104 ? 19.262 69.404 89.415 1.00 38.75 104 MET F C 1
ATOM 5670 O O . MET F 1 104 ? 19.667 70.069 90.360 1.00 40.01 104 MET F O 1
ATOM 5675 N N . CYS F 1 105 ? 19.504 68.102 89.285 1.00 38.53 105 CYS F N 1
ATOM 5676 C CA . CYS F 1 105 ? 20.304 67.353 90.252 1.00 39.23 105 CYS F CA 1
ATOM 5677 C C . CYS F 1 105 ? 21.744 67.848 90.115 1.00 39.28 105 CYS F C 1
ATOM 5678 O O . CYS F 1 105 ? 22.456 67.984 91.108 1.00 40.56 105 CYS F O 1
ATOM 5681 N N . PHE F 1 106 ? 22.172 68.105 88.879 1.00 39.16 106 PHE F N 1
ATOM 5682 C CA . PHE F 1 106 ? 23.532 68.598 88.621 1.00 38.43 106 PHE F CA 1
ATOM 5683 C C . PHE F 1 106 ? 23.755 69.939 89.323 1.00 39.15 106 PHE F C 1
ATOM 5684 O O . PHE F 1 106 ? 24.800 70.174 89.925 1.00 37.69 106 PHE F O 1
ATOM 5692 N N . ALA F 1 107 ? 22.766 70.819 89.233 1.00 39.93 107 ALA F N 1
ATOM 5693 C CA . ALA F 1 107 ? 22.872 72.140 89.848 1.00 43.34 107 ALA F CA 1
ATOM 5694 C C . ALA F 1 107 ? 22.757 72.083 91.370 1.00 44.91 107 ALA F C 1
ATOM 5695 O O . ALA F 1 107 ? 23.460 72.806 92.075 1.00 45.90 107 ALA F O 1
ATOM 5697 N N . LYS F 1 108 ? 21.883 71.215 91.867 1.00 46.40 108 LYS F N 1
ATOM 5698 C CA . LYS F 1 108 ? 21.664 71.063 93.299 1.00 47.85 108 LYS F CA 1
ATOM 5699 C C . LYS F 1 108 ? 22.669 70.082 93.886 1.00 48.05 108 LYS F C 1
ATOM 5700 O O . LYS F 1 108 ? 22.344 69.313 94.796 1.00 50.09 108 LYS F O 1
ATOM 5706 N N . ALA F 1 109 ? 23.892 70.092 93.368 1.00 46.31 109 ALA F N 1
ATOM 5707 C CA . ALA F 1 109 ? 24.905 69.184 93.881 1.00 45.24 109 ALA F CA 1
ATOM 5708 C C . ALA F 1 109 ? 26.267 69.822 93.759 1.00 45.36 109 ALA F C 1
ATOM 5709 O O . ALA F 1 109 ? 26.478 70.664 92.891 1.00 46.67 109 ALA F O 1
ATOM 5711 N N . PRO F 1 110 ? 27.216 69.425 94.628 1.00 45.27 110 PRO F N 1
ATOM 5712 C CA . PRO F 1 110 ? 28.580 69.969 94.612 1.00 45.56 110 PRO F CA 1
ATOM 5713 C C . PRO F 1 110 ? 29.361 69.527 93.378 1.00 45.06 110 PRO F C 1
ATOM 5714 O O . PRO F 1 110 ? 29.051 68.500 92.764 1.00 45.74 110 PRO F O 1
ATOM 5718 N N . TYR F 1 111 ? 30.372 70.307 93.020 1.00 43.99 111 TYR F N 1
ATOM 5719 C CA . TYR F 1 111 ? 31.214 69.990 91.882 1.00 42.83 111 TYR F CA 1
ATOM 5720 C C . TYR F 1 111 ? 32.634 69.921 92.426 1.00 44.99 111 TYR F C 1
ATOM 5721 O O . TYR F 1 111 ? 33.069 70.819 93.140 1.00 45.72 111 TYR F O 1
ATOM 5730 N N . ASN F 1 112 ? 33.352 68.853 92.108 1.00 46.30 112 ASN F N 1
ATOM 5731 C CA . ASN F 1 112 ? 34.718 68.711 92.582 1.00 48.34 112 ASN F CA 1
ATOM 5732 C C . ASN F 1 112 ? 35.675 68.528 91.424 1.00 49.65 112 ASN F C 1
ATOM 5733 O O . ASN F 1 112 ? 35.748 67.448 90.843 1.00 49.57 112 ASN F O 1
ATOM 5738 N N . GLU F 1 113 ? 36.429 69.575 91.108 1.00 50.51 113 GLU F N 1
ATOM 5739 C CA . GLU F 1 113 ? 37.378 69.518 90.009 1.00 50.72 113 GLU F CA 1
ATOM 5740 C C . GLU F 1 113 ? 38.317 68.323 90.090 1.00 49.50 113 GLU F C 1
ATOM 5741 O O . GLU F 1 113 ? 38.853 67.887 89.067 1.00 48.57 113 GLU F O 1
ATOM 5747 N N . ALA F 1 114 ? 38.513 67.797 91.299 1.00 47.87 114 ALA F N 1
ATOM 5748 C CA . ALA F 1 114 ? 39.409 66.655 91.509 1.00 46.53 114 ALA F CA 1
ATOM 5749 C C . ALA F 1 114 ? 38.842 65.365 90.933 1.00 45.86 114 ALA F C 1
ATOM 5750 O O . ALA F 1 114 ? 39.579 64.409 90.681 1.00 45.83 114 ALA F O 1
ATOM 5752 N N . TYR F 1 115 ? 37.529 65.338 90.725 1.00 44.95 115 TYR F N 1
ATOM 5753 C CA . TYR F 1 115 ? 36.880 64.156 90.176 1.00 44.06 115 TYR F CA 1
ATOM 5754 C C . TYR F 1 115 ? 36.644 64.258 88.676 1.00 44.08 115 TYR F C 1
ATOM 5755 O O . TYR F 1 115 ? 36.197 63.299 88.043 1.00 43.44 115 TYR F O 1
ATOM 5764 N N . ASN F 1 116 ? 36.965 65.418 88.110 1.00 43.97 116 ASN F N 1
ATOM 5765 C CA . ASN F 1 116 ? 36.816 65.634 86.682 1.00 45.15 116 ASN F CA 1
ATOM 5766 C C . ASN F 1 116 ? 37.938 64.865 86.012 1.00 46.42 116 ASN F C 1
ATOM 5767 O O . ASN F 1 116 ? 39.037 64.760 86.565 1.00 45.95 116 ASN F O 1
ATOM 5772 N N . HIS F 1 117 ? 37.675 64.336 84.821 1.00 47.00 117 HIS F N 1
ATOM 5773 C CA . HIS F 1 117 ? 38.682 63.535 84.135 1.00 49.89 117 HIS F CA 1
ATOM 5774 C C . HIS F 1 117 ? 39.162 62.485 85.131 1.00 50.35 117 HIS F C 1
ATOM 5775 O O . HIS F 1 117 ? 40.357 62.325 85.367 1.00 51.82 117 HIS F O 1
ATOM 5782 N N . PHE F 1 118 ? 38.192 61.790 85.720 1.00 50.14 118 PHE F N 1
ATOM 5783 C CA . PHE F 1 118 ? 38.435 60.769 86.734 1.00 50.23 118 PHE F CA 1
ATOM 5784 C C . PHE F 1 118 ? 39.002 59.446 86.219 1.00 51.09 118 PHE F C 1
ATOM 5785 O O . PHE F 1 118 ? 38.627 58.958 85.145 1.00 51.31 118 PHE F O 1
ATOM 5793 N N . ASN F 1 119 ? 39.891 58.854 87.010 1.00 51.41 119 ASN F N 1
ATOM 5794 C CA . ASN F 1 119 ? 40.493 57.572 86.673 1.00 51.62 119 ASN F CA 1
ATOM 5795 C C . ASN F 1 119 ? 39.472 56.492 87.020 1.00 51.89 119 ASN F C 1
ATOM 5796 O O . ASN F 1 119 ? 39.340 56.096 88.179 1.00 51.22 119 ASN F O 1
ATOM 5801 N N . ARG F 1 120 ? 38.754 56.024 86.002 1.00 51.02 120 ARG F N 1
ATOM 5802 C CA . ARG F 1 120 ? 37.711 55.026 86.193 1.00 49.52 120 ARG F CA 1
ATOM 5803 C C . ARG F 1 120 ? 38.170 53.648 86.637 1.00 48.91 120 ARG F C 1
ATOM 5804 O O . ARG F 1 120 ? 37.342 52.810 86.995 1.00 47.67 120 ARG F O 1
ATOM 5812 N N . GLN F 1 121 ? 39.475 53.394 86.616 1.00 48.46 121 GLN F N 1
ATOM 5813 C CA . GLN F 1 121 ? 39.970 52.092 87.070 1.00 48.00 121 GLN F CA 1
ATOM 5814 C C . GLN F 1 121 ? 39.744 52.008 88.575 1.00 46.30 121 GLN F C 1
ATOM 5815 O O . GLN F 1 121 ? 39.797 50.931 89.170 1.00 44.55 121 GLN F O 1
ATOM 5821 N N . LEU F 1 122 ? 39.464 53.161 89.178 1.00 45.02 122 LEU F N 1
ATOM 5822 C CA . LEU F 1 122 ? 39.226 53.245 90.613 1.00 42.85 122 LEU F CA 1
ATOM 5823 C C . LEU F 1 122 ? 37.749 53.154 90.930 1.00 42.29 122 LEU F C 1
ATOM 5824 O O . LEU F 1 122 ? 37.335 53.410 92.060 1.00 41.01 122 LEU F O 1
ATOM 5829 N N . CYS F 1 123 ? 36.955 52.782 89.933 1.00 42.24 123 CYS F N 1
ATOM 5830 C CA . CYS F 1 123 ? 35.511 52.694 90.123 1.00 42.35 123 CYS F CA 1
ATOM 5831 C C . CYS F 1 123 ? 34.997 51.349 90.639 1.00 43.08 123 CYS F C 1
ATOM 5832 O O . CYS F 1 123 ? 33.920 51.279 91.233 1.00 42.46 123 CYS F O 1
ATOM 5835 N N . LYS F 1 124 ? 35.770 50.286 90.438 1.00 43.04 124 LYS F N 1
ATOM 5836 C CA . LYS F 1 124 ? 35.337 48.964 90.870 1.00 44.43 124 LYS F CA 1
ATOM 5837 C C . LYS F 1 124 ? 35.507 48.657 92.366 1.00 45.67 124 LYS F C 1
ATOM 5838 O O . LYS F 1 124 ? 36.267 49.369 93.066 1.00 46.72 124 LYS F O 1
#

CATH classification: 1.20.90.10

Solvent-accessible surface area: 39702 Å² total; per-residue (Å²): 8,75,43,24,24,33,66,0,8,86,11,28,21,110,76,90,42,5,35,40,9,9,20,62,0,0,0,26,0,50,112,48,28,68,38,98,24,45,31,98,1,0,141,3,6,50,74,16,48,80,26,14,73,122,0,30,141,39,112,88,6,97,16,43,20,12,2,1,77,51,8,71,7,54,55,44,63,72,146,44,157,8,67,25,75,20,154,150,52,126,5,52,54,52,0,0,58,3,0,73,76,4,0,86,44,9,47,184,14,78,49,54,136,82,60,26,102,25,41,65,133,52,7,224,19,55,134,28,21,64,63,0,6,88,11,31,38,113,74,87,48,8,60,47,0,15,36,72,0,0,2,18,0,40,48,80,26,69,1,5,6,7,27,66,0,0,104,3,6,24,66,7,28,64,26,11,78,126,1,122,174,35,98,69,17,174,56,169,113,23,32,6,88,132,9,79,7,59,53,59,58,76,136,50,141,6,61,28,76,22,160,157,61,108,5,66,54,54,0,0,60,3,0,74,80,3,0,58,36,9,43,158,10,92,55,60,114,61,33,20,99,15,39,61,119,22,10,105,22,64,100,23,33,66,68,0,5,80,12,24,20,109,86,74,53,3,65,67,8,12,34,32,0,0,2,28,0,43,170,72,9,56,34,102,18,45,41,109,1,0,115,3,6,40,78,16,50,77,29,48,68,116,1,126,163,40,105,75,17,176,54,166,108,25,32,15,103,116,8,80,10,50,54,55,60,74,146,50,142,4,61,24,73,24,164,156,49,124,2,56,53,59,0,0,55,2,0,65,72,3,0,81,47,3,51,187,12,105,52,60,132,52,50,48,134,32,79,56,142,74,4,216,24,72,106,22,25,61,64,0,6,81,12,25,24,105,83,112,50,3,59,67,7,17,28,46,0,1,1,28,0,46,168,77,22,56,34,97,18,42,39,105,0,0,116,3,10,41,75,19,51,76,29,50,72,116,0,122,168,43,104,86,20,179,56,170,109,26,30,17,122,114,7,77,8,49,51,52,63,86,145,48,147,4,57,24,70,24,163,151,50,123,2,55,54,57,0,0,60,3,0,70,78,3,0,83,35,7,51,165,14,107,48,54,145,54,57,44,99,36,74,61,152,74,3,225,20,58,138,27,23,63,66,0,5,81,11,30,37,111,81,83,48,7,60,44,0,17,30,64,0,0,1,18,0,44,58,48,27,78,1,5,8,5,18,44,0,0,121,3,5,24,78,7,25,64,26,11,71,120,1,126,162,44,115,82,22,176,58,171,114,22,33,7,87,128,7,82,8,55,52,57,59,89,141,46,150,5,71,26,69,16,159,151,51,128,4,58,59,55,0,0,58,3,0,74,78,3,0,84,40,10,49,168,10,93,56,61,131,57,26,25,98,14,44,77,90,23,5,92,9,71,42,23,26,35,64,0,3,85,12,26,21,112,73,96,36,10,35,40,8,16,20,65,0,1,1,26,1,36,158,68,24,72,30,95,25,45,40,95,1,0,130,2,7,46,72,16,47,75,28,20,71,117,0,36,146,42,105,75,5,118,20,39,21,11,3,2,77,55,6,73,9,51,54,50,58,75,153,38,140,4,70,24,78,20,153,158,52,111,4,63,42,52,0,0,61,2,0,76,73,3,0,57,41,10,48,173,18,96,46,56,126,69,52,24,95,28,23,86,120,53,7,225

Foldseek 3Di:
DVVVLQVLLCLQPVVDRCCQQFCAFAQQGNPHHDADGPFQLSVLRVLLVVLQVVLVVPPLQDDPQLRLVRNDFDWDRDPRAIGGDDDPRVSRSSSSCSSRSSSNSNNPTDGDCVRGNHDNVVRD/DVVVLQVLLCLQPVPDRCCQAFCQFAAQTNHPGDADGPFQLSVLSVVLVVLQVVLVVPPLQDDDQLRLVRDDFDWDRDPSDIGGPDDPSVSSSSSSVSSNSSSNSNNVTDGDPVRGNHPRVPRD/DQVVLQVLLCLQPPPDRCCVAQCAFAAQRHPHHAADGPFQLSVLSVVLVVLQVVLCVDPLQDDPQSHLNRNDFDWDRDNSDIDGDDDPRVSSSSSSVSSNVSSNSNSVTDGDRVRGNNPNVVRD/DQVVLQVLLCLQPPDDRCCNAQCAFAQQRRPDGAADGPFQLRVLRVQLVVLQVVLVVPPLQDDPQSHLVRNDFDWDRDNSAIGGPDDPRVSSSSSSVSSNSSSNSNSPTDGDRVRGNPDRVVRD/DVVVLQVLLCLQPVPDNCCQQFCAFAAFGNHHHAFDGPFQLSVLRVLLVVLQVVLVVPPLADDPQLRLVRNDFDWDRDPSAIGGPDDVRVSSRSSSVSSRSSSNSNSPTDRDVVRGNHDNVPRD/DVVVLQVLLCLQPVPDRCCQQQCAFFQQRHPDGDADGPFQLSVLRVQLVVLQVVLVVDPLQDDPQLHLVRNDFDWDRDNSQIGGPDDPRVSSSSSSCSSNSSSNSNNVTDGDPVRGNHDRVVRD

Organism: Tropidechis carinatus (NCBI:txid100989)